Protein AF-A0A1E5VLJ5-F1 (afdb_monomer)

Nearest PDB structures (foldseek):
  1rpk-assembly1_A  TM=9.990E-01  e=6.126E-70  Hordeum vulgare
  1rp9-assembly1_A  TM=9.988E-01  e=8.091E-70  Hordeum vulgare
  2qpu-assembly3_C  TM=9.972E-01  e=5.365E-69  Hordeum vulgare
  3wn6-assembly2_B  TM=9.988E-01  e=1.159E-65  Oryza sativa Japonica Group
  1bg9-assembly1_A  TM=9.929E-01  e=9.938E-64  Hordeum vulgare

pLDDT: mean 89.57, std 17.45, range [27.5, 98.94]

Radius of gyration: 31.31 Å; Cα contacts (8 Å, |Δi|>4): 970; chains: 1; bounding box: 65×100×93 Å

Organism: NCBI:txid888268

Solvent-accessible surface area (backbone atoms only — not comparable to full-atom values): 29445 Å² total; per-residue (Å²): 137,89,88,82,86,94,84,87,78,72,68,72,64,57,62,66,65,70,66,81,79,65,48,58,28,36,29,36,70,52,49,59,63,39,43,72,38,83,86,22,31,39,63,55,48,56,78,40,43,66,60,48,41,72,37,61,40,39,33,36,35,40,67,37,58,22,18,35,82,40,69,70,19,86,33,28,37,24,63,66,26,22,63,66,20,49,38,36,37,52,69,47,47,33,52,37,44,52,53,31,48,76,63,68,26,43,38,24,40,38,42,71,65,42,40,40,38,35,80,34,60,47,99,85,71,44,58,31,30,32,40,20,57,57,100,59,71,60,62,49,42,48,31,60,47,18,11,28,83,43,93,58,27,76,58,70,24,50,67,67,68,42,49,84,53,89,94,42,42,34,46,18,67,86,38,72,66,50,47,52,48,51,40,53,49,54,43,42,43,31,75,76,48,56,42,42,24,39,32,34,43,60,43,53,28,39,34,40,62,54,52,24,53,50,46,68,70,53,64,43,79,35,30,36,29,39,55,85,71,84,74,62,52,49,100,85,66,49,67,42,83,77,40,61,74,57,30,46,58,55,51,53,39,38,49,59,38,43,33,91,84,32,57,54,29,31,45,22,54,46,38,36,53,52,50,48,53,15,78,72,54,35,23,40,52,63,42,40,100,87,64,35,46,52,22,30,51,45,78,44,14,76,38,14,32,30,46,61,47,49,42,53,27,19,65,86,63,46,73,60,50,49,55,79,97,44,48,66,49,45,48,58,47,40,43,58,42,43,16,31,23,36,45,37,39,57,52,40,72,72,67,73,36,42,65,61,54,29,50,41,38,47,54,20,59,78,70,66,49,24,21,76,42,50,79,45,72,77,43,53,39,41,40,33,30,30,35,34,30,71,89,78,44,78,47,75,41,66,76,59,83,85,58,55,92,81,42,62,64,70,50,30,22,22,56,63,64,78,40,73,50,62,62,52,55,52,43,52,54,37,49,52,54,29,52,54,43,45,52,52,37,51,52,45,50,50,51,48,54,53,48,51,53,50,35,54,52,28,55,75,68,69,38,58,67,67,26,52,55,51,53,56,51,46,53,58,48,51,52,52,41,54,51,40,52,49,52,36,50,51,39,45,52,56,33,54,57,51,55,72,71,55,64,73,68,73,60,94,86,58,73,76,64,95,50,78,88,64,57,65,80,79,63,81,77,78,82,83,74,88,80,92,73,86,89,78,88,71,83,59,53,73,87,81,114

Secondary structure (DSSP, 8-state):
--------SSSHHHHHTTSTTSPP-EEE---TTGGG-TT-HHHHHHTTHHHHHHTT--EEEEPP-S-BSSTTS-SB--TT--TT-SS--HHHHHHHHHHHHTTT-EEEEEE--SB---SEE-TTS-EEE---SSSS-TT---GGGB-TTSTTS-S-SPPPSS---TTSPBB-TT-HHHHHHHHHHHHHIIIII---EEEETTTTSS-HHHHHHHHHHH--S-EEE---PPPPB-TTSPBPS--HHHHHHHHHHHHHHTGGGS-EEEE-HHHHHHHHHHTTT-GGGGS-TTSS-SSGGGT-GGGEE-BS--TTTSTTT-SSPPPGGGHHHHHHHHHHSSS--EEEHHHHHTSS-HHHHHHHHHHHHHTT--TT--EEEEEE-SS-EEEEETTTEEEEESS----GGGS-HHHHHHHTTT--THHHHHHHHHHHHHHHHHHHHHHHHHHHHHHHHHHHHHHHTT-HHHHHHHHHHHHHHHHHHHHHHHHHHHHHHHHHHHHTTSPPPPPTTS---SSGGGPPP--------SS----------GGG-

Structure (mmCIF, N/CA/C/O backbone):
data_AF-A0A1E5VLJ5-F1
#
_entry.id   AF-A0A1E5VLJ5-F1
#
loop_
_atom_site.group_PDB
_atom_site.id
_atom_site.type_symbol
_atom_site.label_atom_id
_atom_site.label_alt_id
_atom_site.label_comp_id
_atom_site.label_asym_id
_atom_site.label_entity_id
_atom_site.label_seq_id
_atom_site.pdbx_PDB_ins_code
_atom_site.Cartn_x
_atom_site.Cartn_y
_atom_site.Cartn_z
_atom_site.occupancy
_atom_site.B_iso_or_equiv
_atom_site.auth_seq_id
_atom_site.auth_comp_id
_atom_site.auth_asym_id
_atom_site.auth_atom_id
_atom_site.pdbx_PDB_model_num
ATOM 1 N N . MET A 1 1 ? 18.057 -45.179 37.951 1.00 34.75 1 MET A N 1
ATOM 2 C CA . MET A 1 1 ? 18.760 -44.371 36.933 1.00 34.75 1 MET A CA 1
ATOM 3 C C . MET A 1 1 ? 17.919 -44.371 35.665 1.00 34.75 1 MET A C 1
ATOM 5 O O . MET A 1 1 ? 17.595 -45.450 35.198 1.00 34.75 1 MET A O 1
ATOM 9 N N . GLY A 1 2 ? 17.564 -43.187 35.155 1.00 34.03 2 GLY A N 1
ATOM 10 C CA . GLY A 1 2 ? 17.186 -42.973 33.751 1.00 34.03 2 GLY A CA 1
ATOM 11 C C . GLY A 1 2 ? 15.712 -43.124 33.350 1.00 34.03 2 GLY A C 1
ATOM 12 O O . GLY A 1 2 ? 15.373 -44.073 32.659 1.00 34.03 2 GLY A O 1
ATOM 13 N N . MET A 1 3 ? 14.867 -42.134 33.653 1.00 29.81 3 MET A N 1
ATOM 14 C CA . MET A 1 3 ? 13.702 -41.798 32.815 1.00 29.81 3 MET A CA 1
ATOM 15 C C . MET A 1 3 ? 13.763 -40.296 32.536 1.00 29.81 3 MET A C 1
ATOM 17 O O . MET A 1 3 ? 13.511 -39.483 33.421 1.00 29.81 3 MET A O 1
ATOM 21 N N . GLY A 1 4 ? 14.200 -39.938 31.328 1.00 28.20 4 GLY A N 1
ATOM 22 C CA . GLY A 1 4 ? 14.411 -38.562 30.892 1.00 28.20 4 GLY A CA 1
ATOM 23 C C . GLY A 1 4 ? 13.447 -38.164 29.777 1.00 28.20 4 GLY A C 1
ATOM 24 O O . GLY A 1 4 ? 13.487 -38.730 28.693 1.00 28.20 4 GLY A O 1
ATOM 25 N N . SER A 1 5 ? 12.630 -37.159 30.091 1.00 28.19 5 SER A N 1
ATOM 26 C CA . SER A 1 5 ? 12.166 -36.059 29.237 1.00 28.19 5 SER A CA 1
ATOM 27 C C . SER A 1 5 ? 11.431 -36.367 27.918 1.00 28.19 5 SER A C 1
ATOM 29 O O . SER A 1 5 ? 12.027 -36.539 26.859 1.00 28.19 5 SER A O 1
ATOM 31 N N . ARG A 1 6 ? 10.093 -36.283 27.966 1.00 30.52 6 ARG A N 1
ATOM 32 C CA . ARG A 1 6 ? 9.205 -36.050 26.811 1.00 30.52 6 ARG A CA 1
ATOM 33 C C . ARG A 1 6 ? 8.292 -34.844 27.067 1.00 30.52 6 ARG A C 1
ATOM 35 O O . ARG A 1 6 ? 7.083 -34.993 27.081 1.00 30.52 6 ARG A O 1
ATOM 42 N N . HIS A 1 7 ? 8.844 -33.652 27.282 1.00 34.16 7 HIS A N 1
ATOM 43 C CA . HIS A 1 7 ? 8.050 -32.415 27.328 1.00 34.16 7 HIS A CA 1
ATOM 44 C C . HIS A 1 7 ? 8.886 -31.230 26.841 1.00 34.16 7 HIS A C 1
ATOM 46 O O . HIS A 1 7 ? 9.365 -30.458 27.658 1.00 34.16 7 HIS A O 1
ATOM 52 N N . LEU A 1 8 ? 9.105 -31.089 25.527 1.00 32.19 8 LEU A N 1
ATOM 53 C CA . LEU A 1 8 ? 9.685 -29.848 24.981 1.00 32.19 8 LEU A CA 1
ATOM 54 C C . LEU A 1 8 ? 9.382 -29.596 23.488 1.00 32.19 8 LEU A C 1
ATOM 56 O O . LEU A 1 8 ? 10.201 -29.018 22.787 1.00 32.19 8 LEU A O 1
ATOM 60 N N . CYS A 1 9 ? 8.224 -30.030 22.974 1.00 28.36 9 CYS A N 1
ATOM 61 C CA . CYS A 1 9 ? 7.889 -29.862 21.545 1.00 28.36 9 CYS A CA 1
ATOM 62 C C . CYS A 1 9 ? 6.527 -29.187 21.277 1.00 28.36 9 CYS A C 1
ATOM 64 O O . CYS A 1 9 ? 6.095 -29.109 20.136 1.00 28.36 9 CYS A O 1
ATOM 66 N N . CYS A 1 10 ? 5.839 -28.679 22.309 1.00 30.88 10 CYS A N 1
ATOM 67 C CA . CYS A 1 10 ? 4.526 -28.028 22.149 1.00 30.88 10 CYS A CA 1
ATOM 68 C C . CYS A 1 10 ? 4.518 -26.518 22.429 1.00 30.88 10 CYS A C 1
ATOM 70 O O . CYS A 1 10 ? 3.484 -25.888 22.246 1.00 30.88 10 CYS A O 1
ATOM 72 N N . LEU A 1 11 ? 5.640 -25.925 22.861 1.00 31.30 11 LEU A N 1
ATOM 73 C CA . LEU A 1 11 ? 5.715 -24.476 23.102 1.00 31.30 11 LEU A CA 1
ATOM 74 C C . LEU A 1 11 ? 6.154 -23.678 21.862 1.00 31.30 11 LEU A C 1
ATOM 76 O O . LEU A 1 11 ? 5.733 -22.539 21.702 1.00 31.30 11 LEU A O 1
ATOM 80 N N . SER A 1 12 ? 6.955 -24.263 20.966 1.00 31.45 12 SER A N 1
ATOM 81 C CA . SER A 1 12 ? 7.464 -23.583 19.764 1.00 31.45 12 SER A CA 1
ATOM 82 C C . SER A 1 12 ? 6.422 -23.459 18.647 1.00 31.45 12 SER A C 1
ATOM 84 O O . SER A 1 12 ? 6.424 -22.478 17.913 1.00 31.45 12 SER A O 1
ATOM 86 N N . THR A 1 13 ? 5.482 -24.400 18.549 1.00 28.77 13 THR A N 1
ATOM 87 C CA . THR A 1 13 ? 4.367 -24.355 17.587 1.00 28.77 13 THR A CA 1
ATOM 88 C C . THR A 1 13 ? 3.234 -23.420 18.011 1.00 28.77 13 THR A C 1
ATOM 90 O O . THR A 1 13 ? 2.491 -22.952 17.155 1.00 28.77 13 THR A O 1
ATOM 93 N N . LEU A 1 14 ? 3.119 -23.088 19.303 1.00 27.52 14 LEU A N 1
ATOM 94 C CA . LEU A 1 14 ? 2.098 -22.156 19.797 1.00 27.52 14 LEU A CA 1
ATOM 95 C C . LEU A 1 14 ? 2.477 -20.680 19.564 1.00 27.52 14 LEU A C 1
ATOM 97 O O . LEU A 1 14 ? 1.594 -19.836 19.452 1.00 27.52 14 LEU A O 1
ATOM 101 N N . LEU A 1 15 ? 3.774 -20.371 19.435 1.00 28.41 15 LEU A N 1
ATOM 102 C CA . LEU A 1 15 ? 4.263 -19.022 19.115 1.00 28.41 15 LEU A CA 1
ATOM 103 C C . LEU A 1 15 ? 4.116 -18.657 17.627 1.00 28.41 15 LEU A C 1
ATOM 105 O O . LEU A 1 15 ? 3.952 -17.480 17.325 1.00 28.41 15 LEU A O 1
ATOM 109 N N . LEU A 1 16 ? 4.088 -19.632 16.708 1.00 28.77 16 LEU A N 1
ATOM 110 C CA . LEU A 1 16 ? 3.861 -19.360 15.278 1.00 28.77 16 LEU A CA 1
ATOM 111 C C . LEU A 1 16 ? 2.387 -19.087 14.922 1.00 28.77 16 LEU A C 1
ATOM 113 O O . LEU A 1 16 ? 2.112 -18.477 13.895 1.00 28.77 16 LEU A O 1
ATOM 117 N N . LEU A 1 17 ? 1.435 -19.506 15.761 1.00 27.50 17 LEU A N 1
ATOM 118 C CA . LEU A 1 17 ? -0.003 -19.314 15.515 1.00 27.50 17 LEU A CA 1
ATOM 119 C C . LEU A 1 17 ? -0.549 -17.976 16.041 1.00 27.50 17 LEU A C 1
ATOM 121 O O . LEU A 1 17 ? -1.677 -17.616 15.723 1.00 27.50 17 LEU A O 1
ATOM 125 N N . LEU A 1 18 ? 0.242 -17.217 16.807 1.00 30.08 18 LEU A N 1
ATOM 126 C CA . LEU A 1 18 ? -0.143 -15.892 17.317 1.00 30.08 18 LEU A CA 1
ATOM 127 C C . LEU A 1 18 ? 0.144 -14.744 16.329 1.00 30.08 18 LEU A C 1
ATOM 129 O O . LEU A 1 18 ? -0.268 -13.617 16.584 1.00 30.08 18 LEU A O 1
ATOM 133 N N . GLY A 1 19 ? 0.809 -15.017 15.200 1.00 31.58 19 GLY A N 1
ATOM 134 C CA . GLY A 1 19 ? 1.126 -14.014 14.174 1.00 31.58 19 GLY A CA 1
ATOM 135 C C . GLY A 1 19 ? 0.061 -13.824 13.085 1.00 31.58 19 GLY A C 1
ATOM 136 O O . GLY A 1 19 ? 0.162 -12.888 12.303 1.00 31.58 19 GLY A O 1
ATOM 137 N N . LEU A 1 20 ? -0.966 -14.679 13.021 1.00 37.00 20 LEU A N 1
ATOM 138 C CA . LEU A 1 20 ? -1.897 -14.753 11.881 1.00 37.00 20 LEU A CA 1
ATOM 139 C C . LEU A 1 20 ? -3.152 -13.864 12.002 1.00 37.00 20 LEU A C 1
ATOM 141 O O . LEU A 1 20 ? -4.039 -13.952 11.160 1.00 37.00 20 LEU A O 1
ATOM 145 N N . ALA A 1 21 ? -3.244 -13.013 13.028 1.00 41.16 21 ALA A N 1
ATOM 146 C CA . ALA A 1 21 ? -4.411 -12.147 13.246 1.00 41.16 21 ALA A CA 1
ATOM 147 C C . ALA A 1 21 ? -4.063 -10.741 13.774 1.00 41.16 21 ALA A C 1
ATOM 149 O O . ALA A 1 21 ? -4.910 -10.080 14.370 1.00 41.16 21 ALA A O 1
ATOM 150 N N . SER A 1 22 ? -2.823 -10.271 13.592 1.00 54.16 22 SER A N 1
ATOM 151 C CA . SER A 1 22 ? -2.486 -8.868 13.868 1.00 54.16 22 SER A CA 1
ATOM 152 C C . SER A 1 22 ? -2.680 -8.059 12.591 1.00 54.16 22 SER A C 1
ATOM 154 O O . SER A 1 22 ? -2.069 -8.373 11.573 1.00 54.16 22 SER A O 1
ATOM 156 N N . GLY A 1 23 ? -3.532 -7.033 12.625 1.00 63.69 23 GLY A N 1
ATOM 157 C CA . GLY A 1 23 ? -3.772 -6.189 11.455 1.00 63.69 23 GLY A CA 1
ATOM 158 C C . GLY A 1 23 ? -2.502 -5.478 10.984 1.00 63.69 23 GLY A C 1
ATOM 159 O O . GLY A 1 23 ? -1.732 -4.979 11.805 1.00 63.69 23 GLY A O 1
ATOM 160 N N . GLN A 1 24 ? -2.283 -5.450 9.668 1.00 85.19 24 GLN A N 1
ATOM 161 C CA . GLN A 1 24 ? -1.125 -4.798 9.061 1.00 85.19 24 GLN A CA 1
ATOM 162 C C . GLN A 1 24 ? -1.344 -3.283 8.989 1.00 85.19 24 GLN A C 1
ATOM 164 O O . GLN A 1 24 ? -2.421 -2.811 8.626 1.00 85.19 24 GLN A O 1
ATOM 169 N N . VAL A 1 25 ? -0.301 -2.532 9.332 1.00 98.06 25 VAL A N 1
ATOM 170 C CA . VAL A 1 25 ? -0.158 -1.099 9.047 1.00 98.06 25 VAL A CA 1
ATOM 171 C C . VAL A 1 25 ? 1.133 -0.937 8.258 1.00 98.06 25 VAL A C 1
ATOM 173 O O . VAL A 1 25 ? 2.212 -1.280 8.759 1.00 98.06 25 VAL A O 1
ATOM 176 N N . LEU A 1 26 ? 1.002 -0.495 7.012 1.00 98.81 26 LEU A N 1
ATOM 177 C CA . LEU A 1 26 ? 2.100 -0.243 6.092 1.00 98.81 26 LEU A CA 1
ATOM 178 C C . LEU A 1 26 ? 2.564 1.211 6.220 1.00 98.81 26 LEU A C 1
ATOM 180 O O . LEU A 1 26 ? 1.801 2.099 6.601 1.00 98.81 26 LEU A O 1
ATOM 184 N N . PHE A 1 27 ? 3.810 1.455 5.841 1.00 98.94 27 PHE A N 1
ATOM 185 C CA . PHE A 1 27 ? 4.398 2.781 5.737 1.00 98.94 27 PHE A CA 1
ATOM 186 C C . PHE A 1 27 ? 5.223 2.859 4.455 1.00 98.94 27 PHE A C 1
ATOM 188 O O . PHE A 1 27 ? 6.174 2.098 4.296 1.00 98.94 27 PHE A O 1
ATOM 195 N N . GLN A 1 28 ? 4.889 3.759 3.537 1.00 98.94 28 GLN A N 1
ATOM 196 C CA . GLN A 1 28 ? 5.754 4.064 2.404 1.00 98.94 28 GLN A CA 1
ATOM 197 C C . GLN A 1 28 ? 6.922 4.919 2.908 1.00 98.94 28 GLN A C 1
ATOM 199 O O . GLN A 1 28 ? 6.747 6.081 3.257 1.00 98.94 28 GLN A O 1
ATOM 204 N N . GLY A 1 29 ? 8.115 4.327 2.972 1.00 98.81 29 GLY A N 1
ATOM 205 C CA . GLY A 1 29 ? 9.326 4.887 3.576 1.00 98.81 29 GLY A CA 1
ATOM 206 C C . GLY A 1 29 ? 10.112 5.849 2.689 1.00 98.81 29 GLY A C 1
ATOM 207 O O . GLY A 1 29 ? 11.316 5.991 2.892 1.00 98.81 29 GLY A O 1
ATOM 208 N N . PHE A 1 30 ? 9.476 6.445 1.683 1.00 98.94 30 PHE A N 1
ATOM 209 C CA . PHE A 1 30 ? 10.094 7.349 0.714 1.00 98.94 30 PHE A CA 1
ATOM 210 C C . PHE A 1 30 ? 9.044 8.203 -0.001 1.00 98.94 30 PHE A C 1
ATOM 212 O O . PHE A 1 30 ? 7.853 7.886 0.001 1.00 98.94 30 PHE A O 1
ATOM 219 N N . ASN A 1 31 ? 9.520 9.248 -0.664 1.00 98.81 31 ASN A N 1
ATOM 220 C CA . ASN A 1 31 ? 8.777 10.101 -1.578 1.00 98.81 31 ASN A CA 1
ATOM 221 C C . ASN A 1 31 ? 9.564 10.271 -2.891 1.00 98.81 31 ASN A C 1
ATOM 223 O O . ASN A 1 31 ? 10.625 9.664 -3.070 1.00 98.81 31 ASN A O 1
ATOM 227 N N . TRP A 1 32 ? 9.057 11.079 -3.821 1.00 98.75 32 TRP A N 1
ATOM 228 C CA . TRP A 1 32 ? 9.684 11.235 -5.137 1.00 98.75 32 TRP A CA 1
ATOM 229 C C . TRP A 1 32 ? 11.067 11.906 -5.083 1.00 98.75 32 TRP A C 1
ATOM 231 O O . TRP A 1 32 ? 11.934 11.638 -5.912 1.00 98.75 32 TRP A O 1
ATOM 241 N N . ASP A 1 33 ? 11.318 12.735 -4.068 1.00 98.69 33 ASP A N 1
ATOM 242 C CA . ASP A 1 33 ? 12.567 13.478 -3.888 1.00 98.69 33 ASP A CA 1
ATOM 243 C C . ASP A 1 33 ? 13.584 12.778 -2.979 1.00 98.69 33 ASP A C 1
ATOM 245 O O . ASP A 1 33 ? 14.712 13.255 -2.838 1.00 98.69 33 ASP A O 1
ATOM 249 N N . SER A 1 34 ? 13.236 11.630 -2.395 1.00 98.81 34 SER A N 1
ATOM 250 C CA . SER A 1 34 ? 14.085 10.882 -1.463 1.00 98.81 34 SER A CA 1
ATOM 251 C C . SER A 1 34 ? 15.489 10.591 -2.006 1.00 98.81 34 SER A C 1
ATOM 253 O O . SER A 1 34 ? 16.463 10.629 -1.254 1.00 98.81 34 SER A O 1
ATOM 255 N N . TRP A 1 35 ? 15.632 10.369 -3.317 1.00 98.69 35 TRP A N 1
ATOM 256 C CA . TRP A 1 35 ? 16.926 10.119 -3.964 1.00 98.69 35 TRP A CA 1
ATOM 257 C C . TRP A 1 35 ? 17.895 11.312 -3.889 1.00 98.69 35 TRP A C 1
ATOM 259 O O . TRP A 1 35 ? 19.105 11.146 -4.036 1.00 98.69 35 TRP A O 1
ATOM 269 N 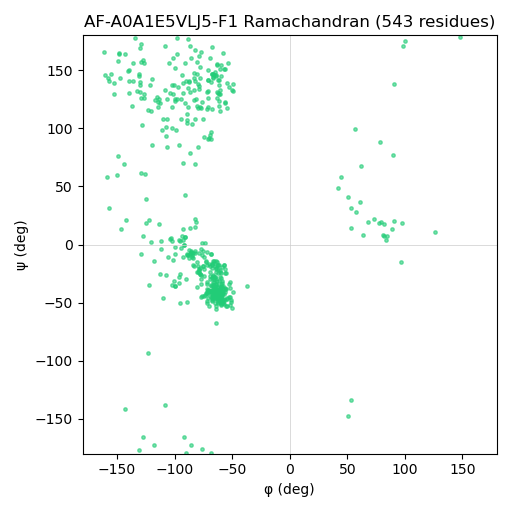N . LYS A 1 36 ? 17.379 12.525 -3.659 1.00 98.69 36 LYS A N 1
ATOM 270 C CA . LYS A 1 36 ? 18.161 13.769 -3.563 1.00 98.69 36 LYS A CA 1
ATOM 271 C C . LYS A 1 36 ? 18.774 13.971 -2.178 1.00 98.69 36 LYS A C 1
ATOM 273 O O . LYS A 1 36 ? 19.518 14.932 -1.975 1.00 98.69 36 LYS A O 1
ATOM 278 N N . GLN A 1 37 ? 18.455 13.107 -1.215 1.00 98.50 37 GLN A N 1
ATOM 279 C CA . GLN A 1 37 ? 18.865 13.274 0.170 1.00 98.50 37 GLN A CA 1
ATOM 280 C C . GLN A 1 37 ? 20.389 13.276 0.320 1.00 98.50 37 GLN A C 1
ATOM 282 O O . GLN A 1 37 ? 21.080 12.289 0.058 1.00 98.50 37 GLN A O 1
ATOM 287 N N . SER A 1 38 ? 20.916 14.390 0.827 1.00 97.56 38 SER A N 1
ATOM 288 C CA . SER A 1 38 ? 22.335 14.504 1.154 1.00 97.56 38 SER A CA 1
ATOM 289 C C . SER A 1 38 ? 22.724 13.462 2.205 1.00 97.56 38 SER A C 1
ATOM 291 O O . SER A 1 38 ? 22.090 13.365 3.257 1.00 97.56 38 SER A O 1
ATOM 293 N N . GLY A 1 39 ? 23.793 12.713 1.930 1.00 96.19 39 GLY A N 1
ATOM 294 C CA . GLY A 1 39 ? 24.260 11.620 2.786 1.00 96.19 39 GLY A CA 1
ATOM 295 C C . GLY A 1 39 ? 23.542 10.282 2.570 1.00 96.19 39 GLY A C 1
ATOM 296 O O . GLY A 1 39 ? 23.863 9.337 3.282 1.00 96.19 39 GLY A O 1
ATOM 297 N N . GLY A 1 40 ? 22.628 10.185 1.597 1.00 98.19 40 GLY A N 1
ATOM 298 C CA . GLY A 1 40 ? 21.904 8.957 1.258 1.00 98.19 40 GLY A CA 1
ATOM 299 C C . GLY A 1 40 ? 20.586 8.810 2.020 1.00 98.19 40 GLY A C 1
ATOM 300 O O . GLY A 1 40 ? 20.501 9.076 3.222 1.00 98.19 40 GLY A O 1
ATOM 301 N N . TRP A 1 41 ? 19.544 8.364 1.317 1.00 98.88 41 TRP A N 1
ATOM 302 C CA . TRP A 1 41 ? 18.210 8.162 1.882 1.00 98.88 41 TRP A CA 1
ATOM 303 C C . TRP A 1 41 ? 18.194 7.080 2.959 1.00 98.88 41 TRP A C 1
ATOM 305 O O . TRP A 1 41 ? 17.615 7.290 4.023 1.00 98.88 41 TRP A O 1
ATOM 315 N N . TYR A 1 42 ? 18.875 5.950 2.736 1.00 98.88 42 TYR A N 1
ATOM 316 C CA . TYR A 1 42 ? 18.898 4.858 3.716 1.00 98.88 42 TYR A CA 1
ATOM 317 C C . TYR A 1 42 ? 19.504 5.299 5.056 1.00 98.88 42 TYR A C 1
ATOM 319 O O . TYR A 1 42 ? 18.984 4.961 6.121 1.00 98.88 42 TYR A O 1
ATOM 327 N N . ASN A 1 43 ? 20.543 6.136 5.012 1.00 98.69 43 ASN A N 1
ATOM 328 C CA . ASN A 1 43 ? 21.161 6.715 6.204 1.00 98.69 43 ASN A CA 1
ATOM 329 C C . ASN A 1 43 ? 20.245 7.713 6.918 1.00 98.69 43 ASN A C 1
ATOM 331 O O . ASN A 1 43 ? 20.265 7.784 8.146 1.00 98.69 43 ASN A O 1
ATOM 335 N N . LEU A 1 44 ? 19.432 8.481 6.185 1.00 98.62 44 LEU A N 1
ATOM 336 C CA . LEU A 1 44 ? 18.412 9.328 6.803 1.00 98.62 44 LEU A CA 1
ATOM 337 C C . LEU A 1 44 ? 17.328 8.475 7.472 1.00 98.62 44 LEU A C 1
ATOM 339 O O . LEU A 1 44 ? 16.981 8.727 8.628 1.00 98.62 44 LEU A O 1
ATOM 343 N N . LEU A 1 45 ? 16.823 7.452 6.778 1.00 98.56 45 LEU A N 1
ATOM 344 C CA . LEU A 1 45 ? 15.733 6.620 7.281 1.00 98.56 45 LEU A CA 1
ATOM 345 C C . LEU A 1 45 ? 16.148 5.797 8.509 1.00 98.56 45 LEU A C 1
ATOM 347 O O . LEU A 1 45 ? 15.311 5.544 9.373 1.00 98.56 45 LEU A O 1
ATOM 351 N N . MET A 1 46 ? 17.441 5.487 8.666 1.00 98.69 46 MET A N 1
ATOM 352 C CA . MET A 1 46 ? 17.985 4.902 9.898 1.00 98.69 46 MET A CA 1
ATOM 353 C C . MET A 1 46 ? 17.618 5.697 11.159 1.00 98.69 46 MET A C 1
ATOM 355 O O . MET A 1 46 ? 17.311 5.100 12.189 1.00 98.69 46 MET A O 1
ATOM 359 N N . TRP A 1 47 ? 17.577 7.031 11.087 1.00 98.12 47 TRP A N 1
ATOM 360 C CA . TRP A 1 47 ? 17.186 7.888 12.217 1.00 98.12 47 TRP A CA 1
ATOM 361 C C . TRP A 1 47 ? 15.677 7.913 12.480 1.00 98.12 47 TRP A C 1
ATOM 363 O O . TRP A 1 47 ? 15.239 8.467 13.485 1.00 98.12 47 TRP A O 1
ATOM 373 N N . LYS A 1 48 ? 14.876 7.340 11.578 1.00 98.62 48 LYS A N 1
ATOM 374 C CA . LYS A 1 48 ? 13.410 7.319 11.634 1.00 98.62 48 LYS A CA 1
ATOM 375 C C . LYS A 1 48 ? 12.846 5.952 12.022 1.00 98.62 48 LYS A C 1
ATOM 377 O O . LYS A 1 48 ? 11.662 5.868 12.335 1.00 98.62 48 LYS A O 1
ATOM 382 N N . VAL A 1 49 ? 13.673 4.901 12.047 1.00 98.81 49 VAL A N 1
ATOM 383 C CA . VAL A 1 49 ? 13.270 3.521 12.383 1.00 98.81 49 VAL A CA 1
ATOM 384 C C . VAL A 1 49 ? 12.491 3.453 13.699 1.00 98.81 49 VAL A C 1
ATOM 386 O O . VAL A 1 49 ? 11.425 2.842 13.752 1.00 98.81 49 VAL A O 1
ATOM 389 N N . ASP A 1 50 ? 12.999 4.107 14.748 1.00 98.50 50 ASP A N 1
ATOM 390 C CA . ASP A 1 50 ? 12.376 4.090 16.075 1.00 98.50 50 ASP A CA 1
ATOM 391 C C . ASP A 1 50 ? 10.995 4.748 16.072 1.00 98.50 50 ASP A C 1
ATOM 393 O O . ASP A 1 50 ? 10.059 4.200 16.650 1.00 98.50 50 ASP A O 1
ATOM 397 N N . ASP A 1 51 ? 10.855 5.879 15.379 1.00 98.44 51 ASP A N 1
ATOM 398 C CA . ASP A 1 51 ? 9.590 6.601 15.253 1.00 98.44 51 ASP A CA 1
ATOM 399 C C . ASP A 1 51 ? 8.547 5.790 14.476 1.00 98.44 51 ASP A C 1
ATOM 401 O O . ASP A 1 51 ? 7.404 5.672 14.914 1.00 98.44 51 ASP A O 1
ATOM 405 N N . ILE A 1 52 ? 8.951 5.193 13.349 1.00 98.69 52 ILE A N 1
ATOM 406 C CA . ILE A 1 52 ? 8.084 4.354 12.509 1.00 98.69 52 ILE A CA 1
ATOM 407 C C . ILE A 1 52 ? 7.579 3.151 13.317 1.00 98.69 52 ILE A C 1
ATOM 409 O O . ILE A 1 52 ? 6.378 2.882 13.363 1.00 98.69 52 ILE A O 1
ATOM 413 N N . ALA A 1 53 ? 8.480 2.446 14.007 1.00 98.25 53 ALA A N 1
ATOM 414 C CA . ALA A 1 53 ? 8.112 1.290 14.816 1.00 98.25 53 ALA A CA 1
ATOM 415 C C . ALA A 1 53 ? 7.229 1.672 16.017 1.00 98.25 53 ALA A C 1
ATOM 417 O O . ALA A 1 53 ? 6.239 0.993 16.301 1.00 98.25 53 ALA A O 1
ATOM 418 N N . ALA A 1 54 ? 7.554 2.768 16.713 1.00 96.50 54 ALA A N 1
ATOM 419 C CA . ALA A 1 54 ? 6.779 3.255 17.854 1.00 96.50 54 ALA A CA 1
ATOM 420 C C . ALA A 1 54 ? 5.353 3.667 17.459 1.00 96.50 54 ALA A C 1
ATOM 422 O O . ALA A 1 54 ? 4.427 3.469 18.246 1.00 96.50 54 ALA A O 1
ATOM 423 N N . ALA A 1 55 ? 5.162 4.148 16.226 1.00 96.69 55 ALA A N 1
ATOM 424 C CA . ALA A 1 55 ? 3.847 4.464 15.680 1.00 96.69 55 ALA A CA 1
ATOM 425 C C . ALA A 1 55 ? 2.962 3.230 15.438 1.00 96.69 55 ALA A C 1
ATOM 427 O O . ALA A 1 55 ? 1.780 3.375 15.148 1.00 96.69 55 ALA A O 1
ATOM 428 N N . GLY A 1 56 ? 3.497 2.011 15.577 1.00 96.75 56 GLY A N 1
ATOM 429 C CA . GLY A 1 56 ? 2.754 0.765 15.387 1.00 96.75 56 GLY A CA 1
ATOM 430 C C . GLY A 1 56 ? 2.758 0.242 13.951 1.00 96.75 56 GLY A C 1
ATOM 431 O O . GLY A 1 56 ? 1.979 -0.662 13.645 1.00 96.75 56 GLY A O 1
ATOM 432 N N . VAL A 1 57 ? 3.633 0.775 13.093 1.00 98.50 57 VAL A N 1
ATOM 433 C CA . VAL A 1 57 ? 3.873 0.253 11.743 1.00 98.50 57 VAL A CA 1
ATOM 434 C C . VAL A 1 57 ? 4.406 -1.176 11.822 1.00 98.50 57 VAL A C 1
ATOM 436 O O . VAL A 1 57 ? 5.206 -1.521 12.688 1.00 98.50 57 VAL A O 1
ATOM 439 N N . THR A 1 58 ? 3.951 -2.010 10.892 1.00 98.56 58 THR A N 1
ATOM 440 C CA . THR A 1 58 ? 4.332 -3.429 10.790 1.00 98.56 58 THR A CA 1
ATOM 441 C C . THR A 1 58 ? 5.160 -3.729 9.547 1.00 98.56 58 THR A C 1
ATOM 443 O O . THR A 1 58 ? 5.919 -4.692 9.549 1.00 98.56 58 THR A O 1
ATOM 446 N N . HIS A 1 59 ? 5.009 -2.919 8.497 1.00 98.81 59 HIS A N 1
ATOM 447 C CA . HIS A 1 59 ? 5.659 -3.099 7.205 1.00 98.81 59 HIS A CA 1
ATOM 448 C C . HIS A 1 59 ? 6.120 -1.739 6.681 1.00 98.81 59 HIS A C 1
ATOM 450 O O . HIS A 1 59 ? 5.319 -0.806 6.637 1.00 98.81 59 HIS A O 1
ATOM 456 N N . VAL A 1 60 ? 7.373 -1.626 6.252 1.00 98.94 60 VAL A N 1
ATOM 457 C CA . VAL A 1 60 ? 7.894 -0.427 5.587 1.00 98.94 60 VAL A CA 1
ATOM 458 C C . VAL A 1 60 ? 8.249 -0.746 4.141 1.00 98.94 60 VAL A C 1
ATOM 460 O O . VAL A 1 60 ? 9.029 -1.653 3.872 1.00 98.94 60 VAL A O 1
ATOM 463 N N . TRP A 1 61 ? 7.654 -0.015 3.206 1.00 98.94 61 TRP A N 1
ATOM 464 C CA . TRP A 1 61 ? 7.939 -0.105 1.779 1.00 98.94 61 TRP A CA 1
ATOM 465 C C . TRP A 1 61 ? 9.082 0.836 1.416 1.00 98.94 61 TRP A C 1
ATOM 467 O O . TRP A 1 61 ? 8.986 2.046 1.617 1.00 98.94 61 TRP A O 1
ATOM 477 N N . LEU A 1 62 ? 10.179 0.256 0.930 1.00 98.94 62 LEU A N 1
ATOM 478 C CA . LEU A 1 62 ? 11.371 0.962 0.466 1.00 98.94 62 LEU A CA 1
ATOM 479 C C . LEU A 1 62 ? 11.375 1.070 -1.066 1.00 98.94 62 LEU A C 1
ATOM 481 O O . LEU A 1 62 ? 10.821 0.186 -1.720 1.00 98.94 62 LEU A O 1
ATOM 485 N N . PRO A 1 63 ? 12.007 2.115 -1.631 1.00 98.94 63 PRO A N 1
ATOM 486 C CA . PRO A 1 63 ? 12.024 2.342 -3.076 1.00 98.94 63 PRO A CA 1
ATOM 487 C C . PRO A 1 63 ? 12.835 1.266 -3.825 1.00 98.94 63 PRO A C 1
ATOM 489 O O . PRO A 1 63 ? 13.551 0.487 -3.180 1.00 98.94 63 PRO A O 1
ATOM 492 N N . PRO A 1 64 ? 12.777 1.225 -5.173 1.00 98.94 64 PRO A N 1
ATOM 493 C CA . PRO A 1 64 ? 13.526 0.248 -5.961 1.00 98.94 64 PRO A CA 1
ATOM 494 C C . PRO A 1 64 ? 15.038 0.313 -5.654 1.00 98.94 64 PRO A C 1
ATOM 496 O O . PRO A 1 64 ? 15.656 1.376 -5.790 1.00 98.94 64 PRO A O 1
ATOM 499 N N . PRO A 1 65 ? 15.670 -0.797 -5.221 1.00 98.81 65 PRO A N 1
ATOM 500 C CA . PRO A 1 65 ? 17.013 -0.742 -4.642 1.00 98.81 65 PRO A CA 1
ATOM 501 C C . PRO A 1 65 ? 18.143 -0.837 -5.675 1.00 98.81 65 PRO A C 1
ATOM 503 O O . PRO A 1 65 ? 19.300 -0.637 -5.318 1.00 98.81 65 PRO A O 1
ATOM 506 N N . SER A 1 66 ? 17.839 -1.187 -6.924 1.00 98.94 66 SER A N 1
ATOM 507 C CA . SER A 1 66 ? 18.834 -1.501 -7.954 1.00 98.94 66 SER A CA 1
ATOM 508 C C . SER A 1 66 ? 19.330 -0.269 -8.714 1.00 98.94 66 SER A C 1
ATOM 510 O O . SER A 1 66 ? 18.762 0.821 -8.634 1.00 98.94 66 SER A O 1
ATOM 512 N N . HIS A 1 67 ? 20.373 -0.462 -9.524 1.00 98.88 67 HIS A N 1
ATOM 513 C CA . HIS A 1 67 ? 20.723 0.453 -10.603 1.00 98.88 67 HIS A CA 1
ATOM 514 C C . HIS A 1 67 ? 19.504 0.772 -11.475 1.00 98.88 67 HIS A C 1
ATOM 516 O O . HIS A 1 67 ? 18.836 -0.132 -11.987 1.00 98.88 67 HIS A O 1
ATOM 522 N N . SER A 1 68 ? 19.320 2.059 -11.753 1.00 98.88 68 SER A N 1
ATOM 523 C CA . SER A 1 68 ? 18.283 2.576 -12.636 1.00 98.88 68 SER A CA 1
ATOM 524 C C . SER A 1 68 ? 18.814 3.727 -13.487 1.00 98.88 68 SER A C 1
ATOM 526 O O . SER A 1 68 ? 19.701 4.473 -13.065 1.00 98.88 68 SER A O 1
ATOM 528 N N . VAL A 1 69 ? 18.264 3.866 -14.695 1.00 98.69 69 VAL A N 1
ATOM 529 C CA . VAL A 1 69 ? 18.517 5.011 -15.582 1.00 98.69 69 VAL A CA 1
ATOM 530 C C . VAL A 1 69 ? 17.885 6.285 -15.013 1.00 98.69 69 VAL A C 1
ATOM 532 O O . VAL A 1 69 ? 18.500 7.351 -15.068 1.00 98.69 69 VAL A O 1
ATOM 535 N N . SER A 1 70 ? 16.681 6.181 -14.443 1.00 98.19 70 SER A N 1
ATOM 536 C CA . SER A 1 70 ? 16.041 7.251 -13.672 1.00 98.19 70 SER A CA 1
ATOM 537 C C . SER A 1 70 ? 16.550 7.242 -12.232 1.00 98.19 70 SER A C 1
ATOM 539 O O . SER A 1 70 ? 16.872 6.186 -11.681 1.00 98.19 70 SER A O 1
ATOM 541 N N . ASN A 1 71 ? 16.628 8.415 -11.603 1.00 98.75 71 ASN A N 1
ATOM 542 C CA . ASN A 1 71 ? 17.198 8.530 -10.259 1.00 98.75 71 ASN A CA 1
ATOM 543 C C . ASN A 1 71 ? 16.304 7.886 -9.189 1.00 98.75 71 ASN A C 1
ATOM 545 O O . ASN A 1 71 ? 16.802 7.441 -8.160 1.00 98.75 71 ASN A O 1
ATOM 549 N N . GLU A 1 72 ? 15.004 7.836 -9.458 1.00 98.69 72 GLU A N 1
ATOM 550 C CA . GLU A 1 72 ? 13.940 7.340 -8.592 1.00 98.69 72 GLU A CA 1
ATOM 551 C C . GLU A 1 72 ? 13.847 5.803 -8.571 1.00 98.69 72 GLU A C 1
ATOM 553 O O . GLU A 1 72 ? 13.095 5.238 -7.789 1.00 98.69 72 GLU A O 1
ATOM 558 N N . GLY A 1 73 ? 14.606 5.102 -9.420 1.00 98.75 73 GLY A N 1
ATOM 559 C CA . GLY A 1 73 ? 14.674 3.635 -9.413 1.00 98.75 73 GLY A CA 1
ATOM 560 C C . GLY A 1 73 ? 13.757 2.919 -10.414 1.00 98.75 73 GLY A C 1
ATOM 561 O O . GLY A 1 73 ? 13.995 1.752 -10.714 1.00 98.75 73 GLY A O 1
ATOM 562 N N . TYR A 1 74 ? 12.765 3.611 -10.984 1.00 98.81 74 TYR A N 1
ATOM 563 C CA . TYR A 1 74 ? 11.729 3.031 -11.860 1.00 98.81 74 TYR A CA 1
ATOM 564 C C . TYR A 1 74 ? 12.132 2.842 -13.332 1.00 98.81 74 TYR A C 1
ATOM 566 O O . TYR A 1 74 ? 11.285 2.661 -14.192 1.00 98.81 74 TYR A O 1
ATOM 574 N N . MET A 1 75 ? 13.421 2.904 -13.669 1.00 98.81 75 MET A N 1
ATOM 575 C CA . MET A 1 75 ? 13.933 2.488 -14.981 1.00 98.81 75 MET A CA 1
ATOM 576 C C . MET A 1 75 ? 15.112 1.526 -14.781 1.00 98.81 75 MET A C 1
ATOM 578 O O . MET A 1 75 ? 16.252 1.847 -15.150 1.00 98.81 75 MET A O 1
ATOM 582 N N . PRO A 1 76 ? 14.875 0.367 -14.139 1.00 98.88 76 PRO A N 1
ATOM 583 C CA . PRO A 1 76 ? 15.938 -0.496 -13.650 1.00 98.88 76 PRO A CA 1
ATOM 584 C C . PRO A 1 76 ? 16.740 -1.114 -14.799 1.00 98.88 76 PRO A C 1
ATOM 586 O O . PRO A 1 76 ? 16.197 -1.423 -15.856 1.00 98.88 76 PRO A O 1
ATOM 589 N N . GLY A 1 77 ? 18.039 -1.327 -14.583 1.00 98.81 77 GLY A N 1
ATOM 590 C CA . GLY A 1 77 ? 18.921 -2.033 -15.523 1.00 98.81 77 GLY A CA 1
ATOM 591 C C . GLY A 1 77 ? 19.585 -3.234 -14.860 1.00 98.81 77 GLY A C 1
ATOM 592 O O . GLY A 1 77 ? 19.015 -4.323 -14.790 1.00 98.81 77 GLY A O 1
ATOM 593 N N . ARG A 1 78 ? 20.791 -3.037 -14.328 1.00 98.88 78 ARG A N 1
ATOM 594 C CA . ARG A 1 78 ? 21.544 -4.039 -13.563 1.00 98.88 78 ARG A CA 1
ATOM 595 C C . ARG A 1 78 ? 20.887 -4.347 -12.213 1.00 98.88 78 ARG A C 1
ATOM 597 O O . ARG A 1 78 ? 21.166 -3.692 -11.213 1.00 98.88 78 ARG A O 1
ATOM 604 N N . LEU A 1 79 ? 20.001 -5.344 -12.176 1.00 98.94 79 LEU A N 1
ATOM 605 C CA . LEU A 1 79 ? 19.173 -5.630 -10.997 1.00 98.94 79 LEU A CA 1
ATOM 606 C C . LEU A 1 79 ? 19.980 -6.051 -9.756 1.00 98.94 79 LEU A C 1
ATOM 608 O O . LEU A 1 79 ? 19.554 -5.765 -8.636 1.00 98.94 79 LEU A O 1
ATOM 612 N N . TYR A 1 80 ? 21.143 -6.690 -9.924 1.00 98.88 80 TYR A N 1
ATOM 613 C CA . TYR A 1 80 ? 22.031 -7.049 -8.808 1.00 98.88 80 TYR A CA 1
ATOM 614 C C . TYR A 1 80 ? 22.966 -5.906 -8.368 1.00 98.88 80 TYR A C 1
ATOM 616 O O . TYR A 1 80 ? 23.590 -6.006 -7.312 1.00 98.88 80 TYR A O 1
ATOM 624 N N . ASP A 1 81 ? 23.068 -4.820 -9.140 1.00 98.81 81 ASP A N 1
ATOM 625 C CA . ASP A 1 81 ? 23.947 -3.682 -8.844 1.00 98.81 81 ASP A CA 1
ATOM 626 C C . ASP A 1 81 ? 23.241 -2.671 -7.930 1.00 98.81 81 ASP A C 1
ATOM 628 O O . ASP A 1 81 ? 22.708 -1.656 -8.380 1.00 98.81 81 ASP A O 1
ATOM 632 N N . LEU A 1 82 ? 23.191 -2.978 -6.632 1.00 98.69 82 LEU A N 1
ATOM 633 C CA . LEU A 1 82 ? 22.536 -2.123 -5.633 1.00 98.69 82 LEU A CA 1
ATOM 634 C C . LEU A 1 82 ? 23.401 -0.923 -5.219 1.00 98.69 82 LEU A C 1
ATOM 636 O O . LEU A 1 82 ? 22.874 0.099 -4.791 1.00 98.69 82 LEU A O 1
ATOM 640 N N . ASP A 1 83 ? 24.725 -1.017 -5.368 1.00 98.69 83 ASP A N 1
ATOM 641 C CA . ASP A 1 83 ? 25.649 0.066 -5.003 1.00 98.69 83 ASP A CA 1
ATOM 642 C C . ASP A 1 83 ? 25.548 1.274 -5.948 1.00 98.69 83 ASP A C 1
ATOM 644 O O . ASP A 1 83 ? 25.985 2.374 -5.606 1.00 98.69 83 ASP A O 1
ATOM 648 N N . ALA A 1 84 ? 24.941 1.093 -7.123 1.00 98.62 84 ALA A N 1
ATOM 649 C CA . ALA A 1 84 ? 24.650 2.167 -8.065 1.00 98.62 84 ALA A CA 1
ATOM 650 C C . ALA A 1 84 ? 23.364 2.956 -7.749 1.00 98.62 84 ALA A C 1
ATOM 652 O O . ALA A 1 84 ? 23.092 3.959 -8.419 1.00 98.62 84 ALA A O 1
ATOM 653 N N . SER A 1 85 ? 22.562 2.526 -6.769 1.00 98.69 85 SER A N 1
ATOM 654 C CA . SER A 1 85 ? 21.321 3.209 -6.397 1.00 98.69 85 SER A CA 1
ATOM 655 C C . SER A 1 85 ? 21.573 4.618 -5.857 1.00 98.69 85 SER A C 1
ATOM 657 O O . SER A 1 85 ? 22.553 4.885 -5.161 1.00 98.69 85 SER A O 1
ATOM 659 N N . LYS A 1 86 ? 20.652 5.548 -6.139 1.00 98.62 86 LYS A N 1
ATOM 660 C CA . LYS A 1 86 ? 20.703 6.913 -5.590 1.00 98.62 86 LYS A CA 1
ATOM 661 C C . LYS A 1 86 ? 20.294 6.988 -4.122 1.00 98.62 86 LYS A C 1
ATOM 663 O O . LYS A 1 86 ? 20.632 7.958 -3.449 1.00 98.62 86 LYS A O 1
ATOM 668 N N . TYR A 1 87 ? 19.598 5.975 -3.616 1.00 98.81 87 TYR A N 1
ATOM 669 C CA . TYR A 1 87 ? 19.135 5.941 -2.231 1.00 98.81 87 TYR A CA 1
ATOM 670 C C . TYR A 1 87 ? 20.245 5.570 -1.236 1.00 98.81 87 TYR A C 1
ATOM 672 O O . TYR A 1 87 ? 20.182 5.977 -0.074 1.00 98.81 87 TYR A O 1
ATOM 680 N N . GLY A 1 88 ? 21.268 4.844 -1.691 1.00 98.62 88 GLY A N 1
ATOM 681 C CA . GLY A 1 88 ? 22.413 4.406 -0.898 1.00 98.62 88 GLY A CA 1
ATOM 682 C C . GLY A 1 88 ? 22.952 3.055 -1.371 1.00 98.62 88 GLY A C 1
ATOM 683 O O . GLY A 1 88 ? 22.415 2.439 -2.286 1.00 98.62 88 GLY A O 1
ATOM 684 N N . THR A 1 89 ? 24.019 2.599 -0.728 1.00 98.75 89 THR A N 1
ATOM 685 C CA . THR A 1 89 ? 24.733 1.351 -1.038 1.00 98.75 89 THR A CA 1
ATOM 686 C C . THR A 1 89 ? 24.010 0.105 -0.520 1.00 98.75 89 THR A C 1
ATOM 688 O O . THR A 1 89 ? 23.157 0.176 0.372 1.00 98.75 89 THR A O 1
ATOM 691 N N . ALA A 1 90 ? 24.422 -1.074 -0.996 1.00 98.69 90 ALA A N 1
ATOM 692 C CA . ALA A 1 90 ? 23.924 -2.357 -0.503 1.00 98.69 90 ALA A CA 1
ATOM 693 C C . ALA A 1 90 ? 24.158 -2.531 1.009 1.00 98.69 90 ALA A C 1
ATOM 695 O O . ALA A 1 90 ? 23.310 -3.071 1.719 1.00 98.69 90 ALA A O 1
ATOM 696 N N . ALA A 1 91 ? 25.302 -2.067 1.523 1.00 98.81 91 ALA A N 1
ATOM 697 C CA . ALA A 1 91 ? 25.640 -2.170 2.943 1.00 98.81 91 ALA A CA 1
ATOM 698 C C . ALA A 1 91 ? 24.740 -1.287 3.826 1.00 98.81 91 ALA A C 1
ATOM 700 O O . ALA A 1 91 ? 24.313 -1.712 4.905 1.00 98.81 91 ALA A O 1
ATOM 701 N N . GLU A 1 92 ? 24.424 -0.076 3.363 1.00 98.88 92 GLU A N 1
ATOM 702 C CA . GLU A 1 92 ? 23.497 0.836 4.042 1.00 98.88 92 GLU A CA 1
ATOM 703 C C . GLU A 1 92 ? 22.074 0.270 4.032 1.00 98.88 92 GLU A C 1
ATOM 705 O O . GLU A 1 92 ? 21.422 0.243 5.077 1.00 98.88 92 GLU A O 1
ATOM 710 N N . LEU A 1 93 ? 21.628 -0.282 2.898 1.00 98.94 93 LEU A N 1
ATOM 711 C CA . LEU A 1 93 ? 20.330 -0.947 2.789 1.00 98.94 93 LEU A CA 1
ATOM 712 C C . LEU A 1 93 ? 20.214 -2.152 3.737 1.00 98.94 93 LEU A C 1
ATOM 714 O O . LEU A 1 93 ? 19.241 -2.246 4.482 1.00 98.94 93 LEU A O 1
ATOM 718 N N . LYS A 1 94 ? 21.221 -3.039 3.786 1.00 98.88 94 LYS A N 1
ATOM 719 C CA . LYS A 1 94 ? 21.250 -4.170 4.738 1.00 98.88 94 LYS A CA 1
ATOM 720 C C . LYS A 1 94 ? 21.179 -3.699 6.190 1.00 98.88 94 LYS A C 1
ATOM 722 O O . LYS A 1 94 ? 20.486 -4.304 7.005 1.00 98.88 94 LYS A O 1
ATOM 727 N N . SER A 1 95 ? 21.883 -2.615 6.515 1.00 98.88 95 SER A N 1
ATOM 728 C CA . SER A 1 95 ? 21.876 -2.039 7.864 1.00 98.88 95 SER A CA 1
ATOM 729 C C . SER A 1 95 ? 20.493 -1.499 8.237 1.00 98.88 95 SER A C 1
ATOM 731 O O . SER A 1 95 ? 20.014 -1.753 9.342 1.00 98.88 95 SER A O 1
ATOM 733 N N . LEU A 1 96 ? 19.830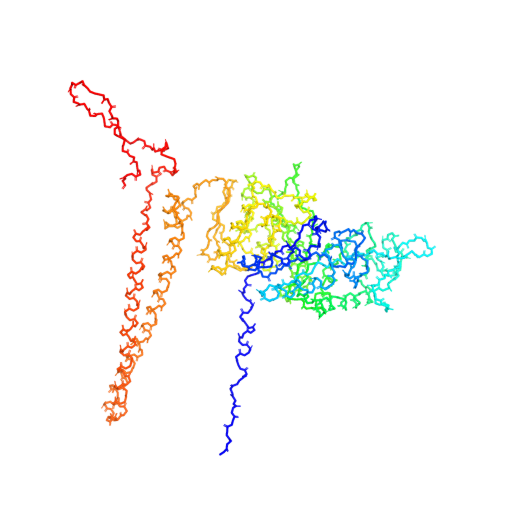 -0.820 7.298 1.00 98.94 96 LEU A N 1
ATOM 734 C CA . LEU A 1 96 ? 18.469 -0.316 7.457 1.00 98.94 96 LEU A CA 1
ATOM 735 C C . LEU A 1 96 ? 17.446 -1.442 7.637 1.00 98.94 96 LEU A C 1
ATOM 737 O O . LEU A 1 96 ? 16.638 -1.389 8.565 1.00 98.94 96 LEU A O 1
ATOM 741 N N . ILE A 1 97 ? 17.511 -2.482 6.802 1.00 98.94 97 ILE A N 1
ATOM 742 C CA . ILE A 1 97 ? 16.637 -3.657 6.914 1.00 98.94 97 ILE A CA 1
ATOM 743 C C . ILE A 1 97 ? 16.805 -4.314 8.287 1.00 98.94 97 ILE A C 1
ATOM 745 O O . ILE A 1 97 ? 15.825 -4.515 9.006 1.00 98.94 97 ILE A O 1
ATOM 749 N N . ALA A 1 98 ? 18.050 -4.557 8.705 1.00 98.88 98 ALA A N 1
ATOM 750 C CA . ALA A 1 98 ? 18.338 -5.132 10.014 1.00 98.88 98 ALA A CA 1
ATOM 751 C C . ALA A 1 98 ? 17.815 -4.257 11.170 1.00 98.88 98 ALA A C 1
ATOM 753 O O . ALA A 1 98 ? 17.341 -4.780 12.180 1.00 98.88 98 ALA A O 1
ATOM 754 N N . ALA A 1 99 ? 17.869 -2.929 11.042 1.00 98.88 99 ALA A N 1
ATOM 755 C CA . ALA A 1 99 ? 17.339 -2.016 12.049 1.00 98.88 99 ALA A CA 1
ATOM 756 C C . ALA A 1 99 ? 15.811 -2.111 12.182 1.00 98.88 99 ALA A C 1
ATOM 758 O O . ALA A 1 99 ? 15.309 -2.169 13.307 1.00 98.88 99 ALA A O 1
ATOM 759 N N . PHE A 1 100 ? 15.077 -2.197 11.068 1.00 98.88 100 PHE A N 1
ATOM 760 C CA . PHE A 1 100 ? 13.631 -2.435 11.090 1.00 98.88 100 PHE A CA 1
ATOM 761 C C . PHE A 1 100 ? 13.281 -3.803 11.684 1.00 98.88 100 PHE A C 1
ATOM 763 O O . PHE A 1 100 ? 12.432 -3.888 12.577 1.00 98.88 100 PHE A O 1
ATOM 770 N N . HIS A 1 101 ? 14.000 -4.860 11.295 1.00 98.88 101 HIS A N 1
ATOM 771 C CA . HIS A 1 101 ? 13.823 -6.200 11.864 1.00 98.88 101 HIS A CA 1
ATOM 772 C C . HIS A 1 101 ? 14.057 -6.234 13.376 1.00 98.88 101 HIS A C 1
ATOM 774 O O . HIS A 1 101 ? 13.280 -6.854 14.102 1.00 98.88 101 HIS A O 1
ATOM 780 N N . ASN A 1 102 ? 15.057 -5.505 13.883 1.00 98.69 102 ASN A N 1
ATOM 781 C CA . ASN A 1 102 ? 15.315 -5.374 15.324 1.00 98.69 102 ASN A CA 1
ATOM 782 C C . ASN A 1 102 ? 14.157 -4.713 16.094 1.00 98.69 102 ASN A C 1
ATOM 784 O O . ASN A 1 102 ? 14.084 -4.832 17.319 1.00 98.69 102 ASN A O 1
ATOM 788 N N . LYS A 1 103 ? 13.250 -4.025 15.394 1.00 98.31 103 LYS A N 1
ATOM 789 C CA . LYS A 1 103 ? 12.018 -3.444 15.943 1.00 98.31 103 LYS A CA 1
ATOM 790 C C . LYS A 1 103 ? 10.759 -4.240 15.586 1.00 98.31 103 LYS A C 1
ATOM 792 O O . LYS A 1 103 ? 9.663 -3.822 15.947 1.00 98.31 103 LYS A O 1
ATOM 797 N N . GLY A 1 104 ? 10.904 -5.391 14.926 1.00 97.69 104 GLY A N 1
ATOM 798 C CA . GLY A 1 104 ? 9.788 -6.235 14.497 1.00 97.69 104 GLY A CA 1
ATOM 799 C C . GLY A 1 104 ? 8.995 -5.669 13.315 1.00 97.69 104 GLY A C 1
ATOM 800 O O . GLY A 1 104 ? 7.838 -6.043 13.143 1.00 97.69 104 GLY A O 1
ATOM 801 N N . VAL A 1 105 ? 9.592 -4.770 12.527 1.00 98.69 105 VAL A N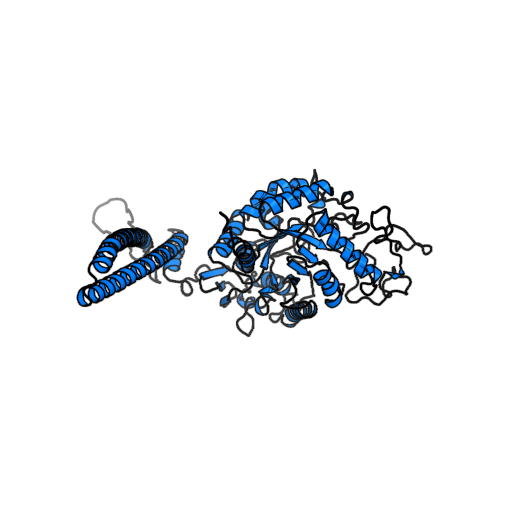 1
ATOM 802 C CA . VAL A 1 105 ? 8.994 -4.200 11.311 1.00 98.69 105 VAL A CA 1
ATOM 803 C C . VAL A 1 105 ? 9.538 -4.956 10.101 1.00 98.69 105 VAL A C 1
ATOM 805 O O . VAL A 1 105 ? 10.752 -5.048 9.933 1.00 98.69 105 VAL A O 1
ATOM 808 N N . GLN A 1 106 ? 8.652 -5.501 9.268 1.00 98.81 106 GLN A N 1
ATOM 809 C CA . GLN A 1 106 ? 9.021 -6.159 8.012 1.00 98.81 106 GLN A CA 1
ATOM 810 C C . GLN A 1 106 ? 9.332 -5.128 6.924 1.00 98.81 106 GLN A C 1
ATOM 812 O O . GLN A 1 106 ? 8.783 -4.025 6.930 1.00 98.81 106 GLN A O 1
ATOM 817 N N . VAL A 1 107 ? 10.177 -5.488 5.963 1.00 98.88 107 VAL A N 1
ATOM 818 C CA . VAL A 1 107 ? 10.586 -4.597 4.875 1.00 98.88 107 VAL A CA 1
ATOM 819 C C . VAL A 1 107 ? 10.059 -5.105 3.537 1.00 98.88 107 VAL A C 1
ATOM 821 O O . VAL A 1 107 ? 10.302 -6.245 3.137 1.00 98.88 107 VAL A O 1
ATOM 824 N N . VAL A 1 108 ? 9.334 -4.232 2.842 1.00 98.94 108 VAL A N 1
ATOM 825 C CA . VAL A 1 108 ? 8.738 -4.468 1.528 1.00 98.94 108 VAL A CA 1
ATOM 826 C C . VAL A 1 108 ? 9.641 -3.832 0.467 1.00 98.94 108 VAL A C 1
ATOM 828 O O . VAL A 1 108 ? 9.919 -2.634 0.542 1.00 98.94 108 VAL A O 1
ATOM 831 N N . ALA A 1 109 ? 10.106 -4.616 -0.506 1.00 98.94 109 ALA A N 1
ATOM 832 C CA . ALA A 1 109 ? 10.871 -4.096 -1.641 1.00 98.94 109 ALA A CA 1
ATOM 833 C C . ALA A 1 109 ? 9.932 -3.667 -2.768 1.00 98.94 109 ALA A C 1
ATOM 835 O O . ALA A 1 109 ? 8.977 -4.386 -3.071 1.00 98.94 109 ALA A O 1
ATOM 836 N N . ASP A 1 110 ? 10.233 -2.547 -3.414 1.00 98.94 110 ASP A N 1
ATOM 837 C CA . ASP A 1 110 ? 9.602 -2.175 -4.677 1.00 98.94 110 ASP A CA 1
ATOM 838 C C . ASP A 1 110 ? 10.197 -2.975 -5.843 1.00 98.94 110 ASP A C 1
ATOM 840 O O . ASP A 1 110 ? 11.402 -2.915 -6.108 1.00 98.94 110 ASP A O 1
ATOM 844 N N . ILE A 1 111 ? 9.362 -3.771 -6.504 1.00 98.94 111 ILE A N 1
ATOM 845 C CA . ILE A 1 111 ? 9.740 -4.718 -7.548 1.00 98.94 111 ILE A CA 1
ATOM 846 C C . ILE A 1 111 ? 9.271 -4.182 -8.898 1.00 98.94 111 ILE A C 1
ATOM 848 O O . ILE A 1 111 ? 8.108 -4.334 -9.271 1.00 98.94 111 ILE A O 1
ATOM 852 N N . VAL A 1 112 ? 10.219 -3.611 -9.642 1.00 98.94 112 VAL A N 1
ATOM 853 C CA . VAL A 1 112 ? 10.029 -3.084 -10.999 1.00 98.94 112 VAL A CA 1
ATOM 854 C C . VAL A 1 112 ? 10.526 -4.116 -12.005 1.00 98.94 112 VAL A C 1
ATOM 856 O O . VAL A 1 112 ? 11.730 -4.261 -12.218 1.00 98.94 112 VAL A O 1
ATOM 859 N N . ILE A 1 113 ? 9.597 -4.895 -12.564 1.00 98.88 113 ILE A N 1
ATOM 860 C CA . ILE A 1 113 ? 9.923 -6.006 -13.476 1.00 98.88 113 ILE A CA 1
ATOM 861 C C . ILE A 1 113 ? 9.146 -6.001 -14.789 1.00 98.88 113 ILE A C 1
ATOM 863 O O . ILE A 1 113 ? 9.515 -6.782 -15.658 1.00 98.88 113 ILE A O 1
ATOM 867 N N . ASN A 1 114 ? 8.142 -5.128 -14.949 1.00 98.88 114 ASN A N 1
ATOM 868 C CA . ASN A 1 114 ? 7.410 -4.987 -16.210 1.00 98.88 114 ASN A CA 1
ATOM 869 C C . ASN A 1 114 ? 8.354 -4.693 -17.376 1.00 98.88 114 ASN A C 1
ATOM 871 O O . ASN A 1 114 ? 8.357 -5.352 -18.408 1.00 98.88 114 ASN A O 1
ATOM 875 N N . HIS A 1 115 ? 9.167 -3.665 -17.172 1.00 98.88 115 HIS A N 1
ATOM 876 C CA . HIS A 1 115 ? 10.088 -3.131 -18.148 1.00 98.88 115 HIS A CA 1
ATOM 877 C C . HIS A 1 115 ? 11.483 -3.046 -17.537 1.00 98.88 115 HIS A C 1
ATOM 879 O O . HIS A 1 115 ? 11.661 -3.014 -16.315 1.00 98.88 115 HIS A O 1
ATOM 885 N N . ARG A 1 116 ? 12.505 -2.999 -18.391 1.00 98.88 116 ARG A N 1
ATOM 886 C CA . ARG A 1 116 ? 13.901 -2.927 -17.957 1.00 98.88 116 ARG A CA 1
ATOM 887 C C . ARG A 1 116 ? 14.754 -2.227 -19.005 1.00 98.88 116 ARG A C 1
ATOM 889 O O . ARG A 1 116 ? 14.621 -2.465 -20.197 1.00 98.88 116 ARG A O 1
ATOM 896 N N . CYS A 1 117 ? 15.675 -1.377 -18.572 1.00 98.88 117 CYS A N 1
ATOM 897 C CA . CYS A 1 117 ? 16.633 -0.717 -19.449 1.00 98.88 117 CYS A CA 1
ATOM 898 C C . CYS A 1 117 ? 17.838 -1.620 -19.730 1.00 98.88 117 CYS A C 1
ATOM 900 O O . CYS A 1 117 ? 18.438 -2.189 -18.818 1.00 98.88 117 CYS A O 1
ATOM 902 N N . ALA A 1 118 ? 18.219 -1.721 -21.000 1.00 98.75 118 ALA A N 1
ATOM 903 C CA . ALA A 1 118 ? 19.399 -2.460 -21.424 1.00 98.75 118 ALA A CA 1
ATOM 904 C C . ALA A 1 118 ? 20.666 -1.585 -21.389 1.00 98.75 118 ALA A C 1
ATOM 906 O O . ALA A 1 118 ? 20.645 -0.426 -21.802 1.00 98.75 118 ALA A O 1
ATOM 907 N N . ASP A 1 119 ? 21.791 -2.158 -20.960 1.00 98.56 119 ASP A N 1
ATOM 908 C CA . ASP A 1 119 ? 23.074 -1.454 -20.823 1.00 98.56 119 ASP A CA 1
ATOM 909 C C . ASP A 1 119 ? 23.796 -1.239 -22.163 1.00 98.56 119 ASP A C 1
ATOM 911 O O . ASP A 1 119 ? 24.617 -0.326 -22.299 1.00 98.56 119 ASP A O 1
ATOM 915 N N . LYS A 1 120 ? 23.538 -2.096 -23.158 1.00 98.62 120 LYS A N 1
ATOM 916 C CA . LYS A 1 120 ? 24.297 -2.135 -24.414 1.00 98.62 120 LYS A CA 1
ATOM 917 C C . LYS A 1 120 ? 23.363 -2.143 -25.625 1.00 98.62 120 LYS A C 1
ATOM 919 O O . LYS A 1 120 ? 22.275 -2.722 -25.604 1.00 98.62 120 LYS A O 1
ATOM 924 N N . MET A 1 121 ? 23.826 -1.506 -26.700 1.00 98.62 121 MET A N 1
ATOM 925 C CA . MET A 1 121 ? 23.171 -1.568 -28.004 1.00 98.62 121 MET A CA 1
ATOM 926 C C . MET A 1 121 ? 23.534 -2.856 -28.745 1.00 98.62 121 MET A C 1
ATOM 928 O O . MET A 1 121 ? 24.671 -3.326 -28.657 1.00 98.62 121 MET A O 1
ATOM 932 N N . ASP A 1 122 ? 22.600 -3.385 -29.529 1.00 98.38 122 ASP A N 1
ATOM 933 C CA . ASP A 1 122 ? 22.897 -4.406 -30.530 1.00 98.38 122 ASP A CA 1
ATOM 934 C C . ASP A 1 122 ? 23.363 -3.796 -31.871 1.00 98.38 122 ASP A C 1
ATOM 936 O O . ASP A 1 122 ? 23.572 -2.588 -32.013 1.00 98.38 122 ASP A O 1
ATOM 940 N N . SER A 1 123 ? 23.513 -4.640 -32.896 1.00 98.06 123 SER A N 1
ATOM 941 C CA . SER A 1 123 ? 23.933 -4.209 -34.240 1.00 98.06 123 SER A CA 1
ATOM 942 C C . SER A 1 123 ? 22.955 -3.268 -34.963 1.00 98.06 123 SER A C 1
ATOM 944 O O . SER A 1 123 ? 23.344 -2.648 -35.952 1.00 98.06 123 SER A O 1
ATOM 946 N N . ARG A 1 124 ? 21.708 -3.137 -34.486 1.00 98.06 124 ARG A N 1
ATOM 947 C CA . ARG A 1 124 ? 20.699 -2.206 -35.015 1.00 98.06 124 ARG A CA 1
ATOM 948 C C . ARG A 1 124 ? 20.839 -0.805 -34.407 1.00 98.06 124 ARG A C 1
ATOM 950 O O . ARG A 1 124 ? 20.179 0.117 -34.873 1.00 98.06 124 ARG A O 1
ATOM 957 N N . GLY A 1 125 ? 21.682 -0.638 -33.383 1.00 98.12 125 GLY A N 1
ATOM 958 C CA . GLY A 1 125 ? 21.777 0.597 -32.599 1.00 98.12 125 GLY A CA 1
ATOM 959 C C . GLY A 1 125 ? 20.662 0.736 -31.558 1.00 98.12 125 GLY A C 1
ATOM 960 O O . GLY A 1 125 ? 20.383 1.844 -31.106 1.00 98.12 125 GLY A O 1
ATOM 961 N N . VAL A 1 126 ? 20.010 -0.373 -31.192 1.00 98.50 126 VAL A N 1
ATOM 962 C CA . VAL A 1 126 ? 18.917 -0.415 -30.212 1.00 98.50 126 VAL A CA 1
ATOM 963 C C . VAL A 1 126 ? 19.463 -0.927 -28.883 1.00 98.50 126 VAL A C 1
ATOM 965 O O . VAL A 1 126 ? 20.119 -1.967 -28.855 1.00 98.50 126 VAL A O 1
ATOM 968 N N . TYR A 1 127 ? 19.199 -0.220 -27.781 1.00 98.62 127 TYR A N 1
ATOM 969 C CA . TYR A 1 127 ? 19.506 -0.699 -26.428 1.00 98.62 127 TYR A CA 1
ATOM 970 C C . TYR A 1 127 ? 18.591 -1.876 -26.066 1.00 98.62 127 TYR A C 1
ATOM 972 O O . TYR A 1 127 ? 17.474 -1.676 -25.600 1.00 98.62 127 TYR A O 1
ATOM 980 N N . CYS A 1 128 ? 19.068 -3.100 -26.298 1.00 98.62 128 CYS A N 1
ATOM 981 C CA . CYS A 1 128 ? 18.339 -4.346 -26.027 1.00 98.62 128 CYS A CA 1
ATOM 982 C C . CYS A 1 128 ? 19.257 -5.505 -25.588 1.00 98.62 128 CYS A C 1
ATOM 984 O O . CYS A 1 128 ? 18.847 -6.666 -25.608 1.00 98.62 128 CYS A O 1
ATOM 986 N N . ILE A 1 129 ? 20.518 -5.216 -25.244 1.00 98.81 129 ILE A N 1
ATOM 987 C CA . ILE A 1 129 ? 21.437 -6.174 -24.621 1.00 98.81 129 ILE A CA 1
ATOM 988 C C . ILE A 1 129 ? 21.593 -5.781 -23.152 1.00 98.81 129 ILE A C 1
ATOM 990 O O . ILE A 1 129 ? 22.198 -4.756 -22.825 1.00 98.81 129 ILE A O 1
ATOM 994 N N . PHE A 1 130 ? 20.999 -6.589 -22.282 1.00 98.94 130 PHE A N 1
ATOM 995 C CA . PHE A 1 130 ? 20.889 -6.340 -20.849 1.00 98.94 130 PHE A CA 1
ATOM 996 C C . PHE A 1 130 ? 22.131 -6.831 -20.105 1.00 98.94 130 PHE A C 1
ATOM 998 O O . PHE A 1 130 ? 22.885 -7.663 -20.607 1.00 98.94 130 PHE A O 1
ATOM 1005 N N . GLU A 1 131 ? 22.323 -6.314 -18.896 1.00 98.81 131 GLU A N 1
ATOM 1006 C CA . GLU A 1 131 ? 23.396 -6.696 -17.981 1.00 98.81 131 GLU A CA 1
ATOM 1007 C C . GLU A 1 131 ? 22.794 -6.933 -16.594 1.00 98.81 131 GLU A C 1
ATOM 1009 O O . GLU A 1 131 ? 22.009 -6.114 -16.111 1.00 98.81 131 GLU A O 1
ATOM 1014 N N . GLY A 1 132 ? 23.124 -8.044 -15.941 1.00 98.69 132 GLY A N 1
ATOM 1015 C CA . GLY A 1 132 ? 22.629 -8.358 -14.599 1.00 98.69 132 GLY A CA 1
ATOM 1016 C C . GLY A 1 132 ? 23.279 -7.552 -13.480 1.00 98.69 132 GLY A C 1
ATOM 1017 O O . GLY A 1 132 ? 22.639 -7.317 -12.453 1.00 98.69 132 GLY A O 1
ATOM 1018 N N . GLY A 1 133 ? 24.519 -7.100 -13.685 1.00 98.44 133 GLY A N 1
ATOM 1019 C CA . GLY A 1 133 ? 25.350 -6.488 -12.643 1.00 98.44 133 GLY A CA 1
ATOM 1020 C C . GLY A 1 133 ? 26.220 -7.498 -11.895 1.00 98.44 133 GLY A C 1
ATOM 1021 O O . GLY A 1 133 ? 26.669 -7.222 -10.785 1.00 98.44 133 GLY A O 1
ATOM 1022 N N . THR A 1 134 ? 26.457 -8.672 -12.483 1.00 98.25 134 THR A N 1
ATOM 1023 C CA . THR A 1 134 ? 27.290 -9.733 -11.906 1.00 98.25 134 THR A CA 1
ATOM 1024 C C . THR A 1 134 ? 28.333 -10.213 -12.914 1.00 98.25 134 THR A C 1
ATOM 1026 O O . THR A 1 134 ? 28.114 -10.078 -14.108 1.00 98.25 134 THR A O 1
ATOM 1029 N N . PRO A 1 135 ? 29.458 -10.818 -12.485 1.00 98.12 135 PRO A N 1
ATOM 1030 C CA . PRO A 1 135 ? 30.455 -11.344 -13.427 1.00 98.12 135 PRO A CA 1
ATOM 1031 C C . PRO A 1 135 ? 29.983 -12.541 -14.274 1.00 98.12 135 PRO A C 1
ATOM 1033 O O . PRO A 1 135 ? 30.665 -12.914 -15.227 1.00 98.12 135 PRO A O 1
ATOM 1036 N N . ASP A 1 136 ? 28.889 -13.196 -13.878 1.00 98.25 136 ASP A N 1
ATOM 1037 C CA . ASP A 1 136 ? 28.250 -14.282 -14.625 1.00 98.25 136 ASP A CA 1
ATOM 1038 C C . ASP A 1 136 ? 27.052 -13.776 -15.448 1.00 98.25 136 ASP A C 1
ATOM 1040 O O . ASP A 1 136 ? 26.703 -12.606 -15.385 1.00 98.25 136 ASP A O 1
ATOM 1044 N N . SER A 1 137 ? 26.419 -14.667 -16.216 1.00 98.38 137 SER A N 1
ATOM 1045 C CA . SER A 1 137 ? 25.406 -14.313 -17.216 1.00 98.38 137 SER A CA 1
ATOM 1046 C C . SER A 1 137 ? 23.970 -14.194 -16.688 1.00 98.38 137 SER A C 1
ATOM 1048 O O . SER A 1 137 ? 23.023 -14.269 -17.483 1.00 98.38 137 SER A O 1
ATOM 1050 N N . ARG A 1 138 ? 23.754 -14.134 -15.370 1.00 98.56 138 ARG A N 1
ATOM 1051 C CA . ARG A 1 138 ? 22.399 -13.967 -14.825 1.00 98.56 138 ARG A CA 1
ATOM 1052 C C . ARG A 1 138 ? 21.835 -12.635 -15.286 1.00 98.56 138 ARG A C 1
ATOM 1054 O O . ARG A 1 138 ? 22.482 -11.610 -15.130 1.00 98.56 138 ARG A O 1
ATOM 1061 N N . LEU A 1 139 ? 20.617 -12.651 -15.824 1.00 98.75 139 LEU A N 1
ATOM 1062 C CA . LEU A 1 139 ? 19.916 -11.467 -16.319 1.00 98.75 139 LEU A CA 1
ATOM 1063 C C . LEU A 1 139 ? 20.586 -10.759 -17.515 1.00 98.75 139 LEU A C 1
ATOM 1065 O O . LEU A 1 139 ? 20.104 -9.701 -17.934 1.00 98.75 139 LEU A O 1
ATOM 1069 N N . ASP A 1 140 ? 21.631 -11.357 -18.097 1.00 98.81 140 ASP A N 1
ATOM 1070 C CA . ASP A 1 140 ? 22.248 -10.936 -19.356 1.00 98.81 140 ASP A CA 1
ATOM 1071 C C . ASP A 1 140 ? 21.403 -11.455 -20.520 1.00 98.81 140 ASP A C 1
ATOM 1073 O O . ASP A 1 140 ? 21.610 -12.549 -21.075 1.00 98.81 140 ASP A O 1
ATOM 1077 N N . TRP A 1 141 ? 20.368 -10.684 -20.828 1.00 98.81 141 TRP A N 1
ATOM 1078 C CA . TRP A 1 141 ? 19.396 -10.984 -21.866 1.00 98.81 141 TRP A CA 1
ATOM 1079 C C . TRP A 1 141 ? 19.707 -10.259 -23.174 1.00 98.81 141 TRP A C 1
ATOM 1081 O O . TRP A 1 141 ? 20.472 -9.295 -23.225 1.00 98.81 141 TRP A O 1
ATOM 1091 N N . GLY A 1 142 ? 19.078 -10.737 -24.242 1.00 98.69 142 GLY A N 1
ATOM 1092 C CA . GLY A 1 142 ? 19.029 -10.063 -25.535 1.00 98.69 142 GLY A CA 1
ATOM 1093 C C . GLY A 1 142 ? 17.587 -9.716 -25.919 1.00 98.69 142 GLY A C 1
ATOM 1094 O O . GLY A 1 142 ? 16.669 -9.952 -25.131 1.00 98.69 142 GLY A O 1
ATOM 1095 N N . PRO A 1 143 ? 17.364 -9.233 -27.152 1.00 98.62 143 PRO A N 1
ATOM 1096 C CA . PRO A 1 143 ? 16.048 -8.781 -27.604 1.00 98.62 143 PRO A CA 1
ATOM 1097 C C . PRO A 1 143 ? 14.969 -9.876 -27.653 1.00 98.62 143 PRO A C 1
ATOM 1099 O O . PRO A 1 143 ? 13.791 -9.550 -27.623 1.00 98.62 143 PRO A O 1
ATOM 1102 N N . HIS A 1 144 ? 15.347 -11.159 -27.645 1.00 98.75 144 HIS A N 1
ATOM 1103 C CA . HIS A 1 144 ? 14.405 -12.280 -27.536 1.00 98.75 144 HIS A CA 1
ATOM 1104 C C . HIS A 1 144 ? 13.609 -12.300 -26.213 1.00 98.75 144 HIS A C 1
ATOM 1106 O O . HIS A 1 144 ? 12.556 -12.924 -26.139 1.00 98.75 144 HIS A O 1
ATOM 1112 N N . MET A 1 145 ? 14.106 -11.638 -25.162 1.00 98.81 145 MET A N 1
ATOM 1113 C CA . MET A 1 145 ? 13.411 -11.504 -23.874 1.00 98.81 145 MET A CA 1
ATOM 1114 C C . MET A 1 145 ? 12.527 -10.250 -23.802 1.00 98.81 145 MET A C 1
ATOM 1116 O O . MET A 1 145 ? 12.004 -9.950 -22.734 1.00 98.81 145 MET A O 1
ATOM 1120 N N . ILE A 1 146 ? 12.381 -9.511 -24.904 1.00 98.88 146 ILE A N 1
ATOM 1121 C CA . ILE A 1 146 ? 11.510 -8.336 -25.011 1.00 98.88 146 ILE A CA 1
ATOM 1122 C C . ILE A 1 146 ? 10.216 -8.756 -25.714 1.00 98.88 146 ILE A C 1
ATOM 1124 O O . ILE A 1 146 ? 10.271 -9.470 -26.726 1.00 98.88 146 ILE A O 1
ATOM 1128 N N . CYS A 1 147 ? 9.071 -8.284 -25.220 1.00 98.81 147 CYS A N 1
ATOM 1129 C CA . CYS A 1 147 ? 7.759 -8.503 -25.828 1.00 98.81 147 CYS A CA 1
ATOM 1130 C C . CYS A 1 147 ? 7.787 -8.179 -27.334 1.00 98.81 147 CYS A C 1
ATOM 1132 O O . CYS A 1 147 ? 8.293 -7.140 -27.747 1.00 98.81 147 CYS A O 1
ATOM 1134 N N . ARG A 1 148 ? 7.265 -9.054 -28.203 1.00 98.38 148 ARG A N 1
ATOM 1135 C CA . ARG A 1 148 ? 7.441 -8.907 -29.669 1.00 98.38 148 ARG A CA 1
ATOM 1136 C C . ARG A 1 148 ? 6.806 -7.659 -30.271 1.00 98.38 148 ARG A C 1
ATOM 1138 O O . ARG A 1 148 ? 7.187 -7.263 -31.370 1.00 98.38 148 ARG A O 1
ATOM 1145 N N . ASP A 1 149 ? 5.801 -7.122 -29.589 1.00 95.38 149 ASP A N 1
ATOM 1146 C CA . ASP A 1 149 ? 5.029 -5.965 -30.034 1.00 95.38 149 ASP A CA 1
ATOM 1147 C C . ASP A 1 149 ? 5.691 -4.637 -29.594 1.00 95.38 149 ASP A C 1
ATOM 1149 O O . ASP A 1 149 ? 5.264 -3.564 -30.019 1.00 95.38 149 ASP A O 1
ATOM 1153 N N . ASP A 1 150 ? 6.781 -4.713 -28.820 1.00 98.00 150 ASP A N 1
ATOM 1154 C CA . ASP A 1 150 ? 7.597 -3.582 -28.380 1.00 98.00 150 ASP A CA 1
ATOM 1155 C C . ASP A 1 150 ? 8.614 -3.156 -29.466 1.00 98.00 150 ASP A C 1
ATOM 1157 O O . ASP A 1 150 ? 9.279 -3.971 -30.116 1.00 98.00 150 ASP A O 1
ATOM 1161 N N . ARG A 1 151 ? 8.806 -1.839 -29.620 1.00 96.12 151 ARG A N 1
ATOM 1162 C CA . ARG A 1 151 ? 9.799 -1.208 -30.507 1.00 96.12 151 ARG A CA 1
ATOM 1163 C C . ARG A 1 151 ? 11.258 -1.628 -30.269 1.00 96.12 151 ARG A C 1
ATOM 1165 O O . ARG A 1 151 ? 12.073 -1.472 -31.180 1.00 96.12 151 ARG A O 1
ATOM 1172 N N . TYR A 1 152 ? 11.617 -2.087 -29.071 1.00 98.00 152 TYR A N 1
ATOM 1173 C CA . TYR A 1 152 ? 12.971 -2.529 -28.723 1.00 98.00 152 TYR A CA 1
ATOM 1174 C C . TYR A 1 152 ? 13.241 -3.989 -29.134 1.00 98.00 152 TYR A C 1
ATOM 1176 O O . TYR A 1 152 ? 14.403 -4.408 -29.249 1.00 98.00 152 TYR A O 1
ATOM 1184 N N . SER A 1 153 ? 12.181 -4.756 -29.396 1.00 97.62 153 SER A N 1
ATOM 1185 C CA . SER A 1 153 ? 12.233 -6.187 -29.693 1.00 97.62 153 SER A CA 1
ATOM 1186 C C . SER A 1 153 ? 12.868 -6.502 -31.048 1.00 97.62 153 SER A C 1
ATOM 1188 O O . SER A 1 153 ? 12.962 -5.658 -31.941 1.00 97.62 153 SER A O 1
ATOM 1190 N N . ASP A 1 154 ? 13.317 -7.744 -31.222 1.00 98.19 154 ASP A N 1
ATOM 1191 C CA . ASP A 1 154 ? 13.655 -8.332 -32.525 1.00 98.19 154 ASP A CA 1
ATOM 1192 C C . ASP A 1 154 ? 12.471 -9.087 -33.165 1.00 98.19 154 ASP A C 1
ATOM 1194 O O . ASP A 1 154 ? 12.618 -9.679 -34.236 1.00 98.19 154 ASP A O 1
ATOM 1198 N N . GLY A 1 155 ? 11.299 -9.050 -32.520 1.00 98.12 155 GLY A N 1
ATOM 1199 C CA . GLY A 1 155 ? 10.064 -9.680 -32.978 1.00 98.12 155 GLY A CA 1
ATOM 1200 C C . GLY A 1 155 ? 9.956 -11.174 -32.658 1.00 98.12 155 GLY A C 1
ATOM 1201 O O . GLY A 1 155 ? 9.033 -11.824 -33.149 1.00 98.12 155 GLY A O 1
ATOM 1202 N N . THR A 1 156 ? 10.885 -11.738 -31.876 1.00 98.56 156 THR A N 1
ATOM 1203 C CA . THR A 1 156 ? 10.924 -13.185 -31.587 1.00 98.56 156 THR A CA 1
ATOM 1204 C C . THR A 1 156 ? 10.368 -13.586 -30.221 1.00 98.56 156 THR A C 1
ATOM 1206 O O . THR A 1 156 ? 10.141 -14.779 -30.009 1.00 98.56 156 THR A O 1
ATOM 1209 N N . GLY A 1 157 ? 10.156 -12.631 -29.310 1.00 98.44 157 GLY A N 1
ATOM 1210 C CA . GLY A 1 157 ? 9.498 -12.873 -28.024 1.00 98.44 157 GLY A CA 1
ATOM 1211 C C . GLY A 1 157 ? 8.009 -13.219 -28.168 1.00 98.44 157 GLY A C 1
ATOM 1212 O O . GLY A 1 157 ? 7.444 -13.270 -29.268 1.00 98.44 157 GLY A O 1
ATOM 1213 N N . ASN A 1 158 ? 7.338 -13.448 -27.047 1.00 98.75 158 ASN A N 1
ATOM 1214 C CA . ASN A 1 158 ? 5.878 -13.509 -27.009 1.00 98.75 158 ASN A CA 1
ATOM 1215 C C . ASN A 1 158 ? 5.270 -12.091 -27.008 1.00 98.75 158 ASN A C 1
ATOM 1217 O O . ASN A 1 158 ? 5.983 -11.120 -26.757 1.00 98.75 158 ASN A O 1
ATOM 1221 N N . PRO A 1 159 ? 3.971 -11.931 -27.328 1.00 98.44 159 PRO A N 1
ATOM 1222 C CA . PRO A 1 159 ? 3.235 -10.710 -27.008 1.00 98.44 159 PRO A CA 1
ATOM 1223 C C . PRO A 1 159 ? 3.332 -10.352 -25.543 1.00 98.44 159 PRO A C 1
ATOM 1225 O O . PRO A 1 159 ? 3.449 -11.242 -24.696 1.00 98.44 159 PRO A O 1
ATOM 1228 N N . ASP A 1 160 ? 3.129 -9.072 -25.271 1.00 98.25 160 ASP A N 1
ATOM 1229 C CA . ASP A 1 160 ? 2.896 -8.637 -23.910 1.00 98.25 160 ASP A CA 1
ATOM 1230 C C . ASP A 1 160 ? 1.655 -9.314 -23.308 1.00 98.25 160 ASP A C 1
ATOM 1232 O O . ASP A 1 160 ? 0.662 -9.593 -23.992 1.00 98.25 160 ASP A O 1
ATOM 1236 N N . THR A 1 161 ? 1.727 -9.602 -22.011 1.00 98.44 161 THR A N 1
ATOM 1237 C CA . THR A 1 161 ? 0.605 -10.141 -21.239 1.00 98.44 161 THR A CA 1
ATOM 1238 C C . THR A 1 161 ? -0.220 -9.048 -20.559 1.00 98.44 161 THR A C 1
ATOM 1240 O O . THR A 1 161 ? -1.303 -9.355 -20.054 1.00 98.44 161 THR A O 1
ATOM 1243 N N . GLY A 1 162 ? 0.261 -7.800 -20.551 1.00 97.69 162 GLY A N 1
ATOM 1244 C CA . GLY A 1 162 ? -0.435 -6.633 -20.022 1.00 97.69 162 GLY A CA 1
ATOM 1245 C C . GLY A 1 162 ? -0.191 -5.371 -20.855 1.00 97.69 162 GLY A C 1
ATOM 1246 O O . GLY A 1 162 ? -0.263 -5.401 -22.085 1.00 97.69 162 GLY A O 1
ATOM 1247 N N . ALA A 1 163 ? -0.052 -4.236 -20.171 1.00 97.19 163 ALA A N 1
ATOM 1248 C CA . ALA A 1 163 ? 0.130 -2.918 -20.772 1.00 97.19 163 ALA A CA 1
ATOM 1249 C C . ALA A 1 163 ? 1.609 -2.557 -20.997 1.00 97.19 163 ALA A C 1
ATOM 1251 O O . ALA A 1 163 ? 2.433 -2.740 -20.116 1.00 97.19 163 ALA A O 1
ATOM 1252 N N . ASP A 1 164 ? 1.893 -1.922 -22.131 1.00 97.12 164 ASP A N 1
ATOM 1253 C CA . ASP A 1 164 ? 3.230 -1.442 -22.498 1.00 97.12 164 ASP A CA 1
ATOM 1254 C C . ASP A 1 164 ? 3.681 -0.227 -21.664 1.00 97.12 164 ASP A C 1
ATOM 1256 O O . ASP A 1 164 ? 2.898 0.705 -21.421 1.00 97.12 164 ASP A O 1
ATOM 1260 N N . PHE A 1 165 ? 4.966 -0.184 -21.304 1.00 97.44 165 PHE A N 1
ATOM 1261 C CA . PHE A 1 165 ? 5.637 0.996 -20.768 1.00 97.44 165 PHE A CA 1
ATOM 1262 C C . PHE A 1 165 ? 6.580 1.617 -21.810 1.00 97.44 165 PHE A C 1
ATOM 1264 O O . PHE A 1 165 ? 7.802 1.482 -21.773 1.00 97.44 165 PHE A O 1
ATOM 1271 N N . LEU A 1 166 ? 5.996 2.445 -22.682 1.00 94.94 166 LEU A N 1
ATOM 1272 C CA . LEU A 1 166 ? 6.658 3.135 -23.801 1.00 94.94 166 LEU A CA 1
ATOM 1273 C C . LEU A 1 166 ? 8.100 3.659 -23.575 1.00 94.94 166 LEU A C 1
ATOM 1275 O O . LEU A 1 166 ? 8.852 3.724 -24.557 1.00 94.94 166 LEU A O 1
ATOM 1279 N N . PRO A 1 167 ? 8.520 4.157 -22.392 1.00 97.12 167 PRO A N 1
ATOM 1280 C CA . PRO A 1 167 ? 9.885 4.647 -22.189 1.00 97.12 167 PRO A CA 1
ATOM 1281 C C . PRO A 1 167 ? 10.995 3.582 -22.121 1.00 97.12 167 PRO A C 1
ATOM 1283 O O . PRO A 1 167 ? 12.158 3.963 -22.283 1.00 97.12 167 PRO A O 1
ATOM 1286 N N . ALA A 1 168 ? 10.698 2.298 -21.900 1.00 98.44 168 ALA A N 1
ATOM 1287 C CA . ALA A 1 168 ? 11.706 1.241 -21.749 1.00 98.44 168 ALA A CA 1
ATOM 1288 C C . ALA A 1 168 ? 11.250 -0.086 -22.393 1.00 98.44 168 ALA A C 1
ATOM 1290 O O . ALA A 1 168 ? 10.079 -0.213 -22.700 1.00 98.44 168 ALA A O 1
ATOM 1291 N N . PRO A 1 169 ? 12.162 -1.046 -22.638 1.00 98.75 169 PRO A N 1
ATOM 1292 C CA . PRO A 1 169 ? 11.787 -2.382 -23.095 1.00 98.75 169 PRO A CA 1
ATOM 1293 C C . PRO A 1 169 ? 10.891 -3.139 -22.107 1.00 98.75 169 PRO A C 1
ATOM 1295 O O . PRO A 1 169 ? 11.327 -3.393 -20.979 1.00 98.75 169 PRO A O 1
ATOM 1298 N N . ASP A 1 170 ? 9.719 -3.571 -22.554 1.00 98.81 170 ASP A N 1
ATOM 1299 C CA . ASP A 1 170 ? 8.805 -4.462 -21.842 1.00 98.81 170 ASP A CA 1
ATOM 1300 C C . ASP A 1 170 ? 9.276 -5.919 -21.953 1.00 98.81 170 ASP A C 1
ATOM 1302 O O . ASP A 1 170 ? 9.703 -6.408 -23.008 1.00 98.81 170 ASP A O 1
ATOM 1306 N N . ILE A 1 171 ? 9.275 -6.617 -20.820 1.00 98.88 171 ILE A N 1
ATOM 1307 C CA . ILE A 1 171 ? 9.913 -7.921 -20.671 1.00 98.88 171 ILE A CA 1
ATOM 1308 C C . ILE A 1 171 ? 8.917 -9.049 -20.937 1.00 98.88 171 ILE A C 1
ATOM 1310 O O . ILE A 1 171 ? 7.853 -9.138 -20.329 1.00 98.88 171 ILE A O 1
ATOM 1314 N N . ASP A 1 172 ? 9.315 -9.993 -21.794 1.00 98.88 172 ASP A N 1
ATOM 1315 C CA . ASP A 1 172 ? 8.541 -11.199 -22.076 1.00 98.88 172 ASP A CA 1
ATOM 1316 C C . ASP A 1 172 ? 8.560 -12.146 -20.868 1.00 98.88 172 ASP A C 1
ATOM 1318 O O . ASP A 1 172 ? 9.411 -13.033 -20.727 1.00 98.88 172 ASP A O 1
ATOM 1322 N N . HIS A 1 173 ? 7.571 -11.979 -19.998 1.00 98.81 173 HIS A N 1
ATOM 1323 C CA . HIS A 1 173 ? 7.381 -12.816 -18.823 1.00 98.81 173 HIS A CA 1
ATOM 1324 C C . HIS A 1 173 ? 6.889 -14.236 -19.132 1.00 98.81 173 HIS A C 1
ATOM 1326 O O . HIS A 1 173 ? 6.833 -15.053 -18.214 1.00 98.81 173 HIS A O 1
ATOM 1332 N N . LEU A 1 174 ? 6.553 -14.581 -20.381 1.00 98.75 174 LEU A N 1
ATOM 1333 C CA . LEU A 1 174 ? 6.276 -15.967 -20.782 1.00 98.75 174 LEU A CA 1
ATOM 1334 C C . LEU A 1 174 ? 7.562 -16.737 -21.117 1.00 98.75 174 LEU A C 1
ATOM 1336 O O . LEU A 1 174 ? 7.522 -17.950 -21.323 1.00 98.75 174 LEU A O 1
ATOM 1340 N N . ASN A 1 175 ? 8.712 -16.061 -21.151 1.00 98.81 175 ASN A N 1
ATOM 1341 C CA . ASN A 1 175 ? 10.002 -16.693 -21.367 1.00 98.81 175 ASN A CA 1
ATOM 1342 C C . ASN A 1 175 ? 10.501 -17.428 -20.102 1.00 98.81 175 ASN A C 1
ATOM 1344 O O . ASN A 1 175 ? 10.740 -16.822 -19.055 1.00 98.81 175 ASN A O 1
ATOM 1348 N N . ASP A 1 176 ? 10.765 -18.735 -20.213 1.00 98.69 176 ASP A N 1
ATOM 1349 C CA . ASP A 1 176 ? 11.220 -19.578 -19.091 1.00 98.69 176 ASP A CA 1
ATOM 1350 C C . ASP A 1 176 ? 12.531 -19.099 -18.439 1.00 98.69 176 ASP A C 1
ATOM 1352 O O . ASP A 1 176 ? 12.765 -19.319 -17.246 1.00 98.69 176 ASP A O 1
ATOM 1356 N N . ARG A 1 177 ? 13.438 -18.479 -19.212 1.00 98.75 177 ARG A N 1
ATOM 1357 C CA . ARG A 1 177 ? 14.687 -17.923 -18.666 1.00 98.75 177 ARG A CA 1
ATOM 1358 C C . ARG A 1 177 ? 14.407 -16.662 -17.856 1.00 98.75 177 ARG A C 1
ATOM 1360 O O . ARG A 1 177 ? 14.976 -16.537 -16.776 1.00 98.75 177 ARG A O 1
ATOM 1367 N N . VAL A 1 178 ? 13.522 -15.791 -18.341 1.00 98.94 178 VAL A N 1
ATOM 1368 C CA . VAL A 1 178 ? 13.095 -14.578 -17.626 1.00 98.94 178 VAL A CA 1
ATOM 1369 C C . VAL A 1 178 ? 12.454 -14.945 -16.293 1.00 98.94 178 VAL A C 1
ATOM 1371 O O . VAL A 1 178 ? 12.890 -14.443 -15.259 1.00 98.94 178 VAL A O 1
ATOM 1374 N N . GLN A 1 179 ? 11.470 -15.855 -16.287 1.00 98.81 179 GLN A N 1
ATOM 1375 C CA . GLN A 1 179 ? 10.804 -16.270 -15.048 1.00 98.81 179 GLN A CA 1
ATOM 1376 C C . GLN A 1 179 ? 11.800 -16.827 -14.031 1.00 98.81 179 GLN A C 1
ATOM 1378 O O . GLN A 1 179 ? 11.851 -16.355 -12.898 1.00 98.81 179 GLN A O 1
ATOM 1383 N N . ARG A 1 180 ? 12.642 -17.782 -14.446 1.00 98.88 180 ARG A N 1
ATOM 1384 C CA . ARG A 1 180 ? 13.627 -18.403 -13.555 1.00 98.88 180 ARG A CA 1
ATOM 1385 C C . ARG A 1 180 ? 14.606 -17.384 -12.973 1.00 98.88 180 ARG A C 1
ATOM 1387 O O . ARG A 1 180 ? 14.792 -17.360 -11.761 1.00 98.88 180 ARG A O 1
ATOM 1394 N N . GLU A 1 181 ? 15.233 -16.561 -13.810 1.00 98.94 181 GLU A N 1
ATOM 1395 C CA . GLU A 1 181 ? 16.288 -15.653 -13.349 1.00 98.94 181 GLU A CA 1
ATOM 1396 C C . GLU A 1 181 ? 15.731 -14.489 -12.511 1.00 98.94 181 GLU A C 1
ATOM 1398 O O . GLU A 1 181 ? 16.365 -14.089 -11.536 1.00 98.94 181 GLU A O 1
ATOM 1403 N N . LEU A 1 182 ? 14.526 -13.984 -12.811 1.00 98.94 182 LEU A N 1
ATOM 1404 C CA . LEU A 1 182 ? 13.865 -13.005 -11.940 1.00 98.94 182 LEU A CA 1
ATOM 1405 C C . LEU A 1 182 ? 13.457 -13.623 -10.599 1.00 98.94 182 LEU A C 1
ATOM 1407 O O . LEU A 1 182 ? 13.664 -12.997 -9.562 1.00 98.94 182 LEU A O 1
ATOM 1411 N N . THR A 1 183 ? 12.949 -14.860 -10.577 1.00 98.88 183 THR A N 1
ATOM 1412 C CA . THR A 1 183 ? 12.686 -15.573 -9.316 1.00 98.88 183 THR A CA 1
ATOM 1413 C C . THR A 1 183 ? 13.973 -15.771 -8.508 1.00 98.88 183 THR A C 1
ATOM 1415 O O . THR A 1 183 ? 13.962 -15.560 -7.296 1.00 98.88 183 THR A O 1
ATOM 1418 N N . GLU A 1 184 ? 15.094 -16.119 -9.146 1.00 98.94 184 GLU A N 1
ATOM 1419 C CA . GLU A 1 184 ? 16.406 -16.217 -8.487 1.00 98.94 184 GLU A CA 1
ATOM 1420 C C . GLU A 1 184 ? 16.868 -14.870 -7.904 1.00 98.94 184 GLU A C 1
ATOM 1422 O O . GLU A 1 184 ? 17.376 -14.827 -6.781 1.00 98.94 184 GLU A O 1
ATOM 1427 N N . TRP A 1 185 ? 16.666 -13.761 -8.621 1.00 98.94 185 TRP A N 1
ATOM 1428 C CA . TRP A 1 185 ? 16.968 -12.416 -8.125 1.00 98.94 185 TRP A CA 1
ATOM 1429 C C . TRP A 1 185 ? 16.079 -12.007 -6.943 1.00 98.94 185 TRP A C 1
ATOM 1431 O O . TRP A 1 185 ? 16.593 -11.541 -5.927 1.00 98.94 185 TRP A O 1
ATOM 1441 N N . LEU A 1 186 ? 14.770 -12.259 -7.012 1.00 98.94 186 LEU A N 1
ATOM 1442 C CA . LEU A 1 186 ? 13.846 -12.000 -5.904 1.00 98.94 186 LEU A CA 1
ATOM 1443 C C . LEU A 1 186 ? 14.200 -12.835 -4.664 1.00 98.94 186 LEU A C 1
ATOM 1445 O O . LEU A 1 186 ? 14.216 -12.321 -3.547 1.00 98.94 186 LEU A O 1
ATOM 1449 N N . LEU A 1 187 ? 14.538 -14.117 -4.838 1.00 98.88 187 LEU A N 1
ATOM 1450 C CA . LEU A 1 187 ? 15.014 -14.961 -3.739 1.00 98.88 187 LEU A CA 1
ATOM 1451 C C . LEU A 1 187 ? 16.331 -14.442 -3.152 1.00 98.88 187 LEU A C 1
ATOM 1453 O O . LEU A 1 187 ? 16.497 -14.481 -1.934 1.00 98.88 187 LEU A O 1
ATOM 1457 N N . TRP A 1 188 ? 17.232 -13.909 -3.982 1.00 98.88 188 TRP A N 1
ATOM 1458 C CA . TRP A 1 188 ? 18.459 -13.263 -3.518 1.00 98.88 188 TRP A CA 1
ATOM 1459 C C . TRP A 1 188 ? 18.179 -11.989 -2.706 1.00 98.88 188 TRP A C 1
ATOM 1461 O O . TRP A 1 188 ? 18.762 -11.834 -1.632 1.00 98.88 188 TRP A O 1
ATOM 1471 N N . LEU A 1 189 ? 17.237 -11.133 -3.127 1.00 98.88 189 LEU A N 1
ATOM 1472 C CA . LEU A 1 189 ? 16.785 -9.984 -2.326 1.00 98.88 189 LEU A CA 1
ATOM 1473 C C . LEU A 1 189 ? 16.278 -10.420 -0.940 1.00 98.88 189 LEU A C 1
ATOM 1475 O O . LEU A 1 189 ? 16.563 -9.763 0.062 1.00 98.88 189 LEU A O 1
ATOM 1479 N N . LYS A 1 190 ? 15.586 -11.560 -0.841 1.00 98.62 190 LYS A N 1
ATOM 1480 C CA . LYS A 1 190 ? 15.175 -12.107 0.463 1.00 98.62 190 LYS A CA 1
ATOM 1481 C C . LYS A 1 190 ? 16.360 -12.628 1.267 1.00 98.62 190 LYS A C 1
ATOM 1483 O O . LYS A 1 190 ? 16.524 -12.266 2.425 1.00 98.62 190 LYS A O 1
ATOM 1488 N N . SER A 1 191 ? 17.172 -13.503 0.676 1.00 98.00 191 SER A N 1
ATOM 1489 C CA . SER A 1 191 ? 18.188 -14.250 1.423 1.00 98.00 191 SER A CA 1
ATOM 1490 C C . SER A 1 191 ? 19.432 -13.434 1.766 1.00 98.00 191 SER A C 1
ATOM 1492 O O . SER A 1 191 ? 20.040 -13.679 2.803 1.00 98.00 191 SER A O 1
ATOM 1494 N N . ASP A 1 192 ? 19.840 -12.513 0.890 1.00 97.88 192 ASP A N 1
ATOM 1495 C CA . ASP A 1 192 ? 21.100 -11.773 1.028 1.00 97.88 192 ASP A CA 1
ATOM 1496 C C . ASP A 1 192 ? 20.906 -10.366 1.605 1.00 97.88 192 ASP A C 1
ATOM 1498 O O . ASP A 1 192 ? 21.760 -9.895 2.363 1.00 97.88 192 ASP A O 1
ATOM 1502 N N . LEU A 1 193 ? 19.797 -9.697 1.261 1.00 98.12 193 LEU A N 1
ATOM 1503 C CA . LEU A 1 193 ? 19.485 -8.344 1.742 1.00 98.12 193 LEU A CA 1
ATOM 1504 C C . LEU A 1 193 ? 18.555 -8.376 2.958 1.00 98.12 193 LEU A C 1
ATOM 1506 O O . LEU A 1 193 ? 18.700 -7.538 3.845 1.00 98.12 193 LEU A O 1
ATOM 1510 N N . GLY A 1 194 ? 17.648 -9.354 3.020 1.00 98.56 194 GLY A N 1
ATOM 1511 C CA . GLY A 1 194 ? 16.698 -9.518 4.120 1.00 98.56 194 GLY A CA 1
ATOM 1512 C C . GLY A 1 194 ? 15.311 -8.936 3.849 1.00 98.56 194 GLY A C 1
ATOM 1513 O O . GLY A 1 194 ? 14.572 -8.707 4.798 1.00 98.56 194 GLY A O 1
ATOM 1514 N N . PHE A 1 195 ? 14.930 -8.676 2.595 1.00 98.88 195 PHE A N 1
ATOM 1515 C CA . PHE A 1 195 ? 13.552 -8.267 2.304 1.00 98.88 195 PHE A CA 1
ATOM 1516 C C . PHE A 1 195 ? 12.543 -9.377 2.642 1.00 98.88 195 PHE A C 1
ATOM 1518 O O . PHE A 1 195 ? 12.804 -10.566 2.446 1.00 98.88 195 PHE A O 1
ATOM 1525 N N . ASP A 1 196 ? 11.364 -8.982 3.117 1.00 98.88 196 ASP A N 1
ATOM 1526 C CA . ASP A 1 196 ? 10.312 -9.900 3.566 1.00 98.88 196 ASP A CA 1
ATOM 1527 C C . ASP A 1 196 ? 9.188 -10.070 2.533 1.00 98.88 196 ASP A C 1
ATOM 1529 O O . ASP A 1 196 ? 8.586 -11.146 2.405 1.00 98.88 196 ASP A O 1
ATOM 1533 N N . ALA A 1 197 ? 8.893 -8.981 1.824 1.00 98.81 197 ALA A N 1
ATOM 1534 C CA . ALA A 1 197 ? 7.646 -8.755 1.107 1.00 98.81 197 ALA A CA 1
ATOM 1535 C C . ALA A 1 197 ? 7.855 -7.901 -0.151 1.00 98.81 197 ALA A C 1
ATOM 1537 O O . ALA A 1 197 ? 8.873 -7.222 -0.278 1.00 98.81 197 ALA A O 1
ATOM 1538 N N . TRP A 1 198 ? 6.871 -7.901 -1.055 1.00 98.94 198 TRP A N 1
ATOM 1539 C CA . TRP A 1 198 ? 6.961 -7.221 -2.355 1.00 98.94 198 TRP A CA 1
ATOM 1540 C C . TRP A 1 198 ? 5.870 -6.169 -2.556 1.00 98.94 198 TRP A C 1
ATOM 1542 O O . TRP A 1 198 ? 4.697 -6.427 -2.292 1.00 98.94 198 TRP A O 1
ATOM 1552 N N . ARG A 1 199 ? 6.241 -5.011 -3.100 1.00 98.94 199 ARG A N 1
ATOM 1553 C CA . ARG A 1 199 ? 5.331 -4.117 -3.814 1.00 98.94 199 ARG A CA 1
ATOM 1554 C C . ARG A 1 199 ? 5.594 -4.326 -5.299 1.00 98.94 199 ARG A C 1
ATOM 1556 O O . ARG A 1 199 ? 6.719 -4.142 -5.736 1.00 98.94 199 ARG A O 1
ATOM 1563 N N . LEU A 1 200 ? 4.595 -4.778 -6.045 1.00 98.94 200 LEU A N 1
ATOM 1564 C CA . LEU A 1 200 ? 4.708 -5.030 -7.479 1.00 98.94 200 LEU A CA 1
ATOM 1565 C C . LEU A 1 200 ? 4.358 -3.743 -8.226 1.00 98.94 200 LEU A C 1
ATOM 1567 O O . LEU A 1 200 ? 3.192 -3.338 -8.237 1.00 98.94 200 LEU A O 1
ATOM 1571 N N . ASP A 1 201 ? 5.380 -3.102 -8.786 1.00 98.88 201 ASP A N 1
ATOM 1572 C CA . ASP A 1 201 ? 5.256 -1.895 -9.599 1.00 98.88 201 ASP A CA 1
ATOM 1573 C C . ASP A 1 201 ? 4.527 -2.184 -10.909 1.00 98.88 201 ASP A C 1
ATOM 1575 O O . ASP A 1 201 ? 4.699 -3.271 -11.482 1.00 98.88 201 ASP A O 1
ATOM 1579 N N . PHE A 1 202 ? 3.721 -1.211 -11.354 1.00 98.56 202 PHE A N 1
ATOM 1580 C CA . PHE A 1 202 ? 3.042 -1.218 -12.649 1.00 98.56 202 PHE A CA 1
ATOM 1581 C C . PHE A 1 202 ? 2.447 -2.594 -12.999 1.00 98.56 202 PHE A C 1
ATOM 1583 O O . PHE A 1 202 ? 2.629 -3.131 -14.088 1.00 98.56 202 PHE A O 1
ATOM 1590 N N . ALA A 1 203 ? 1.722 -3.204 -12.058 1.00 98.62 203 ALA A N 1
ATOM 1591 C CA . ALA A 1 203 ? 1.249 -4.586 -12.166 1.00 98.62 203 ALA A CA 1
ATOM 1592 C C . ALA A 1 203 ? 0.081 -4.770 -13.158 1.00 98.62 203 ALA A C 1
ATOM 1594 O O . ALA A 1 203 ? -0.422 -5.880 -13.319 1.00 98.62 203 ALA A O 1
ATOM 1595 N N . ILE A 1 204 ? -0.356 -3.691 -13.822 1.00 97.94 204 ILE A N 1
ATOM 1596 C CA . ILE A 1 204 ? -1.170 -3.748 -15.051 1.00 97.94 204 ILE A CA 1
ATOM 1597 C C . ILE A 1 204 ? -0.347 -4.125 -16.286 1.00 97.94 204 ILE A C 1
ATOM 1599 O O . ILE A 1 204 ? -0.917 -4.520 -17.302 1.00 97.94 204 ILE A O 1
ATOM 1603 N N . GLY A 1 205 ? 0.973 -3.975 -16.211 1.00 98.44 205 GLY A N 1
ATOM 1604 C CA . GLY A 1 205 ? 1.885 -4.189 -17.319 1.00 98.44 205 GLY A CA 1
ATOM 1605 C C . GLY A 1 205 ? 2.120 -5.663 -17.656 1.00 98.44 205 GLY A C 1
ATOM 1606 O O . GLY A 1 205 ? 2.372 -6.019 -18.793 1.00 98.44 205 GLY A O 1
ATOM 1607 N N . TYR A 1 206 ? 1.859 -6.562 -16.708 1.00 98.75 206 TYR A N 1
ATOM 1608 C CA . TYR A 1 206 ? 1.889 -8.008 -16.916 1.00 98.75 206 TYR A CA 1
ATOM 1609 C C . TYR A 1 206 ? 0.684 -8.683 -16.258 1.00 98.75 206 TYR A C 1
ATOM 1611 O O . TYR A 1 206 ? 0.071 -8.169 -15.324 1.00 98.75 206 TYR A O 1
ATOM 1619 N N . SER A 1 207 ? 0.318 -9.864 -16.753 1.00 98.69 207 SER A N 1
ATOM 1620 C CA . SER A 1 207 ? -0.866 -10.583 -16.270 1.00 98.69 207 SER A CA 1
ATOM 1621 C C . SER A 1 207 ? -0.774 -11.006 -14.793 1.00 98.69 207 SER A C 1
ATOM 1623 O O . SER A 1 207 ? 0.304 -11.238 -14.238 1.00 98.69 207 SER A O 1
ATOM 1625 N N . ALA A 1 208 ? -1.932 -11.193 -14.154 1.00 98.69 208 ALA A N 1
ATOM 1626 C CA . ALA A 1 208 ? -2.024 -11.739 -12.797 1.00 98.69 208 ALA A CA 1
ATOM 1627 C C . ALA A 1 208 ? -1.395 -13.142 -12.686 1.00 98.69 208 ALA A C 1
ATOM 1629 O O . ALA A 1 208 ? -0.812 -13.493 -11.661 1.00 98.69 208 ALA A O 1
ATOM 1630 N N . GLU A 1 209 ? -1.483 -13.941 -13.750 1.00 98.69 209 GLU A N 1
ATOM 1631 C CA . GLU A 1 209 ? -0.865 -15.259 -13.856 1.00 98.69 209 GLU A CA 1
ATOM 1632 C C . GLU A 1 209 ? 0.668 -15.170 -13.848 1.00 98.69 209 GLU A C 1
ATOM 1634 O O . GLU A 1 209 ? 1.326 -16.006 -13.229 1.00 98.69 209 GLU A O 1
ATOM 1639 N N . VAL A 1 210 ? 1.245 -14.132 -14.460 1.00 98.69 210 VAL A N 1
ATOM 1640 C CA . VAL A 1 210 ? 2.683 -13.836 -14.364 1.00 98.69 210 VAL A CA 1
ATOM 1641 C C . VAL A 1 210 ? 3.053 -13.420 -12.941 1.00 98.69 210 VAL A C 1
ATOM 1643 O O . VAL A 1 210 ? 3.979 -13.986 -12.359 1.00 98.69 210 VAL A O 1
ATOM 1646 N N . ALA A 1 211 ? 2.301 -12.496 -12.333 1.00 98.88 211 ALA A N 1
ATOM 1647 C CA . ALA A 1 211 ? 2.525 -12.104 -10.939 1.00 98.88 211 ALA A CA 1
ATOM 1648 C C . ALA A 1 211 ? 2.479 -13.321 -9.996 1.00 98.88 211 ALA A C 1
ATOM 1650 O O . ALA A 1 211 ? 3.299 -13.441 -9.082 1.00 98.88 211 ALA A O 1
ATOM 1651 N N . LYS A 1 212 ? 1.570 -14.268 -10.261 1.00 98.81 212 LYS A N 1
ATOM 1652 C CA . LYS A 1 212 ? 1.433 -15.516 -9.506 1.00 98.81 212 LYS A CA 1
ATOM 1653 C C . LYS A 1 212 ? 2.707 -16.350 -9.520 1.00 98.81 212 LYS A C 1
ATOM 1655 O O . LYS A 1 212 ? 3.085 -16.854 -8.467 1.00 98.81 212 LYS A O 1
ATOM 1660 N N . VAL A 1 213 ? 3.376 -16.477 -10.667 1.00 98.81 213 VAL A N 1
ATOM 1661 C CA . VAL A 1 213 ? 4.646 -17.216 -10.771 1.00 98.81 213 VAL A CA 1
ATOM 1662 C C . VAL A 1 213 ? 5.673 -16.657 -9.789 1.00 98.81 213 VAL A C 1
ATOM 1664 O O . VAL A 1 213 ? 6.292 -17.416 -9.041 1.00 98.81 213 VAL A O 1
ATOM 1667 N N . TYR A 1 214 ? 5.829 -15.333 -9.745 1.00 98.88 214 TYR A N 1
ATOM 1668 C CA . TYR A 1 214 ? 6.809 -14.690 -8.872 1.00 98.88 214 TYR A CA 1
ATOM 1669 C C . TYR A 1 214 ? 6.410 -14.752 -7.398 1.00 98.88 214 TYR A C 1
ATOM 1671 O O . TYR A 1 214 ? 7.253 -15.044 -6.548 1.00 98.88 214 TYR A O 1
ATOM 1679 N N . VAL A 1 215 ? 5.134 -14.530 -7.078 1.00 98.75 215 VAL A N 1
ATOM 1680 C CA . VAL A 1 215 ? 4.636 -14.608 -5.698 1.00 98.75 215 VAL A CA 1
ATOM 1681 C C . VAL A 1 215 ? 4.749 -16.037 -5.158 1.00 98.75 215 VAL A C 1
ATOM 1683 O O . VAL A 1 215 ? 5.343 -16.232 -4.098 1.00 98.75 215 VAL A O 1
ATOM 1686 N N . ASP A 1 216 ? 4.268 -17.044 -5.891 1.00 98.75 216 ASP A N 1
ATOM 1687 C CA . ASP A 1 216 ? 4.339 -18.449 -5.470 1.00 98.75 216 ASP A CA 1
ATOM 1688 C C . ASP A 1 216 ? 5.795 -18.940 -5.411 1.00 98.75 216 ASP A C 1
ATOM 1690 O O . ASP A 1 216 ? 6.189 -19.619 -4.462 1.00 98.75 216 ASP A O 1
ATOM 1694 N N . GLY A 1 217 ? 6.615 -18.567 -6.400 1.00 98.62 217 GLY A N 1
ATOM 1695 C CA . GLY A 1 217 ? 8.017 -18.977 -6.499 1.00 98.62 217 GLY A CA 1
ATOM 1696 C C . GLY A 1 217 ? 8.931 -18.371 -5.431 1.00 98.62 217 GLY A C 1
ATOM 1697 O O . GLY A 1 217 ? 10.014 -18.900 -5.186 1.00 98.62 217 GLY A O 1
ATOM 1698 N N . THR A 1 218 ? 8.511 -17.280 -4.780 1.00 98.69 218 THR A N 1
ATOM 1699 C CA . THR A 1 218 ? 9.327 -16.567 -3.780 1.00 98.69 218 THR A CA 1
ATOM 1700 C C . THR A 1 218 ? 8.719 -16.556 -2.378 1.00 98.69 218 THR A C 1
ATOM 1702 O O . THR A 1 218 ? 9.433 -16.250 -1.419 1.00 98.69 218 THR A O 1
ATOM 1705 N N . ALA A 1 219 ? 7.436 -16.905 -2.234 1.00 98.31 219 ALA A N 1
ATOM 1706 C CA . ALA A 1 219 ? 6.696 -16.992 -0.973 1.00 98.31 219 ALA A CA 1
ATOM 1707 C C . ALA A 1 219 ? 6.937 -15.791 -0.026 1.00 98.31 219 ALA A C 1
ATOM 1709 O O . ALA A 1 219 ? 7.462 -15.975 1.080 1.00 98.31 219 ALA A O 1
ATOM 1710 N N . PRO A 1 220 ? 6.664 -14.540 -0.452 1.00 98.44 220 PRO A N 1
ATOM 1711 C CA . PRO A 1 220 ? 6.800 -13.368 0.415 1.00 98.44 220 PRO A CA 1
ATOM 1712 C C . PRO A 1 220 ? 5.828 -13.444 1.602 1.00 98.44 220 PRO A C 1
ATOM 1714 O O . PRO A 1 220 ? 4.777 -14.076 1.497 1.00 98.44 220 PRO A O 1
ATOM 1717 N N . SER A 1 221 ? 6.144 -12.784 2.724 1.00 97.56 221 SER A N 1
ATOM 1718 C CA . SER A 1 221 ? 5.187 -12.691 3.844 1.00 97.56 221 SER A CA 1
ATOM 1719 C C . S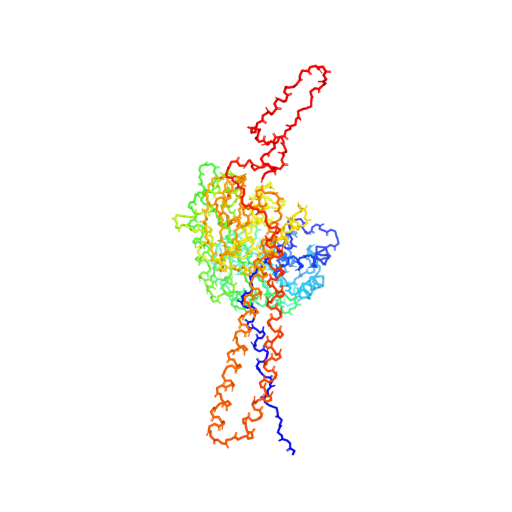ER A 1 221 ? 3.935 -11.900 3.459 1.00 97.56 221 SER A C 1
ATOM 1721 O O . SER A 1 221 ? 2.855 -12.135 3.997 1.00 97.56 221 SER A O 1
ATOM 1723 N N . PHE A 1 222 ? 4.094 -10.975 2.514 1.00 97.94 222 PHE A N 1
ATOM 1724 C CA . PHE A 1 222 ? 3.066 -10.089 2.002 1.00 97.94 222 PHE A CA 1
ATOM 1725 C C . PHE A 1 222 ? 3.426 -9.639 0.580 1.00 97.94 222 PHE A C 1
ATOM 1727 O O . PHE A 1 222 ? 4.602 -9.463 0.258 1.00 97.94 222 PHE A O 1
ATOM 1734 N N . ALA A 1 223 ? 2.428 -9.432 -0.274 1.00 98.69 223 ALA A N 1
ATOM 1735 C CA . ALA A 1 223 ? 2.618 -8.772 -1.560 1.00 98.69 223 ALA A CA 1
ATOM 1736 C C . ALA A 1 223 ? 1.499 -7.756 -1.802 1.00 98.69 223 ALA A C 1
ATOM 1738 O O . ALA A 1 223 ? 0.342 -8.040 -1.501 1.00 98.69 223 ALA A O 1
ATOM 1739 N N . VAL A 1 224 ? 1.820 -6.596 -2.370 1.00 98.88 224 VAL A N 1
ATOM 1740 C CA . VAL A 1 224 ? 0.834 -5.600 -2.810 1.00 98.88 224 VAL A CA 1
ATOM 1741 C C . VAL A 1 224 ? 1.120 -5.181 -4.241 1.00 98.88 224 VAL A C 1
ATOM 1743 O O . VAL A 1 224 ? 2.232 -4.780 -4.557 1.00 98.88 224 VAL A O 1
ATOM 1746 N N . ALA A 1 225 ? 0.126 -5.285 -5.112 1.00 98.94 225 ALA A N 1
ATOM 1747 C CA . ALA A 1 225 ? 0.239 -4.868 -6.499 1.00 98.94 225 ALA A CA 1
ATOM 1748 C C . ALA A 1 225 ? -0.316 -3.462 -6.715 1.00 98.94 225 ALA A C 1
ATOM 1750 O O . ALA A 1 225 ? -1.400 -3.114 -6.233 1.00 98.94 225 ALA A O 1
ATOM 1751 N N . GLU A 1 226 ? 0.425 -2.661 -7.471 1.00 98.88 226 GLU A N 1
ATOM 1752 C CA . GLU A 1 226 ? -0.057 -1.401 -8.006 1.00 98.88 226 GLU A CA 1
ATOM 1753 C C . GLU A 1 226 ? -0.801 -1.649 -9.319 1.00 98.88 226 GLU A C 1
ATOM 1755 O O . GLU A 1 226 ? -0.203 -1.872 -10.369 1.00 98.88 226 GLU A O 1
ATOM 1760 N N . ILE A 1 227 ? -2.129 -1.602 -9.252 1.00 98.69 227 ILE A N 1
ATOM 1761 C CA . ILE A 1 227 ? -3.002 -1.753 -10.416 1.00 98.69 227 ILE A CA 1
ATOM 1762 C C . ILE A 1 227 ? -3.813 -0.475 -10.550 1.00 98.69 227 ILE A C 1
ATOM 1764 O O . ILE A 1 227 ? -4.916 -0.350 -10.017 1.00 98.69 227 ILE A O 1
ATOM 1768 N N . TRP A 1 228 ? -3.232 0.509 -11.226 1.00 98.12 228 TRP A N 1
ATOM 1769 C CA . TRP A 1 228 ? -3.839 1.824 -11.350 1.00 98.12 228 TRP A CA 1
ATOM 1770 C C . TRP A 1 228 ? -4.605 1.954 -12.666 1.00 98.12 228 TRP A C 1
ATOM 1772 O O . TRP A 1 228 ? -4.104 2.437 -13.679 1.00 98.12 228 TRP A O 1
ATOM 1782 N N . ASN A 1 229 ? -5.858 1.506 -12.644 1.00 95.81 229 ASN A N 1
ATOM 1783 C CA . ASN A 1 229 ? -6.775 1.686 -13.764 1.00 95.81 229 ASN A CA 1
ATOM 1784 C C . ASN A 1 229 ? -7.383 3.094 -13.765 1.00 95.81 229 ASN A C 1
ATOM 1786 O O . ASN A 1 229 ? -7.487 3.769 -12.741 1.00 95.81 229 ASN A O 1
ATOM 1790 N N . ARG A 1 230 ? -7.836 3.542 -14.938 1.00 95.69 230 ARG A N 1
ATOM 1791 C CA . ARG A 1 230 ? -8.580 4.798 -15.048 1.00 95.69 230 ARG A CA 1
ATOM 1792 C C . ARG A 1 230 ? -9.967 4.632 -14.427 1.00 95.69 230 ARG A C 1
ATOM 1794 O O . ARG A 1 230 ? -10.723 3.756 -14.841 1.00 95.69 230 ARG A O 1
ATOM 1801 N N . MET A 1 231 ? -10.328 5.507 -13.492 1.00 97.69 231 MET A N 1
ATOM 1802 C CA . MET A 1 231 ? -11.694 5.562 -12.964 1.00 97.69 231 MET A CA 1
ATOM 1803 C C . MET A 1 231 ? -12.681 6.109 -13.993 1.00 97.69 231 MET A C 1
ATOM 1805 O O . MET A 1 231 ? -12.341 6.962 -14.822 1.00 97.69 231 MET A O 1
ATOM 1809 N N . ALA A 1 232 ? -13.930 5.657 -13.900 1.00 97.81 232 ALA A N 1
ATOM 1810 C CA . ALA A 1 232 ? -15.022 6.273 -14.637 1.00 97.81 232 ALA A CA 1
ATOM 1811 C C . ALA A 1 232 ? -15.346 7.636 -14.013 1.00 97.81 232 ALA A C 1
ATOM 1813 O O . ALA A 1 232 ? -15.499 7.739 -12.796 1.00 97.81 232 ALA A O 1
ATOM 1814 N N . VAL A 1 233 ? -15.458 8.677 -14.834 1.00 97.25 233 VAL A N 1
ATOM 1815 C CA . VAL A 1 233 ? -15.714 10.051 -14.384 1.00 97.25 233 VAL A CA 1
ATOM 1816 C C . VAL A 1 233 ? -16.917 10.650 -15.107 1.00 97.25 233 VAL A C 1
ATOM 1818 O O . VAL A 1 233 ? -17.267 10.210 -16.205 1.00 97.25 233 VAL A O 1
ATOM 1821 N N . ASP A 1 234 ? -17.551 11.642 -14.493 1.00 94.19 234 ASP A N 1
ATOM 1822 C CA . ASP A 1 234 ? -18.580 12.463 -15.124 1.00 94.19 234 ASP A CA 1
ATOM 1823 C C . ASP A 1 234 ? -17.979 13.509 -16.087 1.00 94.19 234 ASP A C 1
ATOM 1825 O O . ASP A 1 234 ? -16.773 13.550 -16.346 1.00 94.19 234 ASP A O 1
ATOM 1829 N N . GLY A 1 235 ? -18.841 14.361 -16.650 1.00 91.44 235 GLY A N 1
ATOM 1830 C CA . GLY A 1 235 ? -18.432 15.424 -17.573 1.00 91.44 235 GLY A CA 1
ATOM 1831 C C . GLY A 1 235 ? -17.571 16.525 -16.942 1.00 91.44 235 GLY A C 1
ATOM 1832 O O . GLY A 1 235 ? -16.959 17.295 -17.680 1.00 91.44 235 GLY A O 1
ATOM 1833 N N . GLU A 1 236 ? -17.504 16.595 -15.612 1.00 88.88 236 GLU A N 1
ATOM 1834 C CA . GLU A 1 236 ? -16.693 17.549 -14.847 1.00 88.88 236 GLU A CA 1
ATOM 1835 C C . GLU A 1 236 ? -15.377 16.919 -14.358 1.00 88.88 236 GLU A C 1
ATOM 1837 O O . GLU A 1 236 ? -14.536 17.600 -13.775 1.00 88.88 236 GLU A O 1
ATOM 1842 N N . GLY A 1 237 ? -15.166 15.627 -14.632 1.00 89.44 237 GLY A N 1
ATOM 1843 C CA . GLY A 1 237 ? -13.975 14.889 -14.230 1.00 89.44 237 GLY A CA 1
ATOM 1844 C C . GLY A 1 237 ? -14.038 14.328 -12.810 1.00 89.44 237 GLY A C 1
ATOM 1845 O O . GLY A 1 237 ? -13.040 13.772 -12.349 1.00 89.44 237 GLY A O 1
ATOM 1846 N N . LYS A 1 238 ? -15.182 14.417 -12.117 1.00 94.12 238 LYS A N 1
ATOM 1847 C CA . LYS A 1 238 ? -15.359 13.758 -10.818 1.00 94.12 238 LYS A CA 1
ATOM 1848 C C . LYS A 1 238 ? -15.625 12.269 -11.029 1.00 94.12 238 LYS A C 1
ATOM 1850 O O . LYS A 1 238 ? -16.343 11.916 -11.965 1.00 94.12 238 LYS A O 1
ATOM 1855 N N . PRO A 1 239 ? -15.109 11.375 -10.169 1.00 97.00 239 PRO A N 1
ATOM 1856 C CA . PRO A 1 239 ? -15.471 9.965 -10.218 1.00 97.00 239 PRO A CA 1
ATOM 1857 C C . PRO A 1 239 ? -16.991 9.784 -10.187 1.00 97.00 239 PRO A C 1
ATOM 1859 O O . PRO A 1 239 ? -17.687 10.418 -9.387 1.00 97.00 239 PRO A O 1
ATOM 1862 N N . LEU A 1 240 ? -17.518 8.908 -11.042 1.00 98.31 240 LEU A N 1
ATOM 1863 C CA . LEU A 1 240 ? -18.902 8.450 -10.917 1.00 98.31 240 LEU A CA 1
ATOM 1864 C C . LEU A 1 240 ? -19.116 7.824 -9.533 1.00 98.31 240 LEU A C 1
ATOM 1866 O O . LEU A 1 240 ? -18.175 7.299 -8.940 1.00 98.31 240 LEU A O 1
ATOM 1870 N N . TYR A 1 241 ? -20.346 7.895 -9.023 1.00 98.31 241 TYR A N 1
ATOM 1871 C CA . TYR A 1 241 ? -20.706 7.262 -7.752 1.00 98.31 241 TYR A CA 1
ATOM 1872 C C . TYR A 1 241 ? -20.456 5.747 -7.786 1.00 98.31 241 TYR A C 1
ATOM 1874 O O . TYR A 1 241 ? -19.801 5.212 -6.899 1.00 98.31 241 TYR A O 1
ATOM 1882 N N . ASP A 1 242 ? -20.922 5.085 -8.847 1.00 98.44 242 ASP A N 1
ATOM 1883 C CA . ASP A 1 242 ? -20.658 3.670 -9.083 1.00 98.44 242 ASP A CA 1
ATOM 1884 C C . ASP A 1 242 ? -19.257 3.483 -9.687 1.00 98.44 242 ASP A C 1
ATOM 1886 O O . ASP A 1 242 ? -18.954 3.976 -10.779 1.00 98.44 242 ASP A O 1
ATOM 1890 N N . GLN A 1 243 ? -18.404 2.775 -8.947 1.00 98.69 243 GLN A N 1
ATOM 1891 C CA . GLN A 1 243 ? -17.059 2.369 -9.354 1.00 98.69 243 GLN A CA 1
ATOM 1892 C C . GLN A 1 243 ? -16.888 0.848 -9.302 1.00 98.69 243 GLN A C 1
ATOM 1894 O O . GLN A 1 243 ? -15.756 0.360 -9.269 1.00 98.69 243 GLN A O 1
ATOM 1899 N N . ASP A 1 244 ? -17.982 0.086 -9.335 1.00 98.75 244 ASP A N 1
ATOM 1900 C CA . ASP A 1 244 ? -17.960 -1.376 -9.342 1.00 98.75 244 ASP A CA 1
ATOM 1901 C C . ASP A 1 244 ? -17.050 -1.944 -10.424 1.00 98.75 244 ASP A C 1
ATOM 1903 O O . ASP A 1 244 ? -16.219 -2.786 -10.087 1.00 98.75 244 ASP A O 1
ATOM 1907 N N . PRO A 1 245 ? -17.067 -1.455 -11.682 1.00 98.62 245 PRO A N 1
ATOM 1908 C CA . PRO A 1 245 ? -16.130 -1.937 -12.693 1.00 98.62 245 PRO A CA 1
ATOM 1909 C C . PRO A 1 245 ? -14.657 -1.726 -12.309 1.00 98.62 245 PRO A C 1
ATOM 1911 O O . PRO A 1 245 ? -13.810 -2.557 -12.636 1.00 98.62 245 PRO A O 1
ATOM 1914 N N . HIS A 1 246 ? -14.344 -0.637 -11.598 1.00 98.81 246 HIS A N 1
ATOM 1915 C CA . HIS A 1 246 ? -12.983 -0.328 -11.166 1.00 98.81 246 HIS A CA 1
ATOM 1916 C C . HIS A 1 246 ? -12.525 -1.278 -10.048 1.00 98.81 246 HIS A C 1
ATOM 1918 O O . HIS A 1 246 ? -11.459 -1.884 -10.166 1.00 98.81 246 HIS A O 1
ATOM 1924 N N . ARG A 1 247 ? -13.337 -1.480 -8.995 1.00 98.75 247 ARG A N 1
ATOM 1925 C CA . ARG A 1 247 ? -13.017 -2.457 -7.932 1.00 98.75 247 ARG A CA 1
ATOM 1926 C C . ARG A 1 247 ? -13.104 -3.910 -8.406 1.00 98.75 247 ARG A C 1
ATOM 1928 O O . ARG A 1 247 ? -12.324 -4.723 -7.917 1.00 98.75 247 ARG A O 1
ATOM 1935 N N . GLN A 1 248 ? -13.957 -4.228 -9.386 1.00 98.81 248 GLN A N 1
ATOM 1936 C CA . GLN A 1 248 ? -14.055 -5.558 -10.005 1.00 98.81 248 GLN A CA 1
ATOM 1937 C C . GLN A 1 248 ? -12.736 -5.974 -10.651 1.00 98.81 248 GLN A C 1
ATOM 1939 O O . GLN A 1 248 ? -12.239 -7.060 -10.373 1.00 98.81 248 GLN A O 1
ATOM 1944 N N . ALA A 1 249 ? -12.116 -5.092 -11.439 1.00 98.69 249 ALA A N 1
ATOM 1945 C CA . ALA A 1 249 ? -10.826 -5.385 -12.060 1.00 98.69 249 ALA A CA 1
ATOM 1946 C C . ALA A 1 249 ? -9.733 -5.718 -11.023 1.00 98.69 249 ALA A C 1
ATOM 1948 O O . ALA A 1 249 ? -8.887 -6.582 -11.257 1.00 98.69 249 ALA A O 1
ATOM 1949 N N . LEU A 1 250 ? -9.773 -5.058 -9.861 1.00 98.81 250 LEU A N 1
ATOM 1950 C CA . LEU A 1 250 ? -8.844 -5.295 -8.758 1.00 98.81 250 LEU A CA 1
ATOM 1951 C C . LEU A 1 250 ? -9.093 -6.646 -8.071 1.00 98.81 250 LEU A C 1
ATOM 1953 O O . LEU A 1 250 ? -8.140 -7.393 -7.846 1.00 98.81 250 LEU A O 1
ATOM 1957 N N . VAL A 1 251 ? -10.349 -6.997 -7.769 1.00 98.75 251 VAL A N 1
ATOM 1958 C CA . VAL A 1 251 ? -10.665 -8.310 -7.172 1.00 98.75 251 VAL A CA 1
ATOM 1959 C C . VAL A 1 251 ? -10.426 -9.462 -8.151 1.00 98.75 251 VAL A C 1
ATOM 1961 O O . VAL A 1 251 ? -9.896 -10.488 -7.735 1.00 98.75 251 VAL A O 1
ATOM 1964 N N . ASP A 1 252 ? -10.690 -9.273 -9.447 1.00 98.81 252 ASP A N 1
ATOM 1965 C CA . ASP A 1 252 ? -10.412 -10.270 -10.488 1.00 98.81 252 ASP A CA 1
ATOM 1966 C C . ASP A 1 252 ? -8.915 -10.588 -10.574 1.00 98.81 252 ASP A C 1
ATOM 1968 O O . ASP A 1 252 ? -8.521 -11.744 -10.747 1.00 98.81 252 ASP A O 1
ATOM 1972 N N . TRP A 1 253 ? -8.058 -9.569 -10.443 1.00 98.81 253 TRP A N 1
ATOM 1973 C CA . TRP A 1 253 ? -6.612 -9.772 -10.390 1.00 98.81 253 TRP A CA 1
ATOM 1974 C C . TRP A 1 253 ? -6.210 -10.574 -9.147 1.00 98.81 253 TRP A C 1
ATOM 1976 O O . TRP A 1 253 ? -5.428 -11.523 -9.248 1.00 98.81 253 TRP A O 1
ATOM 1986 N N . VAL A 1 254 ? -6.790 -10.248 -7.985 1.00 98.75 254 VAL A N 1
ATOM 1987 C CA . VAL A 1 254 ? -6.540 -10.977 -6.732 1.00 98.75 254 VAL A CA 1
ATOM 1988 C C . VAL A 1 254 ? -6.987 -12.439 -6.835 1.00 98.75 254 VAL A C 1
ATOM 1990 O O . VAL A 1 254 ? -6.276 -13.333 -6.372 1.00 98.75 254 VAL A O 1
ATOM 1993 N N . ASP A 1 255 ? -8.125 -12.719 -7.466 1.00 98.69 255 ASP A N 1
ATOM 1994 C CA . ASP A 1 255 ? -8.580 -14.090 -7.700 1.00 98.69 255 ASP A CA 1
ATOM 1995 C C . ASP A 1 255 ? -7.594 -14.864 -8.582 1.00 98.69 255 ASP A C 1
ATOM 1997 O O . ASP A 1 255 ? -7.161 -15.963 -8.217 1.00 98.69 255 ASP A O 1
ATOM 2001 N N . LYS A 1 256 ? -7.157 -14.267 -9.698 1.00 98.75 256 LYS A N 1
ATOM 2002 C CA . LYS A 1 256 ? -6.217 -14.892 -10.644 1.00 98.75 256 LYS A CA 1
ATOM 2003 C C . LYS A 1 256 ? -4.836 -15.161 -10.046 1.00 98.75 256 LYS A C 1
ATOM 2005 O O . LYS A 1 256 ? -4.239 -16.195 -10.343 1.00 98.75 256 LYS A O 1
ATOM 2010 N N . VAL A 1 257 ? -4.341 -14.298 -9.154 1.00 98.00 257 VAL A N 1
ATOM 2011 C CA . VAL A 1 257 ? -3.055 -14.529 -8.467 1.00 98.00 257 VAL A CA 1
ATOM 2012 C C . VAL A 1 257 ? -3.150 -15.616 -7.376 1.00 98.00 257 VAL A C 1
ATOM 2014 O O . VAL A 1 257 ? -2.135 -16.120 -6.887 1.00 98.00 257 VAL A O 1
ATOM 2017 N N . GLY A 1 258 ? -4.362 -16.058 -7.020 1.00 97.69 258 GLY A N 1
ATOM 2018 C CA . GLY A 1 258 ? -4.610 -17.191 -6.117 1.00 97.69 258 GLY A CA 1
ATOM 2019 C C . GLY A 1 258 ? -5.526 -16.893 -4.927 1.00 97.69 258 GLY A C 1
ATOM 2020 O O . GLY A 1 258 ? -5.604 -17.709 -4.001 1.00 97.69 258 GLY A O 1
ATOM 2021 N N . GLY A 1 259 ? -6.194 -15.739 -4.920 1.00 97.56 259 GLY A N 1
ATOM 2022 C CA . GLY A 1 259 ? -7.192 -15.350 -3.930 1.00 97.56 259 GLY A CA 1
ATOM 2023 C C . GLY A 1 259 ? -6.683 -15.451 -2.492 1.00 97.56 259 GLY A C 1
ATOM 2024 O O . GLY A 1 259 ? -5.564 -15.044 -2.171 1.00 97.56 259 GLY A O 1
ATOM 2025 N N . THR A 1 260 ? -7.487 -16.039 -1.604 1.00 95.56 260 THR A N 1
ATOM 2026 C CA . THR A 1 260 ? -7.147 -16.228 -0.178 1.00 95.56 260 THR A CA 1
ATOM 2027 C C . THR A 1 260 ? -5.897 -17.086 0.052 1.00 95.56 260 THR A C 1
ATOM 2029 O O . THR A 1 260 ? -5.267 -16.956 1.097 1.00 95.56 260 THR A O 1
ATOM 2032 N N . SER A 1 261 ? -5.513 -17.948 -0.899 1.00 96.56 261 SER A N 1
ATOM 2033 C CA . SER A 1 261 ? -4.325 -18.809 -0.752 1.00 96.56 261 SER A CA 1
ATOM 2034 C C . SER A 1 261 ? -3.014 -18.074 -1.038 1.00 96.56 261 SER A C 1
ATOM 2036 O O . SER A 1 261 ? -1.952 -18.552 -0.651 1.00 96.56 261 SER A O 1
ATOM 2038 N N . SER A 1 262 ? -3.082 -16.933 -1.727 1.00 97.62 262 SER A N 1
ATOM 2039 C CA . SER A 1 262 ? -1.927 -16.093 -2.046 1.00 97.62 262 SER A CA 1
ATOM 2040 C C . SER A 1 262 ? -1.735 -15.001 -0.983 1.00 97.62 262 SER A C 1
ATOM 2042 O O . SER A 1 262 ? -2.732 -14.474 -0.481 1.00 97.62 262 SER A O 1
ATOM 2044 N N . PRO A 1 263 ? -0.495 -14.590 -0.651 1.00 97.50 263 PRO A N 1
ATOM 2045 C CA . PRO A 1 263 ? -0.240 -13.413 0.185 1.00 97.50 263 PRO A CA 1
ATOM 2046 C C . PRO A 1 263 ? -0.457 -12.088 -0.567 1.00 97.50 263 PRO A C 1
ATOM 2048 O O . PRO A 1 263 ? -0.360 -11.023 0.040 1.00 97.50 263 PRO A O 1
ATOM 2051 N N . ALA A 1 264 ? -0.726 -12.135 -1.877 1.00 98.31 264 ALA A N 1
ATOM 2052 C CA . ALA A 1 264 ? -0.896 -10.948 -2.701 1.00 98.31 264 ALA A CA 1
ATOM 2053 C C . ALA A 1 264 ? -2.206 -10.204 -2.401 1.00 98.31 264 ALA A C 1
ATOM 2055 O O . ALA A 1 264 ? -3.260 -10.809 -2.178 1.00 98.31 264 ALA A O 1
ATOM 2056 N N . THR A 1 265 ? -2.107 -8.882 -2.429 1.00 98.81 265 THR A N 1
ATOM 2057 C CA . THR A 1 265 ? -3.143 -7.867 -2.231 1.00 98.81 265 THR A CA 1
ATOM 2058 C C . THR A 1 265 ? -2.992 -6.798 -3.317 1.00 98.81 265 THR A C 1
ATOM 2060 O O . THR A 1 265 ? -2.072 -6.867 -4.133 1.00 98.81 265 THR A O 1
ATOM 2063 N N . VAL A 1 266 ? -3.874 -5.805 -3.333 1.00 98.94 266 VAL A N 1
ATOM 2064 C CA . VAL A 1 266 ? -3.845 -4.691 -4.290 1.00 98.94 266 VAL A CA 1
ATOM 2065 C C . VAL A 1 266 ? -3.975 -3.366 -3.556 1.00 98.94 266 VAL A C 1
ATOM 2067 O O . VAL A 1 266 ? -4.702 -3.271 -2.563 1.00 98.94 266 VAL A O 1
ATOM 2070 N N . PHE A 1 267 ? -3.303 -2.329 -4.052 1.00 98.94 267 PHE A N 1
ATOM 2071 C CA . PHE A 1 267 ? -3.614 -0.968 -3.629 1.00 98.94 267 PHE A CA 1
ATOM 2072 C C . PHE A 1 267 ? -5.059 -0.628 -4.002 1.00 98.94 267 PHE A C 1
ATOM 2074 O O . PHE A 1 267 ? -5.490 -0.815 -5.140 1.00 98.94 267 PHE A O 1
ATOM 2081 N N . ASP A 1 268 ? -5.823 -0.123 -3.036 1.00 98.88 268 ASP A N 1
ATOM 2082 C CA . ASP A 1 268 ? -7.228 0.228 -3.223 1.00 98.88 268 ASP A CA 1
ATOM 2083 C C . ASP A 1 268 ? -7.357 1.620 -3.854 1.00 98.88 268 ASP A C 1
ATOM 2085 O O . ASP A 1 268 ? -7.797 2.590 -3.228 1.00 98.88 268 ASP A O 1
ATOM 2089 N N . PHE A 1 269 ? -6.960 1.709 -5.125 1.00 98.88 269 PHE A N 1
ATOM 2090 C CA . PHE A 1 269 ? -7.111 2.915 -5.939 1.00 98.88 269 PHE A CA 1
ATOM 2091 C C . PHE A 1 269 ? -8.581 3.343 -6.079 1.00 98.88 269 PHE A C 1
ATOM 2093 O O . PHE A 1 269 ? -8.856 4.530 -6.255 1.00 98.88 269 PHE A O 1
ATOM 2100 N N . THR A 1 270 ? -9.529 2.406 -5.940 1.00 98.94 270 THR A N 1
ATOM 2101 C CA . THR A 1 270 ? -10.965 2.723 -5.920 1.00 98.94 270 THR A CA 1
ATOM 2102 C C . THR A 1 270 ? -11.303 3.588 -4.709 1.00 98.94 270 THR A C 1
ATOM 2104 O O . THR A 1 270 ? -11.853 4.676 -4.869 1.00 98.94 270 THR A O 1
ATOM 2107 N N . THR A 1 271 ? -10.913 3.155 -3.502 1.00 98.94 271 THR A N 1
ATOM 2108 C CA . THR A 1 271 ? -11.098 3.949 -2.277 1.00 98.94 271 THR A CA 1
ATOM 2109 C C . THR A 1 271 ? -10.365 5.281 -2.368 1.00 98.94 271 THR A C 1
ATOM 2111 O O . THR A 1 271 ? -10.974 6.304 -2.071 1.00 98.94 271 THR A O 1
ATOM 2114 N N . LYS A 1 272 ? -9.100 5.302 -2.819 1.00 98.88 272 LYS A N 1
ATOM 2115 C CA . LYS A 1 272 ? -8.322 6.544 -2.996 1.00 98.88 272 LYS A CA 1
ATOM 2116 C C . LYS A 1 272 ? -9.091 7.574 -3.825 1.00 98.88 272 LYS A C 1
ATOM 2118 O O . LYS A 1 272 ? -9.268 8.710 -3.391 1.00 98.88 272 LYS A O 1
ATOM 2123 N N . GLY A 1 273 ? -9.586 7.178 -4.994 1.00 98.69 273 GLY A N 1
ATOM 2124 C CA . GLY A 1 273 ? -10.262 8.110 -5.887 1.00 98.69 273 GLY A CA 1
ATOM 2125 C C . GLY A 1 273 ? -11.626 8.576 -5.414 1.00 98.69 273 GLY A C 1
ATOM 2126 O O . GLY A 1 273 ? -11.944 9.758 -5.542 1.00 98.69 273 GLY A O 1
ATOM 2127 N N . ILE A 1 274 ? -12.416 7.678 -4.826 1.00 98.88 274 ILE A N 1
ATOM 2128 C CA . ILE A 1 274 ? -13.699 8.058 -4.231 1.00 98.88 274 ILE A CA 1
ATOM 2129 C C . ILE A 1 274 ? -13.466 9.013 -3.062 1.00 98.88 274 ILE A C 1
ATOM 2131 O O . ILE A 1 274 ? -14.121 10.049 -2.988 1.00 98.88 274 ILE A O 1
ATOM 2135 N N . LEU A 1 275 ? -12.512 8.703 -2.182 1.00 98.88 275 LEU A N 1
ATOM 2136 C CA . LEU A 1 275 ? -12.227 9.498 -0.992 1.00 98.88 275 LEU A CA 1
ATOM 2137 C C . LEU A 1 275 ? -11.671 10.885 -1.345 1.00 98.88 275 LEU A C 1
ATOM 2139 O O . LEU A 1 275 ? -12.066 11.851 -0.698 1.00 98.88 275 LEU A O 1
ATOM 2143 N N . ASN A 1 276 ? -10.857 11.002 -2.407 1.00 98.69 276 ASN A N 1
ATOM 2144 C CA . ASN A 1 276 ? -10.422 12.290 -2.968 1.00 98.69 276 ASN A CA 1
ATOM 2145 C C . ASN A 1 276 ? -11.617 13.215 -3.267 1.00 98.69 276 ASN A C 1
ATOM 2147 O O . ASN A 1 276 ? -11.572 14.396 -2.940 1.00 98.69 276 ASN A O 1
ATOM 2151 N N . ALA A 1 277 ? -12.678 12.690 -3.890 1.00 98.38 277 ALA A N 1
ATOM 2152 C CA . ALA A 1 277 ? -13.871 13.473 -4.219 1.00 98.38 277 ALA A CA 1
ATOM 2153 C C . ALA A 1 277 ? -14.815 13.645 -3.017 1.00 98.38 277 ALA A C 1
ATOM 2155 O O . ALA A 1 277 ? -15.425 14.697 -2.848 1.00 98.38 277 ALA A O 1
ATOM 2156 N N . ALA A 1 278 ? -14.936 12.624 -2.168 1.00 98.69 278 ALA A N 1
ATOM 2157 C CA . ALA A 1 278 ? -15.895 12.598 -1.071 1.00 98.69 278 ALA A CA 1
ATOM 2158 C C . ALA A 1 278 ? -15.624 13.679 -0.012 1.00 98.69 278 ALA A C 1
ATOM 2160 O O . ALA A 1 278 ? -16.558 14.322 0.463 1.00 98.69 278 ALA A O 1
ATOM 2161 N N . VAL A 1 279 ? -14.356 13.927 0.340 1.00 98.50 279 VAL A N 1
ATOM 2162 C CA . VAL A 1 279 ? -13.993 14.931 1.366 1.00 98.50 279 VAL A CA 1
ATOM 2163 C C . VAL A 1 279 ? -14.259 16.384 0.944 1.00 98.50 279 VAL A C 1
ATOM 2165 O O . VAL A 1 279 ? -14.207 17.298 1.775 1.00 98.50 279 VAL A O 1
ATOM 2168 N N . GLU A 1 280 ? -14.615 16.600 -0.322 1.00 97.94 280 GLU A N 1
ATOM 2169 C CA . GLU A 1 280 ? -15.010 17.889 -0.894 1.00 97.94 280 GLU A CA 1
ATOM 2170 C C . GLU A 1 280 ? -16.530 18.117 -0.796 1.00 97.94 280 GLU A C 1
ATOM 2172 O O . GLU A 1 280 ? -17.177 18.591 -1.728 1.00 97.94 280 GLU A O 1
ATOM 2177 N N . GLY A 1 281 ? -17.116 17.779 0.360 1.00 96.31 281 GLY A N 1
ATOM 2178 C CA . GLY A 1 281 ? -18.542 17.985 0.647 1.00 96.31 281 GLY A CA 1
ATOM 2179 C C . GLY A 1 281 ? -19.477 16.961 -0.004 1.00 96.31 281 GLY A C 1
ATOM 2180 O O . GLY A 1 281 ? -20.679 17.206 -0.123 1.00 96.31 281 GLY A O 1
ATOM 2181 N N . GLU A 1 282 ? -18.943 15.814 -0.423 1.00 98.31 282 GLU A N 1
ATOM 2182 C CA . GLU A 1 282 ? -19.675 14.733 -1.085 1.00 98.31 282 GLU A CA 1
ATOM 2183 C C . GLU A 1 282 ? -19.493 13.400 -0.338 1.00 98.31 282 GLU A C 1
ATOM 2185 O O . GLU A 1 282 ? -19.353 12.341 -0.949 1.00 98.31 282 GLU A O 1
ATOM 2190 N N . LEU A 1 283 ? -19.487 13.433 1.001 1.00 98.50 283 LEU A N 1
ATOM 2191 C CA . LEU A 1 283 ? -19.231 12.253 1.840 1.00 98.50 283 LEU A CA 1
ATOM 2192 C C . LEU A 1 283 ? -20.284 11.137 1.692 1.00 98.50 283 LEU A C 1
ATOM 2194 O O . LEU A 1 283 ? -19.994 9.978 1.988 1.00 98.50 283 LEU A O 1
ATOM 2198 N N . TRP A 1 284 ? -21.440 11.443 1.099 1.00 98.19 284 TRP A N 1
ATOM 2199 C CA . TRP A 1 284 ? -22.440 10.476 0.637 1.00 98.19 284 TRP A CA 1
ATOM 2200 C C . TRP A 1 284 ? -21.895 9.461 -0.370 1.00 98.19 284 TRP A C 1
ATOM 2202 O O . TRP A 1 284 ? -22.487 8.401 -0.557 1.00 98.19 284 TRP A O 1
ATOM 2212 N N . ARG A 1 285 ? -20.750 9.746 -0.998 1.00 98.69 285 ARG A N 1
ATOM 2213 C CA . ARG A 1 285 ? -20.043 8.803 -1.867 1.00 98.69 285 ARG A CA 1
ATOM 2214 C C . ARG A 1 285 ? -19.460 7.611 -1.119 1.00 98.69 285 ARG A C 1
ATOM 2216 O O . ARG A 1 285 ? -19.170 6.620 -1.769 1.00 98.69 285 ARG A O 1
ATOM 2223 N N . LEU A 1 286 ? -19.259 7.691 0.199 1.00 98.81 286 LEU A N 1
ATOM 2224 C CA . LEU A 1 286 ? -18.568 6.671 1.004 1.00 98.81 286 LEU A CA 1
ATOM 2225 C C . LEU A 1 286 ? -19.444 5.471 1.396 1.00 98.81 286 LEU A C 1
ATOM 2227 O O . LEU A 1 286 ? -19.098 4.724 2.309 1.00 98.81 286 LEU A O 1
ATOM 2231 N N . ILE A 1 287 ? -20.545 5.254 0.682 1.00 98.62 287 ILE A N 1
ATOM 2232 C CA . ILE A 1 287 ? -21.383 4.063 0.777 1.00 98.62 287 ILE A CA 1
ATOM 2233 C C . ILE A 1 287 ? -21.826 3.659 -0.632 1.00 98.62 287 ILE A C 1
ATOM 2235 O O . ILE A 1 287 ? -22.128 4.537 -1.437 1.00 98.62 287 ILE A O 1
ATOM 2239 N N . ASP A 1 288 ? -21.863 2.367 -0.945 1.00 98.50 288 ASP A N 1
ATOM 2240 C CA . ASP A 1 288 ? -22.451 1.836 -2.179 1.00 98.50 288 ASP A CA 1
ATOM 2241 C C . ASP A 1 288 ? -23.956 1.548 -2.028 1.00 98.50 288 ASP A C 1
ATOM 2243 O O . ASP A 1 288 ? -24.548 1.724 -0.959 1.00 98.50 288 ASP A O 1
ATOM 2247 N N . ALA A 1 289 ? -24.596 1.116 -3.117 1.00 97.62 289 ALA A N 1
ATOM 2248 C CA . ALA A 1 289 ? -26.033 0.849 -3.140 1.00 97.62 289 ALA A CA 1
ATOM 2249 C C . ALA A 1 289 ? -26.451 -0.319 -2.221 1.00 97.62 289 ALA A C 1
ATOM 2251 O O . ALA A 1 289 ? -27.621 -0.419 -1.843 1.00 97.62 289 ALA A O 1
ATOM 2252 N N . GLU A 1 290 ? -25.504 -1.173 -1.821 1.00 97.81 290 GLU A N 1
ATOM 2253 C CA . GLU A 1 290 ? -25.709 -2.310 -0.923 1.00 97.81 290 GLU A CA 1
ATOM 2254 C C . GLU A 1 290 ? -25.397 -1.977 0.544 1.00 97.81 290 GLU A C 1
ATOM 2256 O O . GLU A 1 290 ? -25.485 -2.856 1.408 1.00 97.81 290 GLU A O 1
ATOM 2261 N N . GLY A 1 291 ? -25.055 -0.723 0.845 1.00 97.38 291 GLY A N 1
ATOM 2262 C CA . GLY A 1 291 ? -24.767 -0.262 2.199 1.00 97.38 291 GLY A CA 1
ATOM 2263 C C . GLY A 1 291 ? -23.343 -0.562 2.682 1.00 97.38 291 GLY A C 1
ATOM 2264 O O . GLY A 1 291 ? -23.099 -0.558 3.889 1.00 97.38 291 GLY A O 1
ATOM 2265 N N . LYS A 1 292 ? -22.406 -0.859 1.774 1.00 98.62 292 LYS A N 1
ATOM 2266 C CA . LYS A 1 292 ? -21.001 -1.169 2.081 1.00 98.62 292 LYS A CA 1
ATOM 2267 C C . LYS A 1 292 ? -20.081 -0.029 1.655 1.00 98.62 292 LYS A C 1
ATOM 2269 O O . LYS A 1 292 ? -20.492 0.897 0.968 1.00 98.62 292 LYS A O 1
ATOM 2274 N N . ALA A 1 293 ? -18.806 -0.096 2.038 1.00 98.81 293 ALA A N 1
ATOM 2275 C CA . ALA A 1 293 ? -17.812 0.834 1.510 1.00 98.81 293 ALA A CA 1
ATOM 2276 C C . ALA A 1 293 ? -17.663 0.667 -0.021 1.00 98.81 293 ALA A C 1
ATOM 2278 O O . ALA A 1 293 ? -17.647 -0.459 -0.513 1.00 98.81 293 ALA A O 1
ATOM 2279 N N . PRO A 1 294 ? -17.489 1.745 -0.795 1.00 98.81 294 PRO A N 1
ATOM 2280 C CA . PRO A 1 294 ? -17.585 1.698 -2.257 1.00 98.81 294 PRO A CA 1
ATOM 2281 C C . PRO A 1 294 ? -16.274 1.296 -2.963 1.00 98.81 294 PRO A C 1
ATOM 2283 O O . PRO A 1 294 ? -16.248 1.127 -4.178 1.00 98.81 294 PRO A O 1
ATOM 2286 N N . GLY A 1 295 ? -15.167 1.146 -2.228 1.00 98.81 295 GLY A N 1
ATOM 2287 C CA . GLY A 1 295 ? -13.892 0.657 -2.766 1.00 98.81 295 GLY A CA 1
ATOM 2288 C C . GLY A 1 295 ? -13.713 -0.858 -2.646 1.00 98.81 295 GLY A C 1
ATOM 2289 O O . GLY A 1 295 ? -14.664 -1.586 -2.345 1.00 98.81 295 GLY A O 1
ATOM 2290 N N . VAL A 1 296 ? -12.482 -1.351 -2.839 1.00 98.88 296 VAL A N 1
ATOM 2291 C CA . VAL A 1 296 ? -12.166 -2.789 -2.679 1.00 98.88 296 VAL A CA 1
ATOM 2292 C C . VAL A 1 296 ? -12.424 -3.245 -1.242 1.00 98.88 296 VAL A C 1
ATOM 2294 O O . VAL A 1 296 ? -12.873 -4.371 -1.030 1.00 98.88 296 VAL A O 1
ATOM 2297 N N . ILE A 1 297 ? -12.241 -2.361 -0.255 1.00 98.50 297 ILE A N 1
ATOM 2298 C CA . ILE A 1 297 ? -12.598 -2.628 1.149 1.00 98.50 297 ILE A CA 1
ATOM 2299 C C . ILE A 1 297 ? -14.069 -3.020 1.380 1.00 98.50 297 ILE A C 1
ATOM 2301 O O . ILE A 1 297 ? -14.369 -3.655 2.386 1.00 98.50 297 ILE A O 1
ATOM 2305 N N . GLY A 1 298 ? -14.996 -2.699 0.471 1.00 98.69 298 GLY A N 1
ATOM 2306 C CA . GLY A 1 298 ? -16.388 -3.152 0.577 1.00 98.69 298 GLY A CA 1
ATOM 2307 C C . GLY A 1 298 ? -16.625 -4.590 0.132 1.00 98.69 298 GLY A C 1
ATOM 2308 O O . GLY A 1 298 ? -17.617 -5.205 0.524 1.00 98.69 298 GLY A O 1
ATOM 2309 N N . TRP A 1 299 ? -15.738 -5.136 -0.700 1.00 98.75 299 TRP A N 1
ATOM 2310 C CA . TRP A 1 299 ? -15.890 -6.468 -1.292 1.00 98.75 299 TRP A CA 1
ATOM 2311 C C . TRP A 1 299 ? -14.894 -7.466 -0.719 1.00 98.75 299 TRP A C 1
ATOM 2313 O O . TRP A 1 299 ? -15.278 -8.573 -0.344 1.00 98.75 299 TRP A O 1
ATOM 2323 N N . TRP A 1 300 ? -13.625 -7.071 -0.615 1.00 98.75 300 TRP A N 1
ATOM 2324 C CA . TRP A 1 300 ? -12.556 -7.936 -0.138 1.00 98.75 300 TRP A CA 1
ATOM 2325 C C . TRP A 1 300 ? -11.518 -7.169 0.692 1.00 98.75 300 TRP A C 1
ATOM 2327 O O . TRP A 1 300 ? -10.363 -7.018 0.285 1.00 98.75 300 TRP A O 1
ATOM 2337 N N . PRO A 1 301 ? -11.880 -6.705 1.899 1.00 98.50 301 PRO A N 1
ATOM 2338 C CA . PRO A 1 301 ? -11.011 -5.827 2.679 1.00 98.50 301 PRO A CA 1
ATOM 2339 C C . PRO A 1 301 ? -9.706 -6.503 3.122 1.00 98.50 301 PRO A C 1
ATOM 2341 O O . PRO A 1 301 ? -8.669 -5.851 3.162 1.00 98.50 301 PRO A O 1
ATOM 2344 N N . ALA A 1 302 ? -9.681 -7.830 3.300 1.00 98.06 302 ALA A N 1
ATOM 2345 C CA . ALA A 1 302 ? -8.438 -8.581 3.529 1.00 98.06 302 ALA A CA 1
ATOM 2346 C C . ALA A 1 302 ? -7.369 -8.371 2.436 1.00 98.06 302 ALA A C 1
ATOM 2348 O O . ALA A 1 302 ? -6.183 -8.576 2.687 1.00 98.06 302 ALA A O 1
ATOM 2349 N N . LYS A 1 303 ? -7.793 -8.000 1.223 1.00 98.62 303 LYS A N 1
ATOM 2350 C CA . LYS A 1 303 ? -6.966 -7.880 0.019 1.00 98.62 303 LYS A CA 1
ATOM 2351 C C . LYS A 1 303 ? -6.787 -6.442 -0.455 1.00 98.62 303 LYS A C 1
ATOM 2353 O O . LYS A 1 303 ? -6.131 -6.225 -1.468 1.00 98.62 303 LYS A O 1
ATOM 2358 N N . ALA A 1 304 ? -7.327 -5.482 0.288 1.00 98.81 304 ALA A N 1
ATOM 2359 C CA . ALA A 1 304 ? -7.242 -4.065 -0.012 1.00 98.81 304 ALA A CA 1
ATOM 2360 C C . ALA A 1 304 ? -6.139 -3.404 0.822 1.00 98.81 304 ALA A C 1
ATOM 2362 O O . ALA A 1 304 ? -6.148 -3.480 2.054 1.00 98.81 304 ALA A O 1
ATOM 2363 N N . VAL A 1 305 ? -5.206 -2.730 0.155 1.00 98.88 305 VAL A N 1
ATOM 2364 C CA . VAL A 1 305 ? -4.236 -1.829 0.782 1.00 98.88 305 VAL A CA 1
ATOM 2365 C C . VAL A 1 305 ? -4.697 -0.398 0.552 1.00 98.88 305 VAL A C 1
ATOM 2367 O O . VAL A 1 305 ? -4.537 0.154 -0.533 1.00 98.88 305 VAL A O 1
ATOM 2370 N N . THR A 1 306 ? -5.321 0.201 1.558 1.00 98.94 306 THR A N 1
ATOM 2371 C CA . THR A 1 306 ? -5.850 1.569 1.479 1.00 98.94 306 THR A CA 1
ATOM 2372 C C . THR A 1 306 ? -4.759 2.590 1.766 1.00 98.94 306 THR A C 1
ATOM 2374 O O . THR A 1 306 ? -3.941 2.374 2.655 1.00 98.94 306 THR A O 1
ATOM 2377 N N . PHE A 1 307 ? -4.766 3.731 1.088 1.00 98.94 307 PHE A N 1
ATOM 2378 C CA . PHE A 1 307 ? -3.760 4.780 1.261 1.00 98.94 307 PHE A CA 1
ATOM 2379 C C . PHE A 1 307 ? -4.372 6.160 0.992 1.00 98.94 307 PHE A C 1
ATOM 2381 O O . PHE A 1 307 ? -5.402 6.259 0.325 1.00 98.94 307 PHE A O 1
ATOM 2388 N N . VAL A 1 308 ? -3.754 7.216 1.535 1.00 98.94 308 VAL A N 1
ATOM 2389 C CA . VAL A 1 308 ? -4.178 8.609 1.290 1.00 98.94 308 VAL A CA 1
ATOM 2390 C C . VAL A 1 308 ? -3.469 9.184 0.074 1.00 98.94 308 VAL A C 1
ATOM 2392 O O . VAL A 1 308 ? -4.134 9.707 -0.803 1.00 98.94 308 VAL A O 1
ATOM 2395 N N . ASP A 1 309 ? -2.148 9.060 -0.008 1.00 98.94 309 ASP A N 1
ATOM 2396 C CA . ASP A 1 309 ? -1.340 9.373 -1.191 1.00 98.94 309 ASP A CA 1
ATOM 2397 C C . ASP A 1 309 ? -0.129 8.439 -1.241 1.00 98.94 309 ASP A C 1
ATOM 2399 O O . ASP A 1 309 ? 0.186 7.774 -0.252 1.00 98.94 309 ASP A O 1
ATOM 2403 N N . ASN A 1 310 ? 0.522 8.383 -2.399 1.00 98.81 310 ASN A N 1
ATOM 2404 C CA . ASN A 1 310 ? 1.827 7.766 -2.596 1.00 98.81 310 ASN A CA 1
ATOM 2405 C C . ASN A 1 310 ? 2.783 8.767 -3.287 1.00 98.81 310 ASN A C 1
ATOM 2407 O O . ASN A 1 310 ? 2.504 9.968 -3.354 1.00 98.81 310 ASN A O 1
ATOM 2411 N N . HIS A 1 311 ? 3.918 8.285 -3.801 1.00 98.81 311 HIS A N 1
ATOM 2412 C CA . HIS A 1 311 ? 4.909 9.140 -4.467 1.00 98.81 311 HIS A CA 1
ATOM 2413 C C . HIS A 1 311 ? 4.482 9.643 -5.862 1.00 98.81 311 HIS A C 1
ATOM 2415 O O . HIS A 1 311 ? 5.103 10.580 -6.362 1.00 98.81 311 HIS A O 1
ATOM 2421 N N . ASP A 1 312 ? 3.453 9.052 -6.476 1.00 98.62 312 ASP A N 1
ATOM 2422 C CA . ASP A 1 312 ? 2.888 9.473 -7.764 1.00 98.62 312 ASP A CA 1
ATOM 2423 C C . ASP A 1 312 ? 1.685 10.392 -7.579 1.00 98.62 312 ASP A C 1
ATOM 2425 O O . ASP A 1 312 ? 1.609 11.466 -8.177 1.00 98.62 312 ASP A O 1
ATOM 2429 N N . THR A 1 313 ? 0.725 9.976 -6.748 1.00 98.69 313 THR A N 1
ATOM 2430 C CA . THR A 1 313 ? -0.511 10.726 -6.527 1.00 98.69 313 THR A CA 1
ATOM 2431 C C . THR A 1 313 ? -0.226 12.026 -5.787 1.00 98.69 313 THR A C 1
ATOM 2433 O O . THR A 1 313 ? -0.762 13.059 -6.178 1.00 98.69 313 THR A O 1
ATOM 2436 N N . GLY A 1 314 ? 0.645 11.985 -4.775 1.00 98.44 314 GLY A N 1
ATOM 2437 C CA . GLY A 1 314 ? 1.106 13.135 -4.004 1.00 98.44 314 GLY A CA 1
ATOM 2438 C C . GLY A 1 314 ? 2.560 13.489 -4.320 1.00 98.44 314 GLY A C 1
ATOM 2439 O O . GLY A 1 314 ? 2.986 13.466 -5.475 1.00 98.44 314 GLY A O 1
ATOM 2440 N N . SER A 1 315 ? 3.332 13.817 -3.279 1.00 98.44 315 SER A N 1
ATOM 2441 C CA . SER A 1 315 ? 4.731 14.253 -3.398 1.00 98.44 315 SER A CA 1
ATOM 2442 C C . SER A 1 315 ? 4.901 15.381 -4.434 1.00 98.44 315 SER A C 1
ATOM 2444 O O . SER A 1 315 ? 4.013 16.217 -4.603 1.00 98.44 315 SER A O 1
ATOM 2446 N N . THR A 1 316 ? 6.040 15.437 -5.126 1.00 98.00 316 THR A N 1
ATOM 2447 C CA . THR A 1 316 ? 6.306 16.430 -6.175 1.00 98.00 316 THR A CA 1
ATOM 2448 C C . THR A 1 316 ? 5.815 16.036 -7.567 1.00 98.00 316 THR A C 1
ATOM 2450 O O . THR A 1 316 ? 5.819 16.892 -8.451 1.00 98.00 316 THR A O 1
ATOM 2453 N N . GLN A 1 317 ? 5.344 14.799 -7.771 1.00 98.00 317 GLN A N 1
ATOM 2454 C CA . GLN A 1 317 ? 4.651 14.417 -9.009 1.00 98.00 317 GLN A CA 1
ATOM 2455 C C . GLN A 1 317 ? 3.218 14.947 -9.041 1.00 98.00 317 GLN A C 1
ATOM 2457 O O . GLN A 1 317 ? 2.788 15.504 -10.051 1.00 98.00 317 GLN A O 1
ATOM 2462 N N . ALA A 1 318 ? 2.502 14.815 -7.921 1.00 97.31 318 ALA A N 1
ATOM 2463 C CA . ALA A 1 318 ? 1.158 15.337 -7.714 1.00 97.31 318 ALA A CA 1
ATOM 2464 C C . ALA A 1 318 ? 0.178 14.966 -8.844 1.00 97.31 318 ALA A C 1
ATOM 2466 O O . ALA A 1 318 ? -0.630 15.790 -9.279 1.00 97.31 318 ALA A O 1
ATOM 2467 N N . HIS A 1 319 ? 0.237 13.725 -9.338 1.00 98.00 319 HIS A N 1
ATOM 2468 C CA . HIS A 1 319 ? -0.632 13.269 -10.423 1.00 98.00 319 HIS A CA 1
ATOM 2469 C C . HIS A 1 319 ? -2.105 13.191 -10.004 1.00 98.00 319 HIS A C 1
ATOM 2471 O O . HIS A 1 319 ? -2.991 13.330 -10.849 1.00 98.00 319 HIS A O 1
ATOM 2477 N N . TRP A 1 320 ? -2.384 12.955 -8.716 1.00 98.25 320 TRP A N 1
ATOM 2478 C CA . TRP A 1 320 ? -3.748 12.819 -8.200 1.00 98.25 320 TRP A CA 1
ATOM 2479 C C . TRP A 1 320 ? -3.847 13.064 -6.679 1.00 98.25 320 TRP A C 1
ATOM 2481 O O . TRP A 1 320 ? -4.276 12.179 -5.921 1.00 98.25 320 TRP A O 1
ATOM 2491 N N . PRO A 1 321 ? -3.428 14.254 -6.213 1.00 98.50 321 PRO A N 1
ATOM 2492 C CA . PRO A 1 321 ? -3.199 14.514 -4.798 1.00 98.50 321 PRO A CA 1
ATOM 2493 C C . PRO A 1 321 ? -4.504 14.467 -4.011 1.00 98.50 321 PRO A C 1
ATOM 2495 O O . PRO A 1 321 ? -5.567 14.838 -4.516 1.00 98.50 321 PRO A O 1
ATOM 2498 N N . PHE A 1 322 ? -4.431 14.016 -2.761 1.00 98.81 322 PHE A N 1
ATOM 2499 C CA . PHE A 1 322 ? -5.531 14.198 -1.822 1.00 98.81 322 PHE A CA 1
ATOM 2500 C C . PHE A 1 322 ? -5.713 15.699 -1.515 1.00 98.81 322 PHE A C 1
ATOM 2502 O O . PHE A 1 322 ? -4.713 16.424 -1.465 1.00 98.81 322 PHE A O 1
ATOM 2509 N N . PRO A 1 323 ? -6.944 16.202 -1.286 1.00 98.56 323 PRO A N 1
ATOM 2510 C CA . PRO A 1 323 ? -7.145 17.587 -0.856 1.00 98.56 323 PRO A CA 1
ATOM 2511 C C . PRO A 1 323 ? -6.331 17.899 0.409 1.00 98.56 323 PRO A C 1
ATOM 2513 O O . PRO A 1 323 ? -6.503 17.267 1.455 1.00 98.56 323 PRO A O 1
ATOM 2516 N N . SER A 1 324 ? -5.389 18.839 0.300 1.00 97.88 324 SER A N 1
ATOM 2517 C CA . SER A 1 324 ? -4.307 19.007 1.280 1.00 97.88 324 SER A CA 1
ATOM 2518 C C . SER A 1 324 ? -4.799 19.437 2.664 1.00 97.88 324 SER A C 1
ATOM 2520 O O . SER A 1 324 ? -4.249 19.004 3.675 1.00 97.88 324 SER A O 1
ATOM 2522 N N . ASP A 1 325 ? -5.879 20.214 2.730 1.00 97.00 325 ASP A N 1
ATOM 2523 C CA . ASP A 1 325 ? -6.547 20.640 3.963 1.00 97.00 325 ASP A CA 1
ATOM 2524 C C . ASP A 1 325 ? -7.414 19.537 4.603 1.00 97.00 325 ASP A C 1
ATOM 2526 O O . ASP A 1 325 ? -7.962 19.719 5.692 1.00 97.00 325 ASP A O 1
ATOM 2530 N N . LYS A 1 326 ? -7.525 18.370 3.956 1.00 98.44 326 LYS A N 1
ATOM 2531 C CA . LYS A 1 326 ? -8.380 17.251 4.377 1.00 98.44 326 LYS A CA 1
ATOM 2532 C C . LYS A 1 326 ? -7.619 15.954 4.637 1.00 98.44 326 LYS A C 1
ATOM 2534 O O . LYS A 1 326 ? -8.255 14.962 4.987 1.00 98.44 326 LYS A O 1
ATOM 2539 N N . VAL A 1 327 ? -6.289 15.926 4.515 1.00 98.75 327 VAL A N 1
ATOM 2540 C CA . VAL A 1 327 ? -5.457 14.706 4.646 1.00 98.75 327 VAL A CA 1
ATOM 2541 C C . VAL A 1 327 ? -5.781 13.891 5.905 1.00 98.75 327 VAL A C 1
ATOM 2543 O O . VAL A 1 327 ? -5.903 12.666 5.841 1.00 98.75 327 VAL A O 1
ATOM 2546 N N . MET A 1 328 ? -6.013 14.553 7.043 1.00 98.75 328 MET A N 1
ATOM 2547 C CA . MET A 1 328 ? -6.371 13.862 8.286 1.00 98.75 328 MET A CA 1
ATOM 2548 C C . MET A 1 328 ? -7.762 13.216 8.275 1.00 98.75 328 MET A C 1
ATOM 2550 O O . MET A 1 328 ? -7.963 12.233 8.984 1.00 98.75 328 MET A O 1
ATOM 2554 N N . GLN A 1 329 ? -8.699 13.674 7.438 1.00 98.81 329 GLN A N 1
ATOM 2555 C CA . GLN A 1 329 ? -9.951 12.945 7.191 1.00 98.81 329 GLN A CA 1
ATOM 2556 C C . GLN A 1 329 ? -9.674 11.637 6.442 1.00 98.81 329 GLN A C 1
ATOM 2558 O O . GLN A 1 329 ? -10.237 10.599 6.786 1.00 98.81 329 GLN A O 1
ATOM 2563 N N . GLY A 1 330 ? -8.743 11.668 5.481 1.00 98.88 330 GLY A N 1
ATOM 2564 C CA . GLY A 1 330 ? -8.261 10.473 4.792 1.00 98.88 330 GLY A CA 1
ATOM 2565 C C . GLY A 1 330 ? -7.669 9.446 5.761 1.00 98.88 330 GLY A C 1
ATOM 2566 O O . GLY A 1 330 ? -8.050 8.275 5.735 1.00 98.88 330 GLY A O 1
ATOM 2567 N N . TYR A 1 331 ? -6.800 9.886 6.676 1.00 98.94 331 TYR A N 1
ATOM 2568 C CA . TYR A 1 331 ? -6.216 9.001 7.689 1.00 98.94 331 TYR A CA 1
ATOM 2569 C C . TYR A 1 331 ? -7.215 8.514 8.733 1.00 98.94 331 TYR A C 1
ATOM 2571 O O . TYR A 1 331 ? -7.178 7.333 9.082 1.00 98.94 331 TYR A O 1
ATOM 2579 N N . ALA A 1 332 ? -8.127 9.371 9.200 1.00 98.81 332 ALA A N 1
ATOM 2580 C CA . ALA A 1 332 ? -9.202 8.954 10.095 1.00 98.81 332 ALA A CA 1
ATOM 2581 C C . ALA A 1 332 ? -10.023 7.819 9.468 1.00 98.81 332 ALA A C 1
ATOM 2583 O O . ALA A 1 332 ? -10.320 6.843 10.154 1.00 98.81 332 ALA A O 1
ATOM 2584 N N . TYR A 1 333 ? -10.303 7.893 8.163 1.00 98.94 333 TYR A N 1
ATOM 2585 C CA . TYR A 1 333 ? -10.949 6.819 7.414 1.00 98.94 333 TYR A CA 1
ATOM 2586 C C . TYR A 1 333 ? -10.070 5.557 7.369 1.00 98.94 333 TYR A C 1
ATOM 2588 O O . TYR A 1 333 ? -10.390 4.560 8.018 1.00 98.94 333 TYR A O 1
ATOM 2596 N N . ILE A 1 334 ? -8.921 5.584 6.684 1.00 98.88 334 ILE A N 1
ATOM 2597 C CA . ILE A 1 334 ? -8.175 4.346 6.390 1.00 98.88 334 ILE A CA 1
ATOM 2598 C C . ILE A 1 334 ? -7.604 3.655 7.640 1.00 98.88 334 ILE A C 1
ATOM 2600 O O . ILE A 1 334 ? -7.478 2.433 7.662 1.00 98.88 334 ILE A O 1
ATOM 2604 N N . LEU A 1 335 ? -7.269 4.397 8.704 1.00 98.81 335 LEU A N 1
ATOM 2605 C CA . LEU A 1 335 ? -6.674 3.809 9.911 1.00 98.81 335 LEU A CA 1
ATOM 2606 C C . LEU A 1 335 ? -7.715 3.162 10.829 1.00 98.81 335 LEU A C 1
ATOM 2608 O O . LEU A 1 335 ? -7.376 2.238 11.571 1.00 98.81 335 LEU A O 1
ATOM 2612 N N . THR A 1 336 ? -8.979 3.578 10.756 1.00 98.38 336 THR A N 1
ATOM 2613 C CA . THR A 1 336 ? -10.064 2.984 11.553 1.00 98.38 336 THR A CA 1
ATOM 2614 C C . THR A 1 336 ? -10.829 1.895 10.806 1.00 98.38 336 THR A C 1
ATOM 2616 O O . THR A 1 336 ? -11.374 1.008 11.449 1.00 98.38 336 THR A O 1
ATOM 2619 N N . HIS A 1 337 ? -10.843 1.919 9.472 1.00 98.69 337 HIS A N 1
ATOM 2620 C CA . HIS A 1 337 ? -11.639 1.007 8.647 1.00 98.69 337 HIS A CA 1
ATOM 2621 C C . HIS A 1 337 ? -10.979 -0.370 8.423 1.00 98.69 337 HIS A C 1
ATOM 2623 O O . HIS A 1 337 ? -9.788 -0.556 8.705 1.00 98.69 337 HIS A O 1
ATOM 2629 N N . PRO A 1 338 ? -11.732 -1.359 7.901 1.00 98.69 338 PRO A N 1
ATOM 2630 C CA . PRO A 1 338 ? -11.163 -2.587 7.343 1.00 98.69 338 PRO A CA 1
ATOM 2631 C C . PRO A 1 338 ? -10.185 -2.288 6.196 1.00 98.69 338 PRO A C 1
ATOM 2633 O O . PRO A 1 338 ? -10.161 -1.184 5.657 1.00 98.69 338 PRO A O 1
ATOM 2636 N N . GLY A 1 339 ? -9.378 -3.274 5.806 1.00 98.38 339 GLY A N 1
ATOM 2637 C CA . GLY A 1 339 ? -8.237 -3.064 4.907 1.00 98.38 339 GLY A CA 1
ATOM 2638 C C . GLY A 1 339 ? -6.883 -2.987 5.614 1.00 98.38 339 GLY A C 1
ATOM 2639 O O . GLY A 1 339 ? -6.781 -3.033 6.843 1.00 98.38 339 GLY A O 1
ATOM 2640 N N . ASN A 1 340 ? -5.826 -2.891 4.814 1.00 98.56 340 ASN A N 1
ATOM 2641 C CA . ASN A 1 340 ? -4.439 -2.759 5.251 1.00 98.56 340 ASN A CA 1
ATOM 2642 C C . ASN A 1 340 ? -3.975 -1.315 4.980 1.00 98.56 340 ASN A C 1
ATOM 2644 O O . ASN A 1 340 ? -3.567 -1.018 3.858 1.00 98.56 340 ASN A O 1
ATOM 2648 N N . PRO A 1 341 ? -4.074 -0.379 5.939 1.00 98.88 341 PRO A N 1
ATOM 2649 C CA . PRO A 1 341 ? -3.724 1.013 5.678 1.00 98.88 341 PRO A CA 1
ATOM 2650 C C . PRO A 1 341 ? -2.227 1.215 5.446 1.00 98.88 341 PRO A C 1
ATOM 2652 O O . PRO A 1 341 ? -1.405 0.656 6.170 1.00 98.88 341 PRO A O 1
ATOM 2655 N N . CYS A 1 342 ? -1.886 2.067 4.480 1.00 98.94 342 CYS A N 1
ATOM 2656 C CA . CYS A 1 342 ? -0.538 2.524 4.176 1.00 98.94 342 CYS A CA 1
ATOM 2657 C C . CYS A 1 342 ? -0.400 4.022 4.482 1.00 98.94 342 CYS A C 1
ATOM 2659 O O . CYS A 1 342 ? -1.145 4.852 3.955 1.00 98.94 342 CYS A O 1
ATOM 2661 N N . ILE A 1 343 ? 0.545 4.350 5.361 1.00 98.94 343 ILE A N 1
ATOM 2662 C CA . ILE A 1 343 ? 0.908 5.717 5.743 1.00 98.94 343 ILE A CA 1
ATOM 2663 C C . ILE A 1 343 ? 1.986 6.234 4.792 1.00 98.94 343 ILE A C 1
ATOM 2665 O O . ILE A 1 343 ? 2.955 5.531 4.516 1.00 98.94 343 ILE A O 1
ATOM 2669 N N . PHE A 1 344 ? 1.838 7.467 4.317 1.00 98.94 344 PHE A N 1
ATOM 2670 C CA . PHE A 1 344 ? 2.804 8.113 3.432 1.00 98.94 344 PHE A CA 1
ATOM 2671 C C . PHE A 1 344 ? 3.837 8.939 4.214 1.00 98.94 344 PHE A C 1
ATOM 2673 O O . PHE A 1 344 ? 3.470 9.640 5.163 1.00 98.94 344 PHE A O 1
ATOM 2680 N N . TYR A 1 345 ? 5.111 8.870 3.800 1.00 98.88 345 TYR A N 1
ATOM 2681 C CA . TYR A 1 345 ? 6.246 9.520 4.467 1.00 98.88 345 TYR A CA 1
ATOM 2682 C C . TYR A 1 345 ? 5.995 11.006 4.757 1.00 98.88 345 TYR A C 1
ATOM 2684 O O . TYR A 1 345 ? 6.082 11.416 5.916 1.00 98.88 345 TYR A O 1
ATOM 2692 N N . ASP A 1 346 ? 5.640 11.790 3.732 1.00 98.81 346 ASP A N 1
ATOM 2693 C CA . ASP A 1 346 ? 5.534 13.254 3.830 1.00 98.81 346 ASP A CA 1
ATOM 2694 C C . ASP A 1 346 ? 4.478 13.651 4.860 1.00 98.81 346 ASP A C 1
ATOM 2696 O O . ASP A 1 346 ? 4.704 14.508 5.712 1.00 98.81 346 ASP A O 1
ATOM 2700 N N . HIS A 1 347 ? 3.332 12.969 4.836 1.00 98.88 347 HIS A N 1
ATOM 2701 C CA . HIS A 1 347 ? 2.248 13.246 5.768 1.00 98.88 347 HIS A CA 1
ATOM 2702 C C . HIS A 1 347 ? 2.671 12.994 7.218 1.00 98.88 347 HIS A C 1
ATOM 2704 O O . HIS A 1 347 ? 2.325 13.765 8.109 1.00 98.88 347 HIS A O 1
ATOM 2710 N N . PHE A 1 348 ? 3.431 11.923 7.452 1.00 98.81 348 PHE A N 1
ATOM 2711 C CA . PHE A 1 348 ? 3.846 11.538 8.793 1.00 98.81 348 PHE A CA 1
ATOM 2712 C C . PHE A 1 348 ? 4.991 12.401 9.332 1.00 98.81 348 PHE A C 1
ATOM 2714 O O . PHE A 1 348 ? 4.938 12.820 10.484 1.00 98.81 348 PHE A O 1
ATOM 2721 N N . PHE A 1 349 ? 6.027 12.671 8.533 1.00 98.62 349 PHE A N 1
ATOM 2722 C CA . PHE A 1 349 ? 7.230 13.358 9.016 1.00 98.62 349 PHE A CA 1
ATOM 2723 C C . PHE A 1 349 ? 7.300 14.846 8.680 1.00 98.62 349 PHE A C 1
ATOM 2725 O O . PHE A 1 349 ? 7.853 15.598 9.483 1.00 98.62 349 PHE A O 1
ATOM 2732 N N . ASP A 1 350 ? 6.738 15.274 7.551 1.00 97.88 350 ASP A N 1
ATOM 2733 C CA . ASP A 1 350 ? 6.993 16.610 7.004 1.00 97.88 350 ASP A CA 1
ATOM 2734 C C . A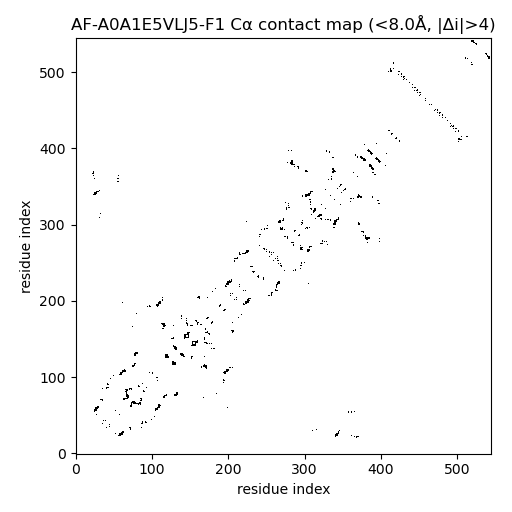SP A 1 350 ? 5.787 17.552 7.152 1.00 97.88 350 ASP A C 1
ATOM 2736 O O . ASP A 1 350 ? 5.959 18.765 7.249 1.00 97.88 350 ASP A O 1
ATOM 2740 N N . TRP A 1 351 ? 4.566 17.014 7.221 1.00 97.94 351 TRP A N 1
ATOM 2741 C CA . TRP A 1 351 ? 3.323 17.803 7.277 1.00 97.94 351 TRP A CA 1
ATOM 2742 C C . TRP A 1 351 ? 2.796 18.025 8.700 1.00 97.94 351 TRP A C 1
ATOM 2744 O O . TRP A 1 351 ? 1.741 18.623 8.888 1.00 97.94 351 TRP A O 1
ATOM 2754 N N . GLY A 1 352 ? 3.533 17.560 9.712 1.00 95.81 352 GLY A N 1
ATOM 2755 C CA . GLY A 1 352 ? 3.190 17.770 11.118 1.00 95.81 352 GLY A CA 1
ATOM 2756 C C . GLY A 1 352 ? 2.140 16.813 11.685 1.00 95.81 352 GLY A C 1
ATOM 2757 O O . GLY A 1 352 ? 1.756 17.004 12.830 1.00 95.81 352 GLY A O 1
ATOM 2758 N N . PHE A 1 353 ? 1.728 15.770 10.952 1.00 98.06 353 PHE A N 1
ATOM 2759 C CA . PHE A 1 353 ? 0.671 14.844 11.395 1.00 98.06 353 PHE A CA 1
ATOM 2760 C C . PHE A 1 353 ? 1.160 13.596 12.143 1.00 98.06 353 PHE A C 1
ATOM 2762 O O . PHE A 1 353 ? 0.412 12.630 12.322 1.00 98.06 353 PHE A O 1
ATOM 2769 N N . LYS A 1 354 ? 2.433 13.574 12.562 1.00 98.19 354 LYS A N 1
ATOM 2770 C CA . LYS A 1 354 ? 3.049 12.428 13.250 1.00 98.19 354 LYS A CA 1
ATOM 2771 C C . LYS A 1 354 ? 2.206 11.956 14.434 1.00 98.19 354 LYS A C 1
ATOM 2773 O O . LYS A 1 354 ? 1.942 10.758 14.569 1.00 98.19 354 LYS A O 1
ATOM 2778 N N . ASP A 1 355 ? 1.804 12.893 15.286 1.00 96.75 355 ASP A N 1
ATOM 2779 C CA . ASP A 1 355 ? 1.142 12.589 16.550 1.00 96.75 355 ASP A CA 1
ATOM 2780 C C . ASP A 1 355 ? -0.304 12.131 16.316 1.00 96.75 355 ASP A C 1
ATOM 2782 O O . ASP A 1 355 ? -0.705 11.103 16.870 1.00 96.75 355 ASP A O 1
ATOM 2786 N N . GLU A 1 356 ? -1.070 12.793 15.437 1.00 97.00 356 GLU A N 1
ATOM 2787 C CA . GLU A 1 356 ? -2.446 12.370 15.148 1.00 97.00 356 GLU A CA 1
ATOM 2788 C C . GLU A 1 356 ? -2.503 11.022 14.416 1.00 97.00 356 GLU A C 1
ATOM 2790 O O . GLU A 1 356 ? -3.328 10.169 14.757 1.00 97.00 356 GLU A O 1
ATOM 2795 N N . ILE A 1 357 ? -1.612 10.779 13.447 1.00 98.56 357 ILE A N 1
ATOM 2796 C CA . ILE A 1 357 ? -1.533 9.482 12.757 1.00 98.56 357 ILE A CA 1
ATOM 2797 C C . ILE A 1 357 ? -1.149 8.378 13.749 1.00 98.56 357 ILE A C 1
ATOM 2799 O O . ILE A 1 357 ? -1.771 7.313 13.758 1.00 98.56 357 ILE A O 1
ATOM 2803 N N . THR A 1 358 ? -0.179 8.634 14.633 1.00 98.00 358 THR A N 1
ATOM 2804 C CA . THR A 1 358 ? 0.214 7.683 15.686 1.00 98.00 358 THR A CA 1
ATOM 2805 C C . THR A 1 358 ? -0.955 7.375 16.624 1.00 98.00 358 THR A C 1
ATOM 2807 O O . THR A 1 358 ? -1.192 6.211 16.958 1.00 98.00 358 THR A O 1
ATOM 2810 N N . ALA A 1 359 ? -1.737 8.387 17.009 1.00 94.19 359 ALA A N 1
ATOM 2811 C CA . ALA A 1 359 ? -2.924 8.200 17.836 1.00 94.19 359 ALA A CA 1
ATOM 2812 C C . ALA A 1 359 ? -3.985 7.333 17.134 1.00 94.19 359 ALA A C 1
ATOM 2814 O O . ALA A 1 359 ? -4.526 6.411 17.750 1.00 94.19 359 ALA A O 1
ATOM 2815 N N . LEU A 1 360 ? -4.241 7.553 15.840 1.00 97.75 360 LEU A N 1
ATOM 2816 C CA . LEU A 1 360 ? -5.170 6.737 15.048 1.00 97.75 360 LEU A CA 1
ATOM 2817 C C . LEU A 1 360 ? -4.702 5.280 14.912 1.00 97.75 360 LEU A C 1
ATOM 2819 O O . LEU A 1 360 ? -5.505 4.357 15.070 1.00 97.75 360 LEU A O 1
ATOM 2823 N N . VAL A 1 361 ? -3.403 5.036 14.708 1.00 97.56 361 VAL A N 1
ATOM 2824 C CA . VAL A 1 361 ? -2.856 3.667 14.725 1.00 97.56 361 VAL A CA 1
ATOM 2825 C C . VAL A 1 361 ? -3.007 3.033 16.112 1.00 97.56 361 VAL A C 1
ATOM 2827 O O . VAL A 1 361 ? -3.367 1.857 16.224 1.00 97.56 361 VAL A O 1
ATOM 2830 N N . ALA A 1 362 ? -2.806 3.795 17.189 1.00 92.81 362 ALA A N 1
ATOM 2831 C CA . ALA A 1 362 ? -3.032 3.307 18.546 1.00 92.81 362 ALA A CA 1
ATOM 2832 C C . ALA A 1 362 ? -4.511 2.952 18.796 1.00 92.81 362 ALA A C 1
ATOM 2834 O O . ALA A 1 362 ? -4.777 1.932 19.436 1.00 92.81 362 ALA A O 1
ATOM 2835 N N . VAL A 1 363 ? -5.472 3.730 18.268 1.00 92.94 363 VAL A N 1
ATOM 2836 C CA . VAL A 1 363 ? -6.915 3.394 18.267 1.00 92.94 363 VAL A CA 1
ATOM 2837 C C . VAL A 1 363 ? -7.152 2.067 17.553 1.00 92.94 363 VAL A C 1
ATOM 2839 O O . VAL A 1 363 ? -7.784 1.173 18.124 1.00 92.94 363 VAL A O 1
ATOM 2842 N N . ARG A 1 364 ? -6.609 1.911 16.340 1.00 95.75 364 ARG A N 1
ATOM 2843 C CA . ARG A 1 364 ? -6.718 0.681 15.546 1.00 95.75 364 ARG A CA 1
ATOM 2844 C C . ARG A 1 364 ? -6.225 -0.532 16.332 1.00 95.75 364 ARG A C 1
ATOM 2846 O O . ARG A 1 364 ? -6.942 -1.518 16.497 1.00 95.75 364 ARG A O 1
ATOM 2853 N N . LYS A 1 365 ? -5.007 -0.434 16.869 1.00 92.19 365 LYS A N 1
ATOM 2854 C CA . LYS A 1 365 ? -4.322 -1.524 17.567 1.00 92.19 365 LYS A CA 1
ATOM 2855 C C . LYS A 1 365 ? -5.003 -1.893 18.882 1.00 92.19 365 LYS A C 1
ATOM 2857 O O . LYS A 1 365 ? -5.214 -3.077 19.134 1.00 92.19 365 LYS A O 1
ATOM 2862 N N . ARG A 1 366 ? -5.372 -0.911 19.716 1.00 89.12 366 ARG A N 1
ATOM 2863 C CA . ARG A 1 366 ? -5.970 -1.181 21.039 1.00 89.12 366 ARG A CA 1
ATOM 2864 C C . ARG A 1 366 ? -7.352 -1.827 20.951 1.00 89.12 366 ARG A C 1
ATOM 2866 O O . ARG A 1 366 ? -7.710 -2.591 21.839 1.00 89.12 366 ARG A O 1
ATOM 2873 N N . ASN A 1 367 ? -8.091 -1.560 19.873 1.00 87.12 367 ASN A N 1
ATOM 2874 C CA . ASN A 1 367 ? -9.406 -2.155 19.617 1.00 87.12 367 ASN A CA 1
ATOM 2875 C C . ASN A 1 367 ? -9.338 -3.452 18.791 1.00 87.12 367 ASN A C 1
ATOM 2877 O O . ASN A 1 367 ? -10.367 -4.086 18.534 1.00 87.12 367 ASN A O 1
ATOM 2881 N N . GLY A 1 368 ? -8.129 -3.871 18.397 1.00 92.44 368 GLY A N 1
ATOM 2882 C CA . GLY A 1 368 ? -7.916 -5.063 17.583 1.00 92.44 368 GLY A CA 1
ATOM 2883 C C . GLY A 1 368 ? -8.607 -4.973 16.226 1.00 92.44 368 GLY A C 1
ATOM 2884 O O . GLY A 1 368 ? -9.146 -5.976 15.771 1.00 92.44 368 GLY A O 1
ATOM 2885 N N . ILE A 1 369 ? -8.634 -3.782 15.619 1.00 95.38 369 ILE A N 1
ATOM 2886 C CA . ILE A 1 369 ? -9.158 -3.596 14.266 1.00 95.38 369 ILE A CA 1
ATOM 2887 C C . ILE A 1 369 ? -8.176 -4.234 13.280 1.00 95.38 369 ILE A C 1
ATOM 2889 O O . ILE A 1 369 ? -6.961 -4.023 13.350 1.00 95.38 369 ILE A O 1
ATOM 2893 N N . THR A 1 370 ? -8.710 -5.027 12.358 1.00 96.12 370 THR A N 1
ATOM 2894 C CA . THR A 1 370 ? -7.947 -5.831 11.399 1.00 96.12 370 THR A CA 1
ATOM 2895 C C . THR A 1 370 ? -8.446 -5.597 9.972 1.00 96.12 370 THR A C 1
ATOM 2897 O O . THR A 1 370 ? -9.480 -4.955 9.773 1.00 96.12 370 THR A O 1
ATOM 2900 N N . PRO A 1 371 ? -7.758 -6.138 8.951 1.00 97.06 371 PRO A N 1
ATOM 2901 C CA . PRO A 1 371 ? -8.204 -6.027 7.571 1.00 97.06 371 PRO A CA 1
ATOM 2902 C C . PRO A 1 371 ? -9.588 -6.617 7.308 1.00 97.06 371 PRO A C 1
ATOM 2904 O O . PRO A 1 371 ? -10.190 -6.265 6.310 1.00 97.06 371 PRO A O 1
ATOM 2907 N N . THR A 1 372 ? -10.108 -7.488 8.175 1.00 97.00 372 THR A N 1
ATOM 2908 C CA . THR A 1 372 ? -11.437 -8.106 8.038 1.00 97.00 372 THR A CA 1
ATOM 2909 C C . THR A 1 372 ? -12.414 -7.673 9.125 1.00 97.00 372 THR A C 1
ATOM 2911 O O . THR A 1 372 ? -13.391 -8.379 9.361 1.00 97.00 37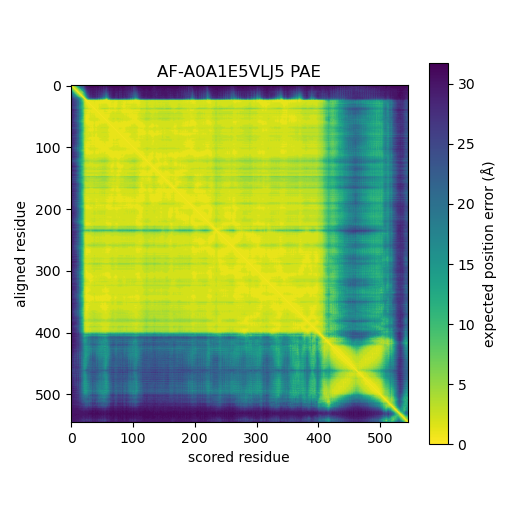2 THR A O 1
ATOM 2914 N N . SER A 1 373 ? -12.138 -6.571 9.827 1.00 97.12 373 SER A N 1
ATOM 2915 C CA . SER A 1 373 ? -13.100 -6.010 10.778 1.00 97.12 373 SER A CA 1
ATOM 2916 C C . SER A 1 373 ? -14.434 -5.705 10.091 1.00 97.12 373 SER A C 1
ATOM 2918 O O . SER A 1 373 ? -14.485 -5.441 8.889 1.00 97.12 373 SER A O 1
ATOM 2920 N N . GLU A 1 374 ? -15.522 -5.770 10.847 1.00 97.50 374 GLU A N 1
ATOM 2921 C CA . GLU A 1 374 ? -16.847 -5.438 10.333 1.00 97.50 374 GLU A CA 1
ATOM 2922 C C . GLU A 1 374 ? -17.035 -3.922 10.314 1.00 97.50 374 GLU A C 1
ATOM 2924 O O . GLU A 1 374 ? -16.650 -3.228 11.255 1.00 97.50 374 GLU A O 1
ATOM 2929 N N . LEU A 1 375 ? -17.636 -3.416 9.237 1.00 98.12 375 LEU A N 1
ATOM 2930 C CA . LEU A 1 375 ? -17.952 -2.006 9.046 1.00 98.12 375 LEU A CA 1
ATOM 2931 C C . LEU A 1 375 ? -19.468 -1.832 8.983 1.00 98.12 375 LEU A C 1
ATOM 2933 O O . LEU A 1 375 ? -20.127 -2.464 8.160 1.00 98.12 375 LEU A O 1
ATOM 2937 N N . THR A 1 376 ? -19.996 -0.936 9.810 1.00 97.31 376 THR A N 1
ATOM 2938 C CA . THR A 1 376 ? -21.386 -0.479 9.752 1.00 97.31 376 THR A CA 1
ATOM 2939 C C . THR A 1 376 ? -21.399 1.026 9.525 1.00 97.31 376 THR A C 1
ATOM 2941 O O . THR A 1 376 ? -20.952 1.789 10.378 1.00 97.31 376 THR A O 1
ATOM 2944 N N . ILE A 1 377 ? -21.905 1.469 8.377 1.00 97.19 377 ILE A N 1
ATOM 2945 C CA . ILE A 1 377 ? -22.034 2.897 8.070 1.00 97.19 377 ILE A CA 1
ATOM 2946 C C . ILE A 1 377 ? -23.324 3.412 8.714 1.00 97.19 377 ILE A C 1
ATOM 2948 O O . ILE A 1 377 ? -24.398 2.851 8.500 1.00 97.19 377 ILE A O 1
ATOM 2952 N N . LEU A 1 378 ? -23.202 4.453 9.536 1.00 93.88 378 LEU A N 1
ATOM 2953 C CA . LEU A 1 378 ? -24.293 5.032 10.325 1.00 93.88 378 LEU A CA 1
ATOM 2954 C C . LEU A 1 378 ? -24.870 6.296 9.673 1.00 93.88 378 LEU A C 1
ATOM 2956 O O . LEU A 1 378 ? -26.073 6.524 9.751 1.00 93.88 378 LEU A O 1
ATOM 2960 N N . GLU A 1 379 ? -24.022 7.106 9.034 1.00 95.12 379 GLU A N 1
ATOM 2961 C CA . GLU A 1 379 ? -24.402 8.340 8.334 1.00 95.12 379 GLU A CA 1
ATOM 2962 C C . GLU A 1 379 ? -23.487 8.571 7.125 1.00 95.12 379 GLU A C 1
ATOM 2964 O O . GLU A 1 379 ? -22.291 8.280 7.185 1.00 95.12 379 GLU A O 1
ATOM 2969 N N . HIS A 1 380 ? -24.054 9.089 6.033 1.00 96.06 380 HIS A N 1
ATOM 2970 C CA . HIS A 1 380 ? -23.368 9.326 4.760 1.00 96.06 380 HIS A CA 1
ATOM 2971 C C . HIS A 1 380 ? -23.999 10.524 4.013 1.00 96.06 380 HIS A C 1
ATOM 2973 O O . HIS A 1 380 ? -24.534 10.402 2.912 1.00 96.06 380 HIS A O 1
ATOM 2979 N N . ASP A 1 381 ? -23.976 11.701 4.632 1.00 95.19 381 ASP A N 1
ATOM 2980 C CA . ASP A 1 381 ? -24.429 12.961 4.029 1.00 95.19 381 ASP A CA 1
ATOM 2981 C C . ASP A 1 381 ? -23.276 13.675 3.303 1.00 95.19 381 ASP A C 1
ATOM 2983 O O . ASP A 1 381 ? -22.156 13.186 3.272 1.00 95.19 381 ASP A O 1
ATOM 2987 N N . GLY A 1 382 ? -23.503 14.849 2.705 1.00 93.31 382 GLY A N 1
ATOM 2988 C CA . GLY A 1 382 ? -22.424 15.611 2.052 1.00 93.31 382 GLY A CA 1
ATOM 2989 C C . GLY A 1 382 ? -21.329 16.086 3.016 1.00 93.31 382 GLY A C 1
ATOM 2990 O O . GLY A 1 382 ? -20.141 15.962 2.729 1.00 93.31 382 GLY A O 1
ATOM 2991 N N . ASP A 1 383 ? -21.723 16.595 4.181 1.00 93.50 383 ASP A N 1
ATOM 2992 C CA . ASP A 1 383 ? -20.854 17.220 5.182 1.00 93.50 383 ASP A CA 1
ATOM 2993 C C . ASP A 1 383 ? -20.534 16.317 6.385 1.00 93.50 383 ASP A C 1
ATOM 2995 O O . ASP A 1 383 ? -19.861 16.762 7.320 1.00 93.50 383 ASP A O 1
ATOM 2999 N N . SER A 1 384 ? -21.001 15.065 6.377 1.00 95.06 384 SER A N 1
ATOM 3000 C CA . SER A 1 384 ? -20.812 14.126 7.479 1.00 95.06 384 SER A CA 1
ATOM 3001 C C . SER A 1 384 ? -20.823 12.676 7.012 1.00 95.06 384 SER A C 1
ATOM 3003 O O . SER A 1 384 ? -21.749 12.229 6.339 1.00 95.06 384 SER A O 1
ATOM 3005 N N . TYR A 1 385 ? -19.803 11.933 7.425 1.00 98.31 385 TYR A N 1
ATOM 3006 C CA . TYR A 1 385 ? -19.773 10.478 7.350 1.00 98.31 385 TYR A CA 1
ATOM 3007 C C . TYR A 1 385 ? -19.462 9.935 8.734 1.00 98.31 385 TYR A C 1
ATOM 3009 O O . TYR A 1 385 ? -18.487 10.369 9.354 1.00 98.31 385 TYR A O 1
ATOM 3017 N N . VAL A 1 386 ? -20.271 8.985 9.198 1.00 96.81 386 VAL A N 1
ATOM 3018 C CA . VAL A 1 386 ? -20.100 8.314 10.488 1.00 96.81 386 VAL A CA 1
ATOM 3019 C C . VAL A 1 386 ? -20.172 6.812 10.272 1.00 96.81 386 VAL A C 1
ATOM 3021 O O . VAL A 1 386 ? -21.114 6.317 9.653 1.00 96.81 386 VAL A O 1
ATOM 3024 N N . ALA A 1 387 ? -19.207 6.078 10.814 1.00 97.00 387 ALA A N 1
ATOM 3025 C CA . ALA A 1 387 ? -19.196 4.625 10.749 1.00 97.00 387 ALA A CA 1
ATOM 3026 C C . ALA A 1 387 ? -18.728 4.003 12.061 1.00 97.00 387 ALA A C 1
ATOM 3028 O O . ALA A 1 387 ? -17.910 4.574 12.782 1.00 97.00 387 ALA A O 1
ATOM 3029 N N . GLU A 1 388 ? -19.241 2.813 12.340 1.00 95.31 388 GLU A N 1
ATOM 3030 C CA . GLU A 1 388 ? -18.855 1.960 13.452 1.00 95.31 388 GLU A CA 1
ATOM 3031 C C . GLU A 1 388 ? -18.072 0.746 12.939 1.00 95.31 388 GLU A C 1
ATOM 3033 O O . GLU A 1 388 ? -18.474 0.085 11.979 1.00 95.31 388 GLU A O 1
ATOM 3038 N N . ILE A 1 389 ? -16.949 0.449 13.590 1.00 97.25 389 ILE A N 1
ATOM 3039 C CA . ILE A 1 389 ? -16.052 -0.655 13.258 1.00 97.25 389 ILE A CA 1
ATOM 3040 C C . ILE A 1 389 ? -16.006 -1.633 14.429 1.00 97.25 389 ILE A C 1
ATOM 3042 O O . ILE A 1 389 ? -15.708 -1.247 15.565 1.00 97.25 389 ILE A O 1
ATOM 3046 N N . ASP A 1 390 ? -16.311 -2.903 14.146 1.00 91.69 390 ASP A N 1
ATOM 3047 C CA . ASP A 1 390 ? -16.403 -4.020 15.103 1.00 91.69 390 ASP A CA 1
ATOM 3048 C C . ASP A 1 390 ? -17.336 -3.786 16.314 1.00 91.69 390 ASP A C 1
ATOM 3050 O O . ASP A 1 390 ? -17.246 -4.511 17.309 1.00 91.69 390 ASP A O 1
ATOM 3054 N N . GLY A 1 391 ? -18.195 -2.763 16.291 1.00 85.62 391 GLY A N 1
ATOM 3055 C CA . GLY A 1 391 ? -18.942 -2.339 17.482 1.00 85.62 391 GLY A CA 1
ATOM 3056 C C . GLY A 1 391 ? -18.062 -1.730 18.587 1.00 85.62 391 GLY A C 1
ATOM 3057 O O . GLY A 1 391 ? -18.435 -1.755 19.761 1.00 85.62 391 GLY A O 1
ATOM 3058 N N . LYS A 1 392 ? -16.843 -1.286 18.246 1.00 84.44 392 LYS A N 1
ATOM 3059 C CA . LYS A 1 392 ? -15.811 -0.834 19.201 1.00 84.44 392 LYS A CA 1
ATOM 3060 C C . LYS A 1 392 ? -15.351 0.595 18.958 1.00 84.44 392 LYS A C 1
ATOM 3062 O O . LYS A 1 392 ? -15.002 1.292 19.905 1.00 84.44 392 LYS A O 1
ATOM 3067 N N . VAL A 1 393 ? -15.288 1.013 17.697 1.00 89.06 393 VAL A N 1
ATOM 3068 C CA . VAL A 1 393 ? -14.805 2.339 17.306 1.00 89.06 393 VAL A CA 1
ATOM 3069 C C . VAL A 1 393 ? -15.854 2.993 16.438 1.00 89.06 393 VAL A C 1
ATOM 3071 O O . VAL A 1 393 ? -16.241 2.423 15.426 1.00 89.06 393 VAL A O 1
ATOM 3074 N N . VAL A 1 394 ? -16.267 4.201 16.809 1.00 91.19 394 VAL A N 1
ATOM 3075 C CA . VAL A 1 394 ? -17.029 5.082 15.926 1.00 91.19 394 VAL A CA 1
ATOM 3076 C C . VAL A 1 394 ? -16.087 6.157 15.412 1.00 91.19 394 VAL A C 1
ATOM 3078 O O . VAL A 1 394 ? -15.367 6.784 16.190 1.00 91.19 394 VAL A O 1
ATOM 3081 N N . VAL A 1 395 ? -16.081 6.360 14.101 1.00 95.94 395 VAL A N 1
ATOM 3082 C CA . VAL A 1 395 ? -15.302 7.399 13.434 1.00 95.94 395 VAL A CA 1
ATOM 3083 C C . VAL A 1 395 ? -16.239 8.341 12.704 1.00 95.94 395 VAL A C 1
ATOM 3085 O O . VAL A 1 395 ? -17.241 7.914 12.134 1.00 95.94 395 VAL A O 1
ATOM 3088 N N . LYS A 1 396 ? -15.892 9.627 12.718 1.00 95.25 396 LYS A N 1
ATOM 3089 C CA . LYS A 1 396 ? -16.599 10.664 11.982 1.00 95.25 396 LYS A CA 1
ATOM 3090 C C . LYS A 1 396 ? -15.612 11.506 11.185 1.00 95.25 396 LYS A C 1
ATOM 3092 O O . LYS A 1 396 ? -14.576 11.904 11.716 1.00 95.25 396 LYS A O 1
ATOM 3097 N N . ILE A 1 397 ? -15.968 11.825 9.945 1.00 97.00 397 ILE A N 1
ATOM 3098 C CA . ILE A 1 397 ? -15.285 12.816 9.097 1.00 97.00 397 ILE A CA 1
ATOM 3099 C C . ILE A 1 397 ? -16.308 13.792 8.495 1.00 97.00 397 ILE A C 1
ATOM 3101 O O . ILE A 1 397 ? -17.514 13.590 8.633 1.00 97.00 397 ILE A O 1
ATOM 3105 N N . GLY A 1 398 ? -15.837 14.877 7.878 1.00 95.19 398 GLY A N 1
ATOM 3106 C CA . GLY A 1 398 ? -16.679 15.970 7.384 1.00 95.19 398 GLY A CA 1
ATOM 3107 C C . GLY A 1 398 ? -16.757 17.177 8.315 1.00 95.19 398 GLY A C 1
ATOM 3108 O O . GLY A 1 398 ? -16.259 17.151 9.444 1.00 95.19 398 GLY A O 1
ATOM 3109 N N . SER A 1 399 ? -17.358 18.261 7.832 1.00 88.25 399 SER A N 1
ATOM 3110 C CA . SER A 1 399 ? -17.423 19.552 8.526 1.00 88.25 399 SER A CA 1
ATOM 3111 C C . SER A 1 399 ? -18.556 19.655 9.550 1.00 88.25 399 SER A C 1
ATOM 3113 O O . SER A 1 399 ? -18.476 20.506 10.435 1.00 88.25 399 SER A O 1
ATOM 3115 N N . ARG A 1 400 ? -19.582 18.792 9.494 1.00 87.06 400 ARG A N 1
ATOM 3116 C CA . ARG A 1 400 ? -20.710 18.823 10.441 1.00 87.06 400 ARG A CA 1
ATOM 3117 C C . ARG A 1 400 ? -20.237 18.604 11.871 1.00 87.06 400 ARG A C 1
ATOM 3119 O O . ARG A 1 400 ? -19.745 17.530 12.184 1.00 87.06 400 ARG A O 1
ATOM 3126 N N . PHE A 1 401 ? -20.374 19.581 12.756 1.00 76.00 401 PHE A N 1
ATOM 3127 C CA . PHE A 1 401 ? -19.872 19.428 14.123 1.00 76.00 401 PHE A CA 1
ATOM 3128 C C . PHE A 1 401 ? -20.713 18.442 14.955 1.00 76.00 401 PHE A C 1
ATOM 3130 O O . PHE A 1 401 ? -20.169 17.509 15.544 1.00 76.00 401 PHE A O 1
ATOM 3137 N N . ASP A 1 402 ? -22.037 18.620 14.972 1.00 78.50 402 ASP A N 1
ATOM 3138 C CA . ASP A 1 402 ? -22.942 17.807 15.789 1.00 78.50 402 ASP A CA 1
ATOM 3139 C C . ASP A 1 402 ? -23.416 16.549 15.048 1.00 78.50 402 ASP A C 1
ATOM 3141 O O . ASP A 1 402 ? -24.192 16.611 14.095 1.00 78.50 402 ASP A O 1
ATOM 3145 N N . VAL A 1 403 ? -22.967 15.397 15.543 1.00 76.56 403 VAL A N 1
ATOM 3146 C CA . VAL A 1 403 ? -23.472 14.058 15.196 1.00 76.56 403 VAL A CA 1
ATOM 3147 C C . VAL A 1 403 ? -23.896 13.289 16.453 1.00 76.56 403 VAL A C 1
ATOM 3149 O O . VAL A 1 403 ? -24.014 12.066 16.440 1.00 76.56 403 VAL A O 1
ATOM 3152 N N . GLY A 1 404 ? -24.122 13.987 17.573 1.00 69.56 404 GLY A N 1
ATOM 3153 C CA . GLY A 1 404 ? -24.261 13.391 18.904 1.00 69.56 404 GLY A CA 1
ATOM 3154 C C . GLY A 1 404 ? -25.425 12.408 19.038 1.00 69.56 404 GLY A C 1
ATOM 3155 O O . GLY A 1 404 ? -25.386 11.524 19.887 1.00 69.56 404 GLY A O 1
ATOM 3156 N N . HIS A 1 405 ? -26.433 12.510 18.170 1.00 75.50 405 HIS A N 1
ATOM 3157 C CA . HIS A 1 405 ? -27.558 11.577 18.108 1.00 75.50 405 HIS A CA 1
ATOM 3158 C C . HIS A 1 405 ? -27.177 10.155 17.647 1.00 75.50 405 HIS A C 1
ATOM 3160 O O . HIS A 1 405 ? -27.947 9.226 17.889 1.00 75.50 405 HIS A O 1
ATOM 3166 N N . LEU A 1 406 ? -26.006 9.984 17.023 1.00 73.38 406 LEU A N 1
ATOM 3167 C CA . LEU A 1 406 ? -25.464 8.702 16.553 1.00 73.38 406 LEU A CA 1
ATOM 3168 C C . LEU A 1 406 ? -24.418 8.112 17.508 1.00 73.38 406 LEU A C 1
ATOM 3170 O O . LEU A 1 406 ? -23.977 6.980 17.324 1.00 73.38 406 LEU A O 1
ATOM 3174 N N . ILE A 1 407 ? -24.004 8.874 18.522 1.00 72.62 407 ILE A N 1
ATOM 3175 C CA . ILE A 1 407 ? -22.896 8.524 19.409 1.00 72.62 407 ILE A CA 1
ATOM 3176 C C . ILE A 1 407 ? -23.445 7.996 20.744 1.00 72.62 407 ILE A C 1
ATOM 3178 O O . ILE A 1 407 ? -24.365 8.594 21.308 1.00 72.62 407 ILE A O 1
ATOM 3182 N N . PRO A 1 408 ? -22.887 6.911 21.320 1.00 70.62 408 PRO A N 1
ATOM 3183 C CA . PRO A 1 408 ? -23.307 6.434 22.634 1.00 70.62 408 PRO A CA 1
ATOM 3184 C C . PRO A 1 408 ? -23.225 7.533 23.707 1.00 70.62 408 PRO A C 1
ATOM 3186 O O . PRO A 1 408 ? -22.249 8.281 23.782 1.00 70.62 408 PRO A O 1
ATOM 3189 N N . ALA A 1 409 ? -24.230 7.590 24.588 1.00 68.19 409 ALA A N 1
ATOM 3190 C CA . ALA A 1 409 ? -24.468 8.709 25.512 1.00 68.19 409 ALA A CA 1
ATOM 3191 C C . ALA A 1 409 ? -23.256 9.132 26.374 1.00 68.19 409 ALA A C 1
ATOM 3193 O O . ALA A 1 409 ? -23.098 10.313 26.685 1.00 68.19 409 ALA A O 1
ATOM 3194 N N . GLY A 1 410 ? -22.382 8.187 26.750 1.00 66.88 410 GLY A N 1
ATOM 3195 C CA . GLY A 1 410 ? -21.159 8.483 27.506 1.00 66.88 410 GLY A CA 1
ATOM 3196 C C . GLY A 1 410 ? -20.144 9.312 26.711 1.00 66.88 410 GLY A C 1
ATOM 3197 O O . GLY A 1 410 ? -19.606 10.285 27.234 1.00 66.88 410 GLY A O 1
ATOM 3198 N N . TYR A 1 411 ? -19.935 8.975 25.436 1.00 71.44 411 TYR A N 1
ATOM 3199 C CA . TYR A 1 411 ? -19.070 9.734 24.526 1.00 71.44 411 TYR A CA 1
ATOM 3200 C C . TYR A 1 411 ? -19.717 11.064 24.143 1.00 71.44 411 TYR A C 1
ATOM 3202 O O . TYR A 1 411 ? -19.049 12.096 24.169 1.00 71.44 411 TYR A O 1
ATOM 3210 N N . GLN A 1 412 ? -21.029 11.059 23.885 1.00 70.19 412 GLN A N 1
ATOM 3211 C CA . GLN A 1 412 ? -21.793 12.267 23.575 1.00 70.19 412 GLN A CA 1
ATOM 3212 C C . GLN A 1 412 ? -21.624 13.340 24.662 1.00 70.19 412 GLN A C 1
ATOM 3214 O O . GLN A 1 412 ? -21.352 14.499 24.352 1.00 70.19 412 GLN A O 1
ATOM 3219 N N . SER A 1 413 ? -21.728 12.962 25.943 1.00 73.50 413 SER A N 1
ATOM 3220 C CA . SER A 1 413 ? -21.574 13.929 27.032 1.00 73.50 413 SER A CA 1
ATOM 3221 C C . SER A 1 413 ? -20.178 14.549 27.104 1.00 73.50 413 SER A C 1
ATOM 3223 O O . SER A 1 413 ? -20.073 15.695 27.533 1.00 73.50 413 SER A O 1
ATOM 3225 N N . GLN A 1 414 ? -19.118 13.810 26.774 1.00 77.12 414 GLN A N 1
ATOM 3226 C CA . GLN A 1 414 ? -17.756 14.354 26.792 1.00 77.12 414 GLN A CA 1
ATOM 3227 C C . GLN A 1 414 ? -17.534 15.288 25.599 1.00 77.12 414 GLN A C 1
ATOM 3229 O O . GLN A 1 414 ? -17.060 16.407 25.782 1.00 77.12 414 GLN A O 1
ATOM 3234 N N . LEU A 1 415 ? -17.980 14.877 24.405 1.00 72.88 415 LEU A N 1
ATOM 3235 C CA . LEU A 1 415 ? -17.870 15.672 23.180 1.00 72.88 415 LEU A CA 1
ATOM 3236 C C . LEU A 1 415 ? -18.587 17.019 23.295 1.00 72.88 415 LEU A C 1
ATOM 3238 O O . LEU A 1 415 ? -17.993 18.048 22.994 1.00 72.88 415 LEU A O 1
ATOM 3242 N N . HIS A 1 416 ? -19.824 17.047 23.806 1.00 76.06 416 HIS A N 1
ATOM 3243 C CA . HIS A 1 416 ? -20.561 18.308 23.964 1.00 76.06 416 HIS A CA 1
ATOM 3244 C C . HIS A 1 416 ? -19.937 19.258 25.004 1.00 76.06 416 HIS A C 1
ATOM 3246 O O . HIS A 1 416 ? -20.308 20.425 25.068 1.00 76.06 416 HIS A O 1
ATOM 3252 N N . ARG A 1 417 ? -19.020 18.760 25.843 1.00 75.06 417 ARG A N 1
ATOM 3253 C CA . ARG A 1 417 ? -18.293 19.534 26.860 1.00 75.06 417 ARG A CA 1
ATOM 3254 C C . ARG A 1 417 ? -16.854 19.848 26.440 1.00 75.06 417 ARG A C 1
ATOM 3256 O O . ARG A 1 417 ? -16.101 20.349 27.269 1.00 75.06 417 ARG A O 1
ATOM 3263 N N . PHE A 1 418 ? -16.461 19.514 25.205 1.00 71.44 418 PHE A N 1
ATOM 3264 C CA . PHE A 1 418 ? -15.081 19.628 24.709 1.00 71.44 418 PHE A CA 1
ATOM 3265 C C . PHE A 1 418 ? -14.064 18.916 25.620 1.00 71.44 418 PHE A C 1
ATOM 3267 O O . PHE A 1 418 ? -12.915 19.330 25.761 1.00 71.44 418 PHE A O 1
ATOM 3274 N N . ALA A 1 419 ? -14.507 17.839 26.270 1.00 74.38 419 ALA A N 1
ATOM 3275 C CA . ALA A 1 419 ? -13.730 17.068 27.225 1.00 74.38 419 ALA A CA 1
ATOM 3276 C C . ALA A 1 419 ? -13.259 15.743 26.606 1.00 74.38 419 ALA A C 1
ATOM 3278 O O . ALA A 1 419 ? -13.847 15.232 25.651 1.00 74.38 419 ALA A O 1
ATOM 3279 N N . SER A 1 420 ? -12.171 15.183 27.147 1.00 75.06 420 SER A N 1
ATOM 3280 C CA . SER A 1 420 ? -11.555 13.972 26.592 1.00 75.06 420 SER A CA 1
ATOM 3281 C C . SER A 1 420 ? -12.496 12.766 26.669 1.00 75.06 420 SER A C 1
ATOM 3283 O O . SER A 1 420 ? -12.965 12.377 27.743 1.00 75.06 420 SER A O 1
ATOM 3285 N N . THR A 1 421 ? -12.718 12.112 25.528 1.00 78.19 421 THR A N 1
ATOM 3286 C CA . THR A 1 421 ? -13.458 10.845 25.450 1.00 78.19 421 THR A CA 1
ATOM 3287 C C . THR A 1 421 ? -12.669 9.661 26.008 1.00 78.19 421 THR A C 1
ATOM 3289 O O . THR A 1 421 ? -13.264 8.623 26.291 1.00 78.19 421 THR A O 1
ATOM 3292 N N . GLU A 1 422 ? -11.358 9.803 26.233 1.00 77.69 422 GLU A N 1
ATOM 3293 C CA . GLU A 1 422 ? -10.510 8.749 26.810 1.00 77.69 422 GLU A CA 1
ATOM 3294 C C . GLU A 1 422 ? -10.986 8.325 28.202 1.00 77.69 422 GLU A C 1
ATOM 3296 O O . GLU A 1 422 ? -10.851 7.165 28.581 1.00 77.69 422 GLU A O 1
ATOM 3301 N N . LEU A 1 423 ? -11.623 9.231 28.951 1.00 79.75 423 LEU A N 1
ATOM 3302 C CA . LEU A 1 423 ? -12.233 8.893 30.234 1.00 79.75 423 LEU A CA 1
ATOM 3303 C C . LEU A 1 423 ? -13.317 7.810 30.083 1.00 79.75 423 LEU A C 1
ATOM 3305 O O . LEU A 1 423 ? -13.455 6.947 30.950 1.00 79.75 423 LEU A O 1
ATOM 3309 N N . VAL A 1 424 ? -14.079 7.839 28.986 1.00 79.44 424 VAL A N 1
ATOM 3310 C CA . VAL A 1 424 ? -15.109 6.834 28.689 1.00 79.44 424 VAL A CA 1
ATOM 3311 C C . VAL A 1 424 ? -14.454 5.502 28.320 1.00 79.44 424 VAL A C 1
ATOM 3313 O O . VAL A 1 424 ? -14.863 4.470 28.856 1.00 79.44 424 VAL A O 1
ATOM 3316 N N . ASP A 1 425 ? -13.389 5.527 27.507 1.00 76.25 425 ASP A N 1
ATOM 3317 C CA . ASP A 1 425 ? -12.573 4.345 27.180 1.00 76.25 425 ASP A CA 1
ATOM 3318 C C . ASP A 1 425 ? -12.011 3.689 28.462 1.00 76.25 425 ASP A C 1
ATOM 3320 O O . ASP A 1 425 ? -12.128 2.475 28.660 1.00 76.25 425 ASP A O 1
ATOM 3324 N N . GLU A 1 426 ? -11.451 4.486 29.381 1.00 82.75 426 GLU A N 1
ATOM 3325 C CA . GLU A 1 426 ? -10.931 4.013 30.671 1.00 82.75 426 GLU A CA 1
ATOM 3326 C C . GLU A 1 426 ? -12.015 3.334 31.518 1.00 82.75 426 GLU A C 1
ATOM 3328 O O . GLU A 1 426 ? -11.779 2.284 32.124 1.00 82.75 426 GLU A O 1
ATOM 3333 N N . ILE A 1 427 ? -13.215 3.918 31.569 1.00 84.00 427 ILE A N 1
ATOM 3334 C CA . ILE A 1 427 ? -14.356 3.374 32.314 1.00 84.00 427 ILE A CA 1
ATOM 3335 C C . ILE A 1 427 ? -14.789 2.026 31.740 1.00 84.00 427 ILE A C 1
ATOM 3337 O O . ILE A 1 427 ? -15.018 1.084 32.506 1.00 84.00 427 ILE A O 1
ATOM 3341 N N . ILE A 1 428 ? -14.865 1.909 30.412 1.00 78.12 428 ILE A N 1
ATOM 3342 C CA . ILE A 1 428 ? -15.195 0.649 29.737 1.00 78.12 428 ILE A CA 1
ATOM 3343 C C . ILE A 1 428 ? -14.146 -0.414 30.087 1.00 78.12 428 ILE A C 1
ATOM 3345 O O . ILE A 1 428 ? -14.501 -1.503 30.552 1.00 78.12 428 ILE A O 1
ATOM 3349 N N . ALA A 1 429 ? -12.855 -0.082 29.977 1.00 81.62 429 ALA A N 1
ATOM 3350 C CA . ALA A 1 429 ? -11.762 -0.994 30.312 1.00 81.62 429 ALA A CA 1
ATOM 3351 C C . ALA A 1 429 ? -11.795 -1.448 31.787 1.00 81.62 429 ALA A C 1
ATOM 3353 O O . ALA A 1 429 ? -11.563 -2.626 32.096 1.00 81.62 429 ALA A O 1
ATOM 3354 N N . LEU A 1 430 ? -12.116 -0.538 32.712 1.00 86.00 430 LEU A N 1
ATOM 3355 C CA . LEU A 1 430 ? -12.275 -0.844 34.135 1.00 86.00 430 LEU A CA 1
ATOM 3356 C C . LEU A 1 430 ? -13.467 -1.776 34.397 1.00 86.00 430 LEU A C 1
ATOM 3358 O O . LEU A 1 430 ? -13.331 -2.723 35.183 1.00 86.00 430 LEU A O 1
ATOM 3362 N N . ASP A 1 431 ? -14.613 -1.560 33.741 1.00 86.88 431 ASP A N 1
ATOM 3363 C CA . ASP A 1 431 ? -15.777 -2.441 33.890 1.00 86.88 431 ASP A CA 1
ATOM 3364 C C . ASP A 1 431 ? -15.499 -3.839 33.329 1.00 86.88 431 ASP A C 1
ATOM 3366 O O . ASP A 1 431 ? -15.785 -4.835 34.001 1.00 86.88 431 ASP A O 1
ATOM 3370 N N . GLU A 1 432 ? -14.841 -3.951 32.174 1.00 83.75 432 GLU A N 1
ATOM 3371 C CA . GLU A 1 432 ? -14.406 -5.244 31.647 1.00 83.75 432 GLU A CA 1
ATOM 3372 C C . GLU A 1 432 ? -13.463 -5.977 32.605 1.00 83.75 432 GLU A C 1
ATOM 3374 O O . GLU A 1 432 ? -13.652 -7.162 32.906 1.00 83.75 432 GLU A O 1
ATOM 3379 N N . ALA A 1 433 ? -12.441 -5.284 33.116 1.00 84.75 433 ALA A N 1
ATOM 3380 C CA . ALA A 1 433 ? -11.480 -5.870 34.040 1.00 84.75 433 ALA A CA 1
ATOM 3381 C C . ALA A 1 433 ? -12.169 -6.349 35.328 1.00 84.75 433 ALA A C 1
ATOM 3383 O O . ALA A 1 433 ? -11.864 -7.425 35.849 1.00 84.75 433 ALA A O 1
ATOM 3384 N N . LYS A 1 434 ? -13.144 -5.588 35.829 1.00 93.00 434 LYS A N 1
ATOM 3385 C CA . LYS A 1 434 ? -13.990 -5.975 36.963 1.00 93.00 434 LYS A CA 1
ATOM 3386 C C . LYS A 1 434 ? -14.862 -7.193 36.641 1.00 93.00 434 LYS A C 1
ATOM 3388 O O . LYS A 1 434 ? -14.934 -8.100 37.474 1.00 93.00 434 LYS A O 1
ATOM 3393 N N . ARG A 1 435 ? -15.497 -7.263 35.463 1.00 88.19 435 ARG A N 1
ATOM 3394 C CA . ARG A 1 435 ? -16.280 -8.438 35.025 1.00 88.19 435 ARG A CA 1
ATOM 3395 C C . ARG A 1 435 ? -15.406 -9.690 34.946 1.00 88.19 435 ARG A C 1
ATOM 3397 O O . ARG A 1 435 ? -15.797 -10.728 35.481 1.00 88.19 435 ARG A O 1
ATOM 3404 N N . ARG A 1 436 ? -14.193 -9.583 34.386 1.00 88.25 436 ARG A N 1
ATOM 3405 C CA . ARG A 1 436 ? -13.196 -10.673 34.355 1.00 88.25 436 ARG A CA 1
ATOM 3406 C C . ARG A 1 436 ? -12.849 -11.159 35.766 1.00 88.25 436 ARG A C 1
ATOM 3408 O O . ARG A 1 436 ? -12.940 -12.354 36.045 1.00 88.25 436 ARG A O 1
ATOM 3415 N N . ARG A 1 437 ? -12.531 -10.247 36.693 1.00 91.81 437 ARG A N 1
ATOM 3416 C CA . ARG A 1 437 ? -12.254 -10.597 38.102 1.00 91.81 437 ARG A CA 1
ATOM 3417 C C . ARG A 1 437 ? -13.452 -11.263 38.786 1.00 91.81 437 ARG A C 1
ATOM 3419 O O . ARG A 1 437 ? -13.278 -12.259 39.486 1.00 91.81 437 ARG A O 1
ATOM 3426 N N . ARG A 1 438 ? -14.675 -10.767 38.551 1.00 92.81 438 ARG A N 1
ATOM 3427 C CA . ARG A 1 438 ? -15.909 -11.372 39.084 1.00 92.81 438 ARG A CA 1
ATOM 3428 C C . ARG A 1 438 ? -16.087 -12.808 38.590 1.00 92.81 438 ARG A C 1
ATOM 3430 O O . ARG A 1 438 ? -16.362 -13.683 39.402 1.00 92.81 438 ARG A O 1
ATOM 3437 N N . PHE A 1 439 ? -15.861 -13.059 37.304 1.00 90.81 439 PHE A N 1
ATOM 3438 C CA . PHE A 1 439 ? -15.931 -14.404 36.735 1.00 90.81 439 PHE A CA 1
ATOM 3439 C C . PHE A 1 439 ? -14.935 -15.374 37.393 1.00 90.81 439 PHE A C 1
ATOM 3441 O O . PHE A 1 439 ? -15.291 -16.506 37.724 1.00 90.81 439 PHE A O 1
ATOM 3448 N N . HIS A 1 440 ? -13.697 -14.935 37.643 1.00 91.00 440 HIS A N 1
ATOM 3449 C CA . HIS A 1 440 ? -12.712 -15.749 38.363 1.00 91.00 440 HIS A CA 1
ATOM 3450 C C . HIS A 1 440 ? -13.125 -16.031 39.811 1.00 91.00 440 HIS A C 1
ATOM 3452 O O . HIS A 1 440 ? -13.009 -17.172 40.264 1.00 91.00 440 HIS A O 1
ATOM 3458 N N . LEU A 1 441 ? -13.669 -15.035 40.514 1.00 94.12 441 LEU A N 1
ATOM 3459 C CA . LEU A 1 441 ? -14.229 -15.228 41.850 1.00 94.12 441 LEU A CA 1
ATOM 3460 C C . LEU A 1 441 ? -15.355 -16.276 41.844 1.00 94.12 441 LEU A C 1
ATOM 3462 O O . LEU A 1 441 ? -15.393 -17.148 42.713 1.00 94.12 441 LEU A O 1
ATOM 3466 N N . ASP A 1 442 ? -16.251 -16.227 40.859 1.00 93.44 442 ASP A N 1
ATOM 3467 C CA . ASP A 1 442 ? -17.357 -17.180 40.758 1.00 93.44 442 ASP A CA 1
ATOM 3468 C C . ASP A 1 442 ? -16.860 -18.609 40.478 1.00 93.44 442 ASP A C 1
ATOM 3470 O O . ASP A 1 442 ? -17.375 -19.559 41.076 1.00 93.44 442 ASP A O 1
ATOM 3474 N N . LYS A 1 443 ? -15.783 -18.780 39.693 1.00 94.62 443 LYS A N 1
ATOM 3475 C CA . LYS A 1 443 ? -15.099 -20.081 39.549 1.00 94.62 443 LYS A CA 1
ATOM 3476 C C . LYS A 1 443 ? -14.561 -20.606 40.881 1.00 94.62 443 LYS A C 1
ATOM 3478 O O . LYS A 1 443 ? -14.754 -21.780 41.192 1.00 94.62 443 LYS A O 1
ATOM 3483 N N . VAL A 1 444 ? -13.926 -19.755 41.691 1.00 93.75 444 VAL A N 1
ATOM 3484 C CA . VAL A 1 444 ? -13.410 -20.155 43.015 1.00 93.75 444 VAL A CA 1
ATOM 3485 C C . VAL A 1 444 ? -14.551 -20.508 43.975 1.00 93.75 444 VAL A C 1
ATOM 3487 O O . VAL A 1 444 ? -14.455 -21.481 44.723 1.00 93.75 444 VAL A O 1
ATOM 3490 N N . ARG A 1 445 ? -15.676 -19.786 43.925 1.00 94.06 445 ARG A N 1
ATOM 3491 C CA . ARG A 1 445 ? -16.883 -20.130 44.697 1.00 94.06 445 ARG A CA 1
ATOM 3492 C C . ARG A 1 445 ? -17.463 -21.480 44.276 1.00 94.06 445 ARG A C 1
ATOM 3494 O O . ARG A 1 445 ? -17.873 -22.268 45.129 1.00 94.06 445 ARG A O 1
ATOM 3501 N N . GLN A 1 446 ? -17.474 -21.773 42.977 1.00 94.50 446 GLN A N 1
ATOM 3502 C CA . GLN A 1 446 ? -17.904 -23.069 42.458 1.00 94.50 446 GLN A CA 1
ATOM 3503 C C . GLN A 1 446 ? -16.975 -24.200 42.926 1.00 94.50 446 GLN A C 1
ATOM 3505 O O . GLN A 1 446 ? -17.465 -25.240 43.371 1.00 94.50 446 GLN A O 1
ATOM 3510 N N . GLU A 1 447 ? -15.657 -23.980 42.890 1.00 94.00 447 GLU A N 1
ATOM 3511 C CA . GLU A 1 447 ? -14.639 -24.905 43.408 1.00 94.00 447 GLU A CA 1
ATOM 3512 C C . GLU A 1 447 ? -14.853 -25.190 44.904 1.00 94.00 447 GLU A C 1
ATOM 3514 O O . GLU A 1 447 ? -14.889 -26.354 45.315 1.00 94.00 447 GLU A O 1
ATOM 3519 N N . LEU A 1 448 ? -15.079 -24.147 45.714 1.00 94.19 448 LEU A N 1
ATOM 3520 C CA . LEU A 1 448 ? -15.360 -24.287 47.143 1.00 94.19 448 LEU A CA 1
ATOM 3521 C C . LEU A 1 448 ? -16.615 -25.133 47.379 1.00 94.19 448 LEU A C 1
ATOM 3523 O O . LEU A 1 448 ? -16.567 -26.115 48.117 1.00 94.19 448 LEU A O 1
ATOM 3527 N N . ASN A 1 449 ? -17.718 -24.805 46.702 1.00 93.38 449 ASN A N 1
ATOM 3528 C CA . ASN A 1 449 ? -18.987 -25.519 46.838 1.00 93.38 449 ASN A CA 1
ATOM 3529 C C . ASN A 1 449 ? -18.882 -26.996 46.423 1.00 93.38 449 ASN A C 1
ATOM 3531 O O . ASN A 1 449 ? -19.456 -27.871 47.078 1.00 93.38 449 ASN A O 1
ATOM 3535 N N . ALA A 1 450 ? -18.149 -27.294 45.346 1.00 93.75 450 ALA A N 1
ATOM 3536 C CA . ALA A 1 450 ? -17.897 -28.664 44.905 1.00 93.75 450 ALA A CA 1
ATOM 3537 C C . ALA A 1 450 ? -17.068 -29.440 45.939 1.00 93.75 450 ALA A C 1
ATOM 3539 O O . ALA A 1 450 ? -17.410 -30.575 46.282 1.00 93.75 450 ALA A O 1
ATOM 3540 N N . THR A 1 451 ? -16.033 -28.802 46.486 1.00 91.44 451 THR A N 1
ATOM 3541 C CA . THR A 1 451 ? -15.170 -29.375 47.524 1.00 91.44 451 THR A CA 1
ATOM 3542 C C . THR A 1 451 ? -15.963 -29.652 48.803 1.00 91.44 451 THR A C 1
ATOM 3544 O O . THR A 1 451 ? -15.916 -30.766 49.320 1.00 91.44 451 THR A O 1
ATOM 3547 N N . SER A 1 452 ? -16.797 -28.711 49.260 1.00 92.12 452 SER A N 1
ATOM 3548 C CA . SER A 1 452 ? -17.673 -28.892 50.427 1.00 92.12 452 SER A CA 1
ATOM 3549 C C . SER A 1 452 ? -18.682 -30.029 50.249 1.00 92.12 452 SER A C 1
ATOM 3551 O O . SER A 1 452 ? -18.875 -30.828 51.165 1.00 92.12 452 SER A O 1
ATOM 3553 N N . LYS A 1 453 ? -19.285 -30.174 49.059 1.00 93.06 453 LYS A N 1
ATOM 3554 C CA . LYS A 1 453 ? -20.155 -31.324 48.746 1.00 93.06 453 LYS A CA 1
ATOM 3555 C C . LYS A 1 453 ? -19.396 -32.650 48.818 1.00 93.06 453 LYS A C 1
ATOM 3557 O O . LYS A 1 453 ? -19.944 -33.646 49.287 1.00 93.06 453 LYS A O 1
ATOM 3562 N N . ARG A 1 454 ? -18.148 -32.671 48.347 1.00 92.06 454 ARG A N 1
ATOM 3563 C CA . ARG A 1 454 ? -17.289 -33.860 48.349 1.00 92.06 454 ARG A CA 1
ATOM 3564 C C . ARG A 1 454 ? -16.902 -34.261 49.775 1.00 92.06 454 ARG A C 1
ATOM 3566 O O . ARG A 1 454 ? -17.082 -35.421 50.121 1.00 92.06 454 ARG A O 1
ATOM 3573 N N . ILE A 1 455 ? -16.525 -33.295 50.617 1.00 90.62 455 ILE A N 1
ATOM 3574 C CA . ILE A 1 455 ? -16.300 -33.498 52.061 1.00 90.62 455 ILE A CA 1
ATOM 3575 C C . ILE A 1 455 ? -17.541 -34.115 52.719 1.00 90.62 455 ILE A C 1
ATOM 3577 O O . ILE A 1 455 ? -17.428 -35.111 53.429 1.00 90.62 455 ILE A O 1
ATOM 3581 N N . GLY A 1 456 ? -18.735 -33.580 52.435 1.00 89.19 456 GLY A N 1
ATOM 3582 C CA . GLY A 1 456 ? -19.990 -34.125 52.961 1.00 89.19 456 GLY A CA 1
ATOM 3583 C C . GLY A 1 456 ? -20.210 -35.597 52.591 1.00 89.19 456 GLY A C 1
ATOM 3584 O O . GLY A 1 456 ? -20.577 -36.397 53.447 1.00 89.19 456 GLY A O 1
ATOM 3585 N N . LYS A 1 457 ? -19.924 -35.983 51.339 1.00 92.12 457 LYS A N 1
ATOM 3586 C CA . LYS A 1 457 ? -20.013 -37.386 50.893 1.00 92.12 457 LYS A CA 1
ATOM 3587 C C . LYS A 1 457 ? -18.993 -38.291 51.591 1.00 92.12 457 LYS A C 1
ATOM 3589 O O . LYS A 1 457 ? -19.365 -39.378 52.021 1.00 92.12 457 LYS A O 1
ATOM 3594 N N . LEU A 1 458 ? -17.745 -37.843 51.730 1.00 90.88 458 LEU A N 1
ATOM 3595 C CA . LEU A 1 458 ? -16.674 -38.608 52.385 1.00 90.88 458 LEU A CA 1
ATOM 3596 C C . LEU A 1 458 ? -16.968 -38.842 53.874 1.00 90.88 458 LEU A C 1
ATOM 3598 O O . LEU A 1 458 ? -16.786 -39.953 54.371 1.00 90.88 458 LEU A O 1
ATOM 3602 N N . LYS A 1 459 ? -17.519 -37.835 54.566 1.00 86.19 459 LYS A N 1
ATOM 3603 C CA . LYS A 1 459 ? -17.970 -37.963 55.962 1.00 86.19 459 LYS A CA 1
ATOM 3604 C C . LYS A 1 459 ? -19.113 -38.970 56.117 1.00 86.19 459 LYS A C 1
ATOM 3606 O O . LYS A 1 459 ? -19.094 -39.764 57.051 1.00 86.19 459 LYS A O 1
ATOM 3611 N N . VAL A 1 460 ? -20.072 -39.003 55.185 1.00 90.81 460 VAL A N 1
ATOM 3612 C CA . VAL A 1 460 ? -21.125 -40.042 55.161 1.00 90.81 460 VAL A CA 1
ATOM 3613 C C . VAL A 1 460 ? -20.531 -41.433 54.899 1.00 90.81 460 VAL A C 1
ATOM 3615 O O . VAL A 1 460 ? -20.963 -42.410 55.506 1.00 90.81 460 VAL A O 1
ATOM 3618 N N . GLY A 1 461 ? -19.513 -41.521 54.039 1.00 89.31 461 GLY A N 1
ATOM 3619 C CA . GLY A 1 461 ? -18.792 -42.755 53.715 1.00 89.31 461 GLY A CA 1
ATOM 3620 C C . GLY A 1 461 ? -17.799 -43.246 54.778 1.00 89.31 461 GLY A C 1
ATOM 3621 O O . GLY A 1 461 ? -17.162 -44.271 54.551 1.00 89.31 461 GLY A O 1
ATOM 3622 N N . LYS A 1 462 ? -17.660 -42.552 55.922 1.00 89.50 462 LYS A N 1
ATOM 3623 C CA . LYS A 1 462 ? -16.666 -42.830 56.985 1.00 89.50 462 LYS A CA 1
ATOM 3624 C C . LYS A 1 462 ? -15.201 -42.796 56.510 1.00 89.50 462 LYS A C 1
ATOM 3626 O O . LYS A 1 462 ? -14.342 -43.457 57.087 1.00 89.50 462 LYS A O 1
ATOM 3631 N N . GLN A 1 463 ? -14.910 -42.021 55.466 1.00 87.88 463 GLN A N 1
ATOM 3632 C CA . GLN A 1 463 ? -13.558 -41.794 54.940 1.00 87.88 463 GLN A CA 1
ATOM 3633 C C . GLN A 1 463 ? -12.952 -40.544 55.597 1.00 87.88 463 GLN A C 1
ATOM 3635 O O . GLN A 1 463 ? -12.849 -39.482 54.982 1.00 87.88 463 GLN A O 1
ATOM 3640 N N . ASP A 1 464 ? -12.628 -40.641 56.889 1.00 85.06 464 ASP A N 1
ATOM 3641 C CA . ASP A 1 464 ? -12.296 -39.472 57.714 1.00 85.06 464 ASP A CA 1
ATOM 3642 C C . ASP A 1 464 ? -10.939 -38.819 57.403 1.00 85.06 464 ASP A C 1
ATOM 3644 O O . ASP A 1 464 ? -10.842 -37.596 57.507 1.00 85.06 464 ASP A O 1
ATOM 3648 N N . GLU A 1 465 ? -9.924 -39.584 56.986 1.00 86.81 465 GLU A N 1
ATOM 3649 C CA . GLU A 1 465 ? -8.618 -39.035 56.573 1.00 86.81 465 GLU A CA 1
ATOM 3650 C C . GLU A 1 465 ? -8.744 -38.152 55.324 1.00 86.81 465 GLU A C 1
ATOM 3652 O O . GLU A 1 465 ? -8.435 -36.962 55.385 1.00 86.81 465 GLU A O 1
ATOM 3657 N N . GLU A 1 466 ? -9.308 -38.677 54.229 1.00 85.94 466 GLU A N 1
ATOM 3658 C CA . GLU A 1 466 ? -9.528 -37.910 52.990 1.00 85.94 466 GLU A CA 1
ATOM 3659 C C . GLU A 1 466 ? -10.441 -36.693 53.211 1.00 85.94 466 GLU A C 1
ATOM 3661 O O . GLU A 1 466 ? -10.253 -35.634 52.606 1.00 85.94 466 GLU A O 1
ATOM 3666 N N . ALA A 1 467 ? -11.442 -36.813 54.091 1.00 84.94 467 ALA A N 1
ATOM 3667 C CA . ALA A 1 467 ? -12.306 -35.689 54.432 1.00 84.94 467 ALA A CA 1
ATOM 3668 C C . ALA A 1 467 ? -11.541 -34.575 55.167 1.00 84.94 467 ALA A C 1
ATOM 3670 O O . ALA A 1 467 ? -11.788 -33.399 54.898 1.00 84.94 467 ALA A O 1
ATOM 3671 N N . ASN A 1 468 ? -10.619 -34.927 56.070 1.00 88.06 468 ASN A N 1
ATOM 3672 C CA . ASN A 1 468 ? -9.811 -33.959 56.811 1.00 88.06 468 ASN A CA 1
ATOM 3673 C C . ASN A 1 468 ? -8.777 -33.263 55.904 1.00 88.06 468 ASN A C 1
ATOM 3675 O O . ASN A 1 468 ? -8.620 -32.046 56.000 1.00 88.06 468 ASN A O 1
ATOM 3679 N N . GLU A 1 469 ? -8.154 -33.981 54.966 1.00 88.88 469 GLU A N 1
ATOM 3680 C CA . GLU A 1 469 ? -7.256 -33.385 53.960 1.00 88.88 469 GLU A CA 1
ATOM 3681 C C . GLU A 1 469 ? -7.985 -32.378 53.054 1.00 88.88 469 GLU A C 1
ATOM 3683 O O . GLU A 1 469 ? -7.514 -31.263 52.818 1.00 88.88 469 GLU A O 1
ATOM 3688 N N . LEU A 1 470 ? -9.190 -32.720 52.582 1.00 88.44 470 LEU A N 1
ATOM 3689 C CA . LEU A 1 470 ? -10.010 -31.800 51.786 1.00 88.44 470 LEU A CA 1
ATOM 3690 C C . LEU A 1 470 ? -10.486 -30.586 52.596 1.00 88.44 470 LEU A C 1
ATOM 3692 O O . LEU A 1 470 ? -10.625 -29.494 52.036 1.00 88.44 470 LEU A O 1
ATOM 3696 N N . MET A 1 471 ? -10.718 -30.750 53.902 1.00 86.62 471 MET A N 1
ATOM 3697 C CA . MET A 1 471 ? -11.021 -29.634 54.800 1.00 86.62 471 MET A CA 1
ATOM 3698 C C . MET A 1 471 ? -9.830 -28.672 54.932 1.00 86.62 471 MET A C 1
ATOM 3700 O O . MET A 1 471 ? -10.030 -27.456 54.847 1.00 86.62 471 MET A O 1
ATOM 3704 N N . GLU A 1 472 ? -8.598 -29.174 55.045 1.00 88.44 472 GLU A N 1
ATOM 3705 C CA . GLU A 1 472 ? -7.398 -28.328 54.978 1.00 88.44 472 GLU A CA 1
ATOM 3706 C C . GLU A 1 472 ? -7.292 -27.601 53.632 1.00 88.44 472 GLU A C 1
ATOM 3708 O O . GLU A 1 472 ? -7.107 -26.381 53.593 1.00 88.44 472 GLU A O 1
ATOM 3713 N N . HIS A 1 473 ? -7.523 -28.305 52.519 1.00 88.12 473 HIS A N 1
ATOM 3714 C CA . HIS A 1 473 ? -7.514 -27.699 51.187 1.00 88.12 473 HIS A CA 1
ATOM 3715 C C . HIS A 1 473 ? -8.559 -26.574 51.049 1.00 88.12 473 HIS A C 1
ATOM 3717 O O . HIS A 1 473 ? -8.281 -25.528 50.450 1.00 88.12 473 HIS A O 1
ATOM 3723 N N . THR A 1 474 ? -9.744 -26.709 51.666 1.00 92.31 474 THR A N 1
ATOM 3724 C CA . THR A 1 474 ? -10.743 -25.624 51.667 1.00 92.31 474 THR A CA 1
ATOM 3725 C C . THR A 1 474 ? -10.278 -24.346 52.360 1.00 92.31 474 THR A C 1
ATOM 3727 O O . THR A 1 474 ? -10.764 -23.277 51.992 1.00 92.31 474 THR A O 1
ATOM 3730 N N . ASN A 1 475 ? -9.322 -24.394 53.294 1.00 89.69 475 ASN A N 1
ATOM 3731 C CA . ASN A 1 475 ? -8.755 -23.172 53.879 1.00 89.69 475 ASN A CA 1
ATOM 3732 C C . ASN A 1 475 ? -7.981 -22.364 52.826 1.00 89.69 475 ASN A C 1
ATOM 3734 O O . ASN A 1 475 ? -8.121 -21.140 52.757 1.00 89.69 475 ASN A O 1
ATOM 3738 N N . GLY A 1 476 ? -7.244 -23.047 51.944 1.00 91.06 476 GLY A N 1
ATOM 3739 C CA . GLY A 1 476 ? -6.571 -22.430 50.800 1.00 91.06 476 GLY A CA 1
ATOM 3740 C C . GLY A 1 476 ? -7.554 -21.818 49.798 1.00 91.06 476 GLY A C 1
ATOM 3741 O O . GLY A 1 476 ? -7.363 -20.681 49.360 1.00 91.06 476 GLY A O 1
ATOM 3742 N N . ILE A 1 477 ? -8.648 -22.526 49.486 1.00 92.19 477 ILE A N 1
ATOM 3743 C CA . ILE A 1 477 ? -9.714 -22.015 48.604 1.00 92.19 477 ILE A CA 1
ATOM 3744 C C . ILE A 1 477 ? -10.379 -20.771 49.214 1.00 92.19 477 ILE A C 1
ATOM 3746 O O . ILE A 1 477 ? -10.533 -19.764 48.528 1.00 92.19 477 ILE A O 1
ATOM 3750 N N . LYS A 1 478 ? -10.722 -20.793 50.510 1.00 93.69 478 LYS A N 1
ATOM 3751 C CA . LYS A 1 478 ? -11.325 -19.646 51.217 1.00 93.69 478 LYS A CA 1
ATOM 3752 C C . LYS A 1 478 ? -10.408 -18.424 51.231 1.00 93.69 478 LYS A C 1
ATOM 3754 O O . LYS A 1 478 ? -10.883 -17.307 51.045 1.00 93.69 478 LYS A O 1
ATOM 3759 N N . LYS A 1 479 ? -9.095 -18.620 51.400 1.00 94.00 479 LYS A N 1
ATOM 3760 C CA . LYS A 1 479 ? -8.113 -17.528 51.329 1.00 94.00 479 LYS A CA 1
ATOM 3761 C C . LYS A 1 479 ? -8.061 -16.910 49.927 1.00 94.00 479 LYS A C 1
ATOM 3763 O O . LYS A 1 479 ? -8.087 -15.687 49.812 1.00 94.00 479 LYS A O 1
ATOM 3768 N N . ARG A 1 480 ? -8.061 -17.737 48.870 1.00 94.44 480 ARG A N 1
ATOM 3769 C CA . ARG A 1 480 ? -8.170 -17.268 47.473 1.00 94.44 480 ARG A CA 1
ATOM 3770 C C . ARG A 1 480 ? -9.482 -16.526 47.218 1.00 94.44 480 ARG A C 1
ATOM 3772 O O . ARG A 1 480 ? -9.461 -15.466 46.604 1.00 94.44 480 ARG A O 1
ATOM 3779 N N . GLN A 1 481 ? -10.603 -17.047 47.719 1.00 95.12 481 GLN A N 1
ATOM 3780 C CA . GLN A 1 481 ? -11.905 -16.395 47.597 1.00 95.12 481 GLN A CA 1
ATOM 3781 C C . GLN A 1 481 ? -11.892 -15.003 48.238 1.00 95.12 481 GLN A C 1
ATOM 3783 O O . GLN A 1 481 ? -12.303 -14.044 47.594 1.00 95.12 481 GLN A O 1
ATOM 3788 N N . ALA A 1 482 ? -11.402 -14.879 49.475 1.00 94.31 482 ALA A N 1
ATOM 3789 C CA . ALA A 1 482 ? -11.351 -13.601 50.185 1.00 94.31 482 ALA A CA 1
ATOM 3790 C C . ALA A 1 482 ? -10.460 -12.571 49.468 1.00 94.31 482 ALA A C 1
ATOM 3792 O O . ALA A 1 482 ? -10.837 -11.405 49.365 1.00 94.31 482 ALA A O 1
ATOM 3793 N N . ALA A 1 483 ? -9.315 -13.006 48.927 1.00 93.94 483 ALA A N 1
ATOM 3794 C CA . ALA A 1 483 ? -8.440 -12.149 48.129 1.00 93.94 483 ALA A CA 1
ATOM 3795 C C . ALA A 1 483 ? -9.144 -11.647 46.855 1.00 93.94 483 ALA A C 1
ATOM 3797 O O . ALA A 1 483 ? -9.221 -10.443 46.630 1.00 93.94 483 ALA A O 1
ATOM 3798 N N . MET A 1 484 ? -9.758 -12.545 46.076 1.00 93.44 484 MET A N 1
ATOM 3799 C CA . MET A 1 484 ? -10.500 -12.163 44.867 1.00 93.44 484 MET A CA 1
ATOM 3800 C C . MET A 1 484 ? -11.726 -11.287 45.172 1.00 93.44 484 MET A C 1
ATOM 3802 O O . MET A 1 484 ? -12.069 -10.399 44.393 1.00 93.44 484 MET A O 1
ATOM 3806 N N . GLU A 1 485 ? -12.400 -11.495 46.307 1.00 95.06 485 GLU A N 1
ATOM 3807 C CA . GLU A 1 485 ? -13.489 -10.619 46.759 1.00 95.06 485 GLU A CA 1
ATOM 3808 C C . GLU A 1 485 ? -13.008 -9.200 47.072 1.00 95.06 485 GLU A C 1
ATOM 3810 O O . GLU A 1 485 ? -13.738 -8.245 46.787 1.00 95.06 485 GLU A O 1
ATOM 3815 N N . ALA A 1 486 ? -11.803 -9.050 47.629 1.00 94.56 486 ALA A N 1
ATOM 3816 C CA . ALA A 1 486 ? -11.182 -7.748 47.845 1.00 94.56 486 ALA A CA 1
ATOM 3817 C C . ALA A 1 486 ? -10.825 -7.078 46.508 1.00 94.56 486 ALA A C 1
ATOM 3819 O O . ALA A 1 486 ? -11.240 -5.944 46.283 1.00 94.56 486 ALA A O 1
ATOM 3820 N N . GLU A 1 487 ? -10.185 -7.802 45.585 1.00 92.50 487 GLU A N 1
ATOM 3821 C CA . GLU A 1 487 ? -9.824 -7.283 44.255 1.00 92.50 487 GLU A CA 1
ATOM 3822 C C . GLU A 1 487 ? -11.045 -6.811 43.451 1.00 92.50 487 GLU A C 1
ATOM 3824 O O . GLU A 1 487 ? -11.019 -5.759 42.814 1.00 92.50 487 GLU A O 1
ATOM 3829 N N . VAL A 1 488 ? -12.153 -7.564 43.476 1.00 92.88 488 VAL A N 1
ATOM 3830 C CA . VAL A 1 488 ? -13.392 -7.159 42.790 1.00 92.88 488 VAL A CA 1
ATOM 3831 C C . VAL A 1 488 ? -14.011 -5.916 43.439 1.00 92.88 488 VAL A C 1
ATOM 3833 O O . VAL A 1 488 ? -14.604 -5.090 42.742 1.00 92.88 488 VAL A O 1
ATOM 3836 N N . ARG A 1 489 ? -13.901 -5.778 44.766 1.00 94.00 489 ARG A N 1
ATOM 3837 C CA . ARG A 1 489 ? -14.406 -4.611 45.502 1.00 94.00 489 ARG A CA 1
ATOM 3838 C C . ARG A 1 489 ? -13.597 -3.361 45.179 1.00 94.00 489 ARG A C 1
ATOM 3840 O O . ARG A 1 489 ? -14.196 -2.325 44.914 1.00 94.00 489 ARG A O 1
ATOM 3847 N N . GLU A 1 490 ? -12.275 -3.480 45.159 1.00 92.56 490 GLU A N 1
ATOM 3848 C CA . GLU A 1 490 ? -11.363 -2.404 44.777 1.00 92.56 490 GLU A CA 1
ATOM 3849 C C . GLU A 1 490 ? -11.600 -1.978 43.326 1.00 92.56 490 GLU A C 1
ATOM 3851 O O . GLU A 1 490 ? -11.873 -0.809 43.073 1.00 92.56 490 GLU A O 1
ATOM 3856 N N . ALA A 1 491 ? -11.662 -2.933 42.390 1.00 89.19 491 ALA A N 1
ATOM 3857 C CA . ALA A 1 491 ? -11.960 -2.640 40.988 1.00 89.19 491 ALA A CA 1
ATOM 3858 C C . ALA A 1 491 ? -13.319 -1.939 40.803 1.00 89.19 491 ALA A C 1
ATOM 3860 O O . ALA A 1 491 ? -13.449 -1.056 39.958 1.00 89.19 491 ALA A O 1
ATOM 3861 N N . LYS A 1 492 ? -14.340 -2.302 41.598 1.00 91.56 492 LYS A N 1
ATOM 3862 C CA . LYS A 1 492 ? -15.624 -1.585 41.602 1.00 91.56 492 LYS A CA 1
ATOM 3863 C C . LYS A 1 492 ? -15.482 -0.161 42.140 1.00 91.56 492 LYS A C 1
ATOM 3865 O O . LYS A 1 492 ? -16.055 0.736 41.539 1.00 91.56 492 LYS A O 1
ATOM 3870 N N . ALA A 1 493 ? -14.750 0.046 43.232 1.00 92.00 493 ALA A N 1
ATOM 3871 C CA . ALA A 1 493 ? -14.557 1.379 43.798 1.00 92.00 493 ALA A CA 1
ATOM 3872 C C . ALA A 1 493 ? -13.835 2.312 42.812 1.00 92.00 493 ALA A C 1
ATOM 3874 O O . ALA A 1 493 ? -14.261 3.449 42.629 1.00 92.00 493 ALA A O 1
ATOM 3875 N N . THR A 1 494 ? -12.803 1.817 42.120 1.00 91.00 494 THR A N 1
ATOM 3876 C CA . THR A 1 494 ? -12.105 2.570 41.067 1.00 91.00 494 THR A CA 1
ATOM 3877 C C . THR A 1 494 ? -13.033 2.916 39.902 1.00 91.00 494 THR A C 1
ATOM 3879 O O . THR A 1 494 ? -13.049 4.062 39.457 1.00 91.00 494 THR A O 1
ATOM 3882 N N . LEU A 1 495 ? -13.831 1.950 39.433 1.00 88.44 495 LEU A N 1
ATOM 3883 C CA . LEU A 1 495 ? -14.816 2.174 38.373 1.00 88.44 495 LEU A CA 1
ATOM 3884 C C . LEU A 1 495 ? -15.861 3.224 38.779 1.00 88.44 495 LEU A C 1
ATOM 3886 O O . LEU A 1 495 ? -16.114 4.152 38.020 1.00 88.44 495 LEU A O 1
ATOM 3890 N N . ASP A 1 496 ? -16.452 3.091 39.970 1.00 88.00 496 ASP A N 1
ATOM 3891 C CA . ASP A 1 496 ? -17.479 4.013 40.464 1.00 88.00 496 ASP A CA 1
ATOM 3892 C C . ASP A 1 496 ? -16.915 5.441 40.605 1.00 88.00 496 ASP A C 1
ATOM 3894 O O . ASP A 1 496 ? -17.587 6.403 40.243 1.00 88.00 496 ASP A O 1
ATOM 3898 N N . ALA A 1 497 ? -15.667 5.590 41.064 1.00 88.75 497 ALA A N 1
ATOM 3899 C CA . ALA A 1 497 ? -15.007 6.891 41.169 1.00 88.75 497 ALA A CA 1
ATOM 3900 C C . ALA A 1 497 ? -14.800 7.561 39.800 1.00 88.75 497 ALA A C 1
ATOM 3902 O O . ALA A 1 497 ? -15.003 8.766 39.670 1.00 88.75 497 ALA A O 1
ATOM 3903 N N . LYS A 1 498 ? -14.431 6.788 38.771 1.00 85.81 498 LYS A N 1
ATOM 3904 C CA . LYS A 1 498 ? -14.261 7.295 37.401 1.00 85.81 498 LYS A CA 1
ATOM 3905 C C . LYS A 1 498 ? -15.596 7.621 36.733 1.00 85.81 498 LYS A C 1
ATOM 3907 O O . LYS A 1 498 ? -15.695 8.651 36.077 1.00 85.81 498 LYS A O 1
ATOM 3912 N N . LEU A 1 499 ? -16.635 6.812 36.955 1.00 82.94 499 LEU A N 1
ATOM 3913 C CA . LEU A 1 499 ? -17.993 7.089 36.467 1.00 82.94 499 LEU A CA 1
ATOM 3914 C C . LEU A 1 499 ? -18.519 8.446 36.951 1.00 82.94 499 LEU A C 1
ATOM 3916 O O . LEU A 1 499 ? -19.151 9.155 36.178 1.00 82.94 499 LEU A O 1
ATOM 3920 N N . MET A 1 500 ? -18.210 8.835 38.192 1.00 85.06 500 MET A N 1
ATOM 3921 C CA . MET A 1 500 ? -18.598 10.143 38.740 1.00 85.06 500 MET A CA 1
ATOM 3922 C C . MET A 1 500 ? -17.891 11.332 38.072 1.00 85.06 500 MET A C 1
ATOM 3924 O O . MET A 1 500 ? -18.338 12.463 38.233 1.00 85.06 500 MET A O 1
ATOM 3928 N N . ALA A 1 501 ? -16.796 11.100 37.343 1.00 82.31 501 ALA A N 1
ATOM 3929 C CA . ALA A 1 501 ? -16.102 12.139 36.585 1.00 82.31 501 ALA A CA 1
ATOM 3930 C C . ALA A 1 501 ? -16.713 12.366 35.190 1.00 82.31 501 ALA A C 1
ATOM 3932 O O . ALA A 1 501 ? -16.354 13.333 34.518 1.00 82.31 501 ALA A O 1
ATOM 3933 N N . VAL A 1 502 ? -17.626 11.497 34.737 1.00 79.75 502 VAL A N 1
ATOM 3934 C CA . VAL A 1 502 ? -18.338 11.692 33.470 1.00 79.75 502 VAL A CA 1
ATOM 3935 C C . VAL A 1 502 ? -19.492 12.655 33.692 1.00 79.75 502 VAL A C 1
ATOM 3937 O O . VAL A 1 502 ? -20.332 12.445 34.565 1.00 79.75 502 VAL A O 1
ATOM 3940 N N . GLY A 1 503 ? -19.524 13.721 32.892 1.00 71.25 503 GLY A N 1
ATOM 3941 C CA . GLY A 1 503 ? -20.613 14.686 32.932 1.00 71.25 503 GLY A CA 1
ATOM 3942 C C . GLY A 1 503 ? -21.964 14.042 32.616 1.00 71.25 503 GLY A C 1
ATOM 3943 O O . GLY A 1 503 ? -22.054 13.033 31.917 1.00 71.25 503 GLY A O 1
ATOM 3944 N N . ASN A 1 504 ? -23.038 14.648 33.116 1.00 76.06 504 ASN A N 1
ATOM 3945 C CA . ASN A 1 504 ? -24.381 14.274 32.686 1.00 76.06 504 ASN A CA 1
ATOM 3946 C C . ASN A 1 504 ? -24.588 14.670 31.220 1.00 76.06 504 ASN A C 1
ATOM 3948 O O . ASN A 1 504 ? -24.107 15.726 30.788 1.00 76.06 504 ASN A O 1
ATOM 3952 N N . VAL A 1 505 ? -25.372 13.859 30.502 1.00 70.75 505 VAL A N 1
ATOM 3953 C CA . VAL A 1 505 ? -25.832 14.165 29.143 1.00 70.75 505 VAL A CA 1
ATOM 3954 C C . VAL A 1 505 ? -26.563 15.506 29.165 1.00 70.75 505 VAL A C 1
ATOM 3956 O O . VAL A 1 505 ? -27.532 15.678 29.906 1.00 70.75 505 VAL A O 1
ATOM 3959 N N . LEU A 1 506 ? -26.074 16.458 28.372 1.00 69.94 506 LEU A N 1
ATOM 3960 C CA . LEU A 1 506 ? -26.678 17.782 28.267 1.00 69.94 506 LEU A CA 1
ATOM 3961 C C . LEU A 1 506 ? -28.062 17.683 27.617 1.00 69.94 506 LEU A C 1
ATOM 3963 O O . LEU A 1 506 ? -28.292 16.881 26.709 1.00 69.94 506 LEU A O 1
ATOM 3967 N N . HIS A 1 507 ? -28.997 18.509 28.084 1.00 71.31 507 HIS A N 1
ATOM 3968 C CA . HIS A 1 507 ? -30.314 18.601 27.465 1.00 71.31 507 HIS A CA 1
ATOM 3969 C C . HIS A 1 507 ? -30.190 19.166 26.040 1.00 71.31 507 HIS A C 1
ATOM 3971 O O . HIS A 1 507 ? -29.344 20.017 25.782 1.00 71.31 507 HIS A O 1
ATOM 3977 N N . LYS A 1 508 ? -31.074 18.756 25.120 1.00 69.00 508 LYS A N 1
ATOM 3978 C CA . LYS A 1 508 ? -31.043 19.168 23.698 1.00 69.00 508 LYS A CA 1
ATOM 3979 C C . LYS A 1 508 ? -31.100 20.685 23.464 1.00 69.00 508 LYS A C 1
ATOM 3981 O O . LYS A 1 508 ? -30.822 21.140 22.366 1.00 69.00 508 LYS A O 1
ATOM 3986 N N . SER A 1 509 ? -31.530 21.451 24.465 1.00 71.00 509 SER A N 1
ATOM 3987 C CA . SER A 1 509 ? -31.613 22.914 24.409 1.00 71.00 509 SER A CA 1
ATOM 3988 C C . SER A 1 509 ? -30.308 23.621 24.777 1.00 71.00 509 SER A C 1
ATOM 3990 O O . SER A 1 509 ? -30.264 24.843 24.688 1.00 71.00 509 SER A O 1
ATOM 3992 N N . VAL A 1 510 ? -29.291 22.896 25.253 1.00 70.31 510 VAL A N 1
ATOM 3993 C CA . VAL A 1 510 ? -27.992 23.475 25.611 1.00 70.31 510 VAL A CA 1
ATOM 3994 C C . VAL A 1 510 ? -27.179 23.667 24.327 1.00 70.31 510 VAL A C 1
ATOM 3996 O O . VAL A 1 510 ? -26.919 22.675 23.643 1.00 70.31 510 VAL A O 1
ATOM 3999 N N . PRO A 1 511 ? -26.790 24.906 23.975 1.00 69.69 511 PRO A N 1
ATOM 4000 C CA . PRO A 1 511 ? -25.916 25.160 22.836 1.00 69.69 511 PRO A CA 1
ATOM 4001 C C . PRO A 1 511 ? -24.580 24.453 23.033 1.00 69.69 511 PRO A C 1
ATOM 4003 O O . PRO A 1 511 ? -23.980 24.553 24.103 1.00 69.69 511 PRO A O 1
ATOM 4006 N N . ILE A 1 512 ? -24.107 23.762 21.998 1.00 72.12 512 ILE A N 1
ATOM 4007 C CA . ILE A 1 512 ? -22.783 23.145 22.010 1.00 72.12 512 ILE A CA 1
ATOM 4008 C C . ILE A 1 512 ? -21.791 24.183 21.479 1.00 72.12 512 ILE A C 1
ATOM 4010 O O . ILE A 1 512 ? -21.777 24.469 20.284 1.00 72.12 512 ILE A O 1
ATOM 4014 N N . SER A 1 513 ? -21.012 24.788 22.374 1.00 70.12 513 SER A N 1
ATOM 4015 C CA . SER A 1 513 ? -20.012 25.809 22.046 1.00 70.12 513 SER A CA 1
ATOM 4016 C C . SER A 1 513 ? -18.947 25.870 23.136 1.00 70.12 513 SER A C 1
ATOM 4018 O O . SER A 1 513 ? -19.275 25.772 24.316 1.00 70.12 513 SER A O 1
ATOM 4020 N N . ASP A 1 514 ? -17.688 26.045 22.745 1.00 68.69 514 ASP A N 1
ATOM 4021 C CA . ASP A 1 514 ? -16.561 26.339 23.637 1.00 68.69 514 ASP A CA 1
ATOM 4022 C C . ASP A 1 514 ? -16.368 27.852 23.850 1.00 68.69 514 ASP A C 1
ATOM 4024 O O . ASP A 1 514 ? -15.611 28.272 24.725 1.00 68.69 514 ASP A O 1
ATOM 4028 N N . ASP A 1 515 ? -17.097 28.674 23.092 1.00 65.88 515 ASP A N 1
ATOM 4029 C CA . ASP A 1 515 ? -17.163 30.122 23.256 1.00 65.88 515 ASP A CA 1
ATOM 4030 C C . ASP A 1 515 ? -18.361 30.539 24.124 1.00 65.88 515 ASP A C 1
ATOM 4032 O O . ASP A 1 515 ? -19.523 30.236 23.820 1.00 65.88 515 ASP A O 1
ATOM 4036 N N . VAL A 1 516 ? -18.059 31.292 25.184 1.00 60.16 516 VAL A N 1
ATOM 4037 C CA . VAL A 1 516 ? -19.014 31.872 26.138 1.00 60.16 516 VAL A CA 1
ATOM 4038 C C . VAL A 1 516 ? -19.992 32.829 25.445 1.00 60.16 516 VAL A C 1
ATOM 4040 O O . VAL A 1 516 ? -21.130 32.963 25.898 1.00 60.16 516 VAL A O 1
ATOM 4043 N N . ALA A 1 517 ? -19.593 33.456 24.333 1.00 66.12 517 ALA A N 1
ATOM 4044 C CA . ALA A 1 517 ? -20.438 34.363 23.556 1.00 66.12 517 ALA A CA 1
ATOM 4045 C C . ALA A 1 517 ? -21.666 33.674 22.931 1.00 66.12 517 ALA A C 1
ATOM 4047 O O . ALA A 1 517 ? -22.657 34.341 22.636 1.00 66.12 517 ALA A O 1
ATOM 4048 N N . ASN A 1 518 ? -21.632 32.348 22.771 1.00 66.38 518 ASN A N 1
ATOM 4049 C CA . ASN A 1 518 ? -22.726 31.566 22.186 1.00 66.38 518 ASN A CA 1
ATOM 4050 C C . ASN A 1 518 ? -23.692 30.994 23.238 1.00 66.38 518 ASN A C 1
ATOM 4052 O O . ASN A 1 518 ? -24.578 30.200 22.907 1.00 66.38 518 ASN A O 1
ATOM 4056 N N . ASN A 1 519 ? -23.543 31.378 24.510 1.00 63.03 519 ASN A N 1
ATOM 4057 C CA . ASN A 1 519 ? -24.513 31.027 25.537 1.00 63.03 519 ASN A CA 1
ATOM 4058 C C . ASN A 1 519 ? -25.877 31.657 25.226 1.00 63.03 519 ASN A C 1
ATOM 4060 O O . ASN A 1 519 ? -25.997 32.856 24.982 1.00 63.03 519 ASN A O 1
ATOM 4064 N N . VAL A 1 520 ? -26.935 30.848 25.292 1.00 62.75 520 VAL A N 1
ATOM 4065 C CA . VAL A 1 520 ? -28.308 31.347 25.175 1.00 62.75 520 VAL A CA 1
ATOM 4066 C C . VAL A 1 520 ? -28.713 31.979 26.506 1.00 62.75 520 VAL A C 1
ATOM 4068 O O . VAL A 1 520 ? -28.758 31.304 27.535 1.00 62.75 520 VAL A O 1
ATOM 4071 N N . LEU A 1 521 ? -29.006 33.279 26.473 1.00 59.03 521 LEU A N 1
ATOM 40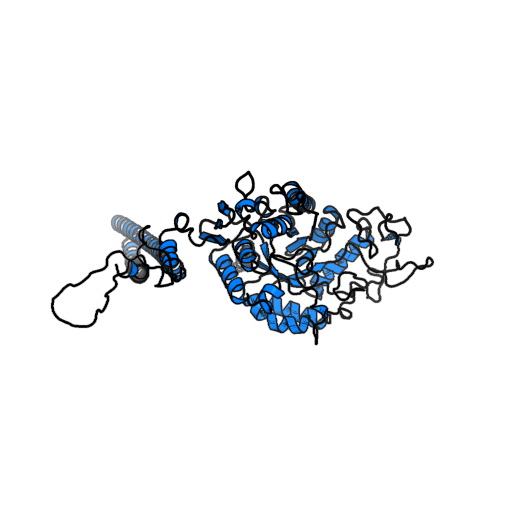72 C CA . LEU A 1 521 ? -29.550 34.033 27.602 1.00 59.03 521 LEU A CA 1
ATOM 4073 C C . LEU A 1 521 ? -30.973 33.544 27.897 1.00 59.03 521 LEU A C 1
ATOM 4075 O O . LEU A 1 521 ? -31.856 33.663 27.048 1.00 59.03 521 LEU A O 1
ATOM 4079 N N . ILE A 1 522 ? -31.188 32.976 29.084 1.00 54.88 522 ILE A N 1
ATOM 4080 C CA . ILE A 1 522 ? -32.495 32.424 29.480 1.00 54.88 522 ILE A CA 1
ATOM 4081 C C . ILE A 1 522 ? -33.307 33.431 30.303 1.00 54.88 522 ILE A C 1
ATOM 4083 O O . ILE A 1 522 ? -34.534 33.383 30.277 1.00 54.88 522 ILE A O 1
ATOM 4087 N N . ASP A 1 523 ? -32.642 34.335 31.025 1.00 49.72 523 ASP A N 1
ATOM 4088 C CA . ASP A 1 523 ? -33.306 35.364 31.821 1.00 49.72 523 ASP A CA 1
ATOM 4089 C C . ASP A 1 523 ? -32.364 36.548 32.081 1.00 49.72 523 ASP A C 1
ATOM 4091 O O . ASP A 1 523 ? -31.162 36.358 32.284 1.00 49.72 523 ASP A O 1
ATOM 4095 N N . VAL A 1 524 ? -32.910 37.763 32.084 1.00 48.31 524 VAL A N 1
ATOM 4096 C CA . VAL A 1 524 ? -32.205 38.976 32.520 1.00 48.31 524 VAL A CA 1
ATOM 4097 C C . VAL A 1 524 ? -32.871 39.406 33.818 1.00 48.31 524 VAL A C 1
ATOM 4099 O O . VAL A 1 524 ? -33.933 40.029 33.806 1.00 48.31 524 VAL A O 1
ATOM 4102 N N . GLU A 1 525 ? -32.263 39.062 34.954 1.00 46.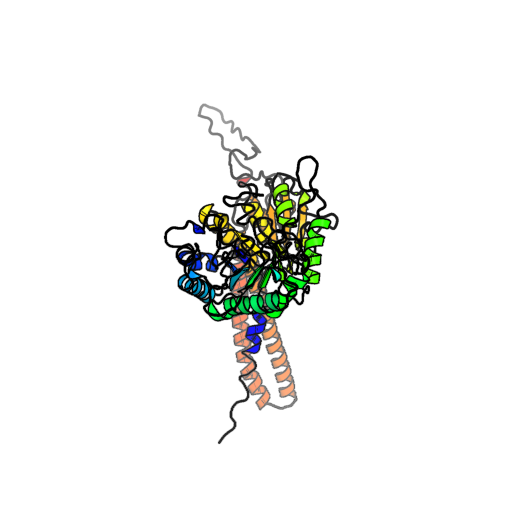44 525 GLU A N 1
ATOM 4103 C CA . GLU A 1 525 ? -32.715 39.561 36.254 1.00 46.44 525 GLU A CA 1
ATOM 4104 C C . GLU A 1 525 ? -32.382 41.057 36.352 1.00 46.44 525 GLU A C 1
ATOM 4106 O O . GLU A 1 525 ? -31.304 41.460 36.791 1.00 46.44 525 GLU A O 1
ATOM 4111 N N . VAL A 1 526 ? -33.325 41.914 35.957 1.00 45.47 526 VAL A N 1
ATOM 4112 C CA . VAL A 1 526 ? -33.271 43.333 36.317 1.00 45.47 526 VAL A CA 1
ATOM 4113 C C . VAL A 1 526 ? -33.659 43.436 37.790 1.00 45.47 526 VAL A C 1
ATOM 4115 O O . VAL A 1 526 ? -34.838 43.527 38.135 1.00 45.47 526 VAL A O 1
ATOM 4118 N N . ARG A 1 527 ? -32.667 43.402 38.686 1.00 45.56 527 ARG A N 1
ATOM 4119 C CA . ARG A 1 527 ? -32.876 43.794 40.084 1.00 45.56 527 ARG A CA 1
ATOM 4120 C C . ARG A 1 527 ? -33.137 45.295 40.132 1.00 45.56 527 ARG A C 1
ATOM 4122 O O . ARG A 1 527 ? -32.212 46.098 40.104 1.00 45.56 527 ARG A O 1
ATOM 4129 N N . GLY A 1 528 ? -34.411 45.665 40.173 1.00 43.34 528 GLY A N 1
ATOM 4130 C CA . GLY A 1 528 ? -34.822 47.013 40.530 1.00 43.34 528 GLY A CA 1
ATOM 4131 C C . GLY A 1 528 ? -34.849 47.158 42.045 1.00 43.34 528 GLY A C 1
ATOM 4132 O O . GLY A 1 528 ? -35.758 46.631 42.677 1.00 43.34 528 GLY A O 1
ATOM 4133 N N . GLU A 1 529 ? -33.899 47.898 42.609 1.00 42.44 529 GLU A N 1
ATOM 4134 C CA . GLU A 1 529 ? -34.134 48.661 43.835 1.00 42.44 529 GLU A CA 1
ATOM 4135 C C . GLU A 1 529 ? -33.663 50.101 43.630 1.00 42.44 529 GLU A C 1
ATOM 4137 O O . GLU A 1 529 ? -32.689 50.377 42.929 1.00 42.44 529 GLU A O 1
ATOM 4142 N N . GLU A 1 530 ? -34.476 51.003 44.166 1.00 49.09 530 GLU A N 1
ATOM 4143 C CA . GLU A 1 530 ? -34.416 52.449 44.020 1.00 49.09 530 GLU A CA 1
ATOM 4144 C C . GLU A 1 530 ? -33.094 53.036 44.558 1.00 49.09 530 GLU A C 1
ATOM 4146 O O . GLU A 1 530 ? -32.502 52.519 45.501 1.00 49.09 530 GLU A O 1
ATOM 4151 N N . ASP A 1 531 ? -32.696 54.164 43.962 1.00 48.69 531 ASP A N 1
ATOM 4152 C CA . ASP A 1 531 ? -31.562 55.038 44.296 1.00 48.69 531 ASP A CA 1
ATOM 4153 C C . ASP A 1 531 ? -30.141 54.612 43.864 1.00 48.69 531 ASP A C 1
ATOM 4155 O O . ASP A 1 531 ? -29.323 54.103 44.623 1.00 48.69 531 ASP A O 1
ATOM 4159 N N . GLY A 1 532 ? -29.801 55.022 42.633 1.00 49.09 532 GLY A N 1
ATOM 4160 C CA . GLY A 1 532 ? -28.529 55.690 42.326 1.00 49.09 532 GLY A CA 1
ATOM 4161 C C . GLY A 1 532 ? -27.233 54.911 42.572 1.00 49.09 532 GLY A C 1
ATOM 4162 O O . GLY A 1 532 ? -26.412 55.338 43.380 1.00 49.09 532 GLY A O 1
ATOM 4163 N N . GLY A 1 533 ? -26.987 53.849 41.804 1.00 41.19 533 GLY A N 1
ATOM 4164 C CA . GLY A 1 533 ? -25.689 53.169 41.737 1.00 41.19 533 GLY A CA 1
ATOM 4165 C C . GLY A 1 533 ? -25.561 52.319 40.470 1.00 41.19 533 GLY A C 1
ATOM 4166 O O . GLY A 1 533 ? -26.562 51.813 39.978 1.00 41.19 533 GLY A O 1
ATOM 4167 N N . GLU A 1 534 ? -24.350 52.237 39.915 1.00 42.97 534 GLU A N 1
ATOM 4168 C CA . GLU A 1 534 ? -24.003 51.623 38.622 1.00 42.97 534 GLU A CA 1
ATOM 4169 C C . GLU A 1 534 ? -24.579 50.206 38.413 1.00 42.97 534 GLU A C 1
ATOM 4171 O O . GLU A 1 534 ? -24.570 49.371 39.316 1.00 42.97 534 GLU A O 1
ATOM 4176 N N . HIS A 1 535 ? -25.070 49.942 37.195 1.00 39.62 535 HIS A N 1
ATOM 4177 C CA . HIS A 1 535 ? -25.621 48.650 36.784 1.00 39.62 535 HIS A CA 1
ATOM 4178 C C . HIS A 1 535 ? -24.515 47.595 36.644 1.00 39.62 535 HIS A C 1
ATOM 4180 O O . HIS A 1 535 ? -23.658 47.717 35.770 1.00 39.62 535 HIS A O 1
ATOM 4186 N N . GLU A 1 536 ? -24.581 46.528 37.439 1.00 41.44 536 GLU A N 1
ATOM 4187 C CA . GLU A 1 536 ? -23.798 45.307 37.230 1.00 41.44 536 GLU A CA 1
ATOM 4188 C C . GLU A 1 536 ? -24.759 44.187 36.786 1.00 41.44 536 GLU A C 1
ATOM 4190 O O . GLU A 1 536 ? -25.608 43.730 37.556 1.00 41.44 536 GLU A O 1
ATOM 4195 N N . GLU A 1 537 ? -24.688 43.794 35.510 1.00 40.25 537 GLU A N 1
ATOM 4196 C CA . GLU A 1 537 ? -25.471 42.681 34.960 1.00 40.25 537 GLU A CA 1
ATOM 4197 C C . GLU A 1 537 ? -24.917 41.348 35.486 1.00 40.25 537 GLU A C 1
ATOM 4199 O O . GLU A 1 537 ? -23.785 40.966 35.190 1.00 40.25 537 GLU A O 1
ATOM 4204 N N . SER A 1 538 ? -25.723 40.608 36.251 1.00 44.25 538 SER A N 1
ATOM 4205 C CA . SER A 1 538 ? -25.413 39.226 36.624 1.00 44.25 538 SER A CA 1
ATOM 4206 C C . SER A 1 538 ? -26.078 38.274 35.630 1.00 44.25 538 SER A C 1
ATOM 4208 O O . SER A 1 538 ? -27.296 38.108 35.624 1.00 44.25 538 SER A O 1
ATOM 4210 N N . LEU A 1 539 ? -25.262 37.659 34.774 1.00 43.56 539 LEU A N 1
ATOM 4211 C CA . LEU A 1 539 ? -25.693 36.692 33.766 1.00 43.56 539 LEU A CA 1
ATOM 4212 C C . LEU A 1 539 ? -25.731 35.281 34.375 1.00 43.56 539 LEU A C 1
ATOM 4214 O O . LEU A 1 539 ? -24.758 34.848 34.991 1.00 43.56 539 LEU A O 1
ATOM 4218 N N . ARG A 1 540 ? -26.832 34.542 34.183 1.00 46.59 540 ARG A N 1
ATOM 4219 C CA . ARG A 1 540 ? -26.900 33.090 34.435 1.00 46.59 540 ARG A CA 1
ATOM 4220 C C . ARG A 1 540 ? -26.927 32.348 33.106 1.00 46.59 540 ARG A C 1
ATOM 4222 O O . ARG A 1 540 ? -27.790 32.628 32.273 1.00 46.59 540 ARG A O 1
ATOM 4229 N N . SER A 1 541 ? -26.002 31.410 32.909 1.00 45.47 541 SER A N 1
ATOM 4230 C CA . SER A 1 541 ? -25.911 30.627 31.674 1.00 45.47 541 SER A CA 1
ATOM 4231 C C . SER A 1 541 ? -26.499 29.221 31.837 1.00 45.47 541 SER A C 1
ATOM 4233 O O . SER A 1 541 ? -26.599 28.691 32.943 1.00 45.47 541 SER A O 1
ATOM 4235 N N . LEU A 1 542 ? -26.843 28.582 30.713 1.00 50.25 542 LEU A N 1
ATOM 4236 C CA . LEU A 1 542 ? -27.207 27.157 30.664 1.00 50.25 542 LEU A CA 1
ATOM 4237 C C . LEU A 1 542 ? -26.070 26.223 31.114 1.00 50.25 542 LEU A C 1
ATOM 4239 O O . LEU A 1 542 ? -26.340 25.066 31.409 1.00 50.25 542 LEU A O 1
ATOM 4243 N N . HIS A 1 543 ? -24.822 26.700 31.144 1.00 44.53 543 HIS A N 1
ATOM 4244 C CA . HIS A 1 543 ? -23.661 25.914 31.565 1.00 44.53 543 HIS A CA 1
ATOM 4245 C C . HIS A 1 543 ? -23.514 25.827 33.096 1.00 44.53 543 HIS A C 1
ATOM 4247 O O . HIS A 1 543 ? -22.782 24.963 33.579 1.00 44.53 543 HIS A O 1
ATOM 4253 N N . ASP A 1 544 ? -24.217 26.679 33.854 1.00 38.88 544 ASP A N 1
ATOM 4254 C CA . ASP A 1 544 ? -24.131 26.759 35.321 1.00 38.88 544 ASP A CA 1
ATOM 4255 C C . ASP A 1 544 ? -25.161 25.871 36.058 1.00 38.88 544 ASP A C 1
ATOM 4257 O O . ASP A 1 544 ? -25.186 25.853 37.293 1.00 38.88 544 ASP A O 1
ATOM 4261 N N . ALA A 1 545 ? -26.013 25.145 35.320 1.00 37.81 545 ALA A N 1
ATOM 4262 C CA . ALA A 1 545 ? -27.074 24.259 35.823 1.00 37.81 545 ALA A CA 1
ATOM 4263 C C . ALA A 1 545 ? -26.852 22.804 35.382 1.00 37.81 545 ALA A C 1
ATOM 4265 O O . ALA A 1 545 ? -27.139 21.898 36.202 1.00 37.81 545 ALA A O 1
#

InterPro domains:
  IPR006047 Glycosyl hydrolase family 13, catalytic domain [PF00128] (46-117)
  IPR006047 Glycosyl hydrolase family 13, catalytic domain [SM00642] (24-364)
  IPR010978 Class I and II aminoacyl-tRNA synthetase, tRNA-binding arm [SSF46589] (412-511)
  IPR012850 Alpha-amylase, C-terminal beta-sheet [PF07821] (366-410)
  IPR012850 Alpha-amylase, C-terminal beta-sheet [SM00810] (365-423)
  IPR013780 Glycosyl hydrolase, all-beta [G3DSA:2.60.40.1180] (369-413)
  IPR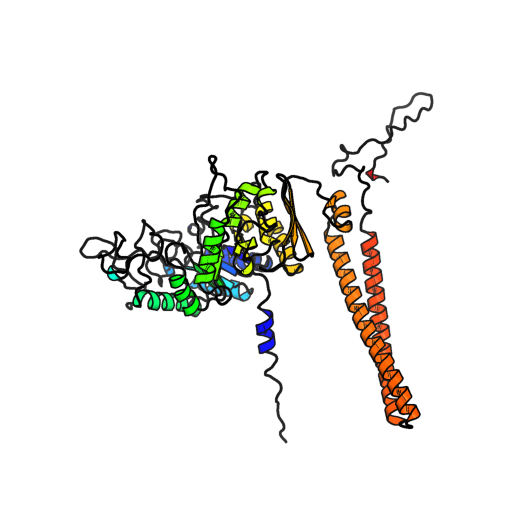015866 Serine-tRNA synthetase, type1, N-terminal [PF02403] (413-505)
  IPR017853 Glycoside hydrolase superfamily [SSF51445] (26-367)
  IPR042103 Serine-tRNA synthetase, type1, N-terminal domain superfamily [G3DSA:1.10.287.40] (414-526)

Foldseek 3Di:
DDDDDDPDDPPVVVVVVVPPQFFAAEAALDAQCLLVDPPANLVVCLVCLVLCLLLVHAEYEDFAQADAPDQRNQAHAQSPHRCNHSRHHLVSLLVSQVSNVVSNHAYAYEDRQQFYFAPDADPVRARFQGHNNDPDCQRRDGLQQFALVAPRHPNNHHHWQADDDNVGTGGRLVDPSSLVSVLVSLLCCCPVSNHQEYEYPPPRSHALLSVLSNQVSNVHQAYEYEDDDDADADPVRQGDLQRCVVQVVQVVSCVNSPHPVTRYAYEFVVLQRLQLRLQVLNQLSQADPVQAGRINLRPQLSRYEYENDGNCCDHPNVVNHRPPVCSLVSLLVQLQGAHHYYHYDCCCPPVPCVVVSSVSVVLCRVQSPHNPWDKGWDDGGRFKTWIDTNVRDITMDGDDQDPLVSDPQLQSQQSLVVHDCVLVVVLVVLVVVLVVLVVVLVVLVVVLVVLVVVLVVCVVVVVVVVSVVSVVVSVVSVVVNVVSVVVSVVSVVVSVVSVVVGDHRQDPPADRDPDPVPFDQPDFPPPDDDDDDDDDTDTDTSVND

Mean predicted aligned error: 10.67 Å

Sequence (545 aa):
MGMGSRHLCCLSTLLLLLGLASGQVLFQGFNWDSWKQSGGWYNLLMWKVDDIAAAGVTHVWLPPPSHSVSNEGYMPGRLYDLDASKYGTAAELKSLIAAFHNKGVQVVADIVINHRCADKMDSRGVYCIFEGGTPDSRLDWGPHMICRDDRYSDGTGNPDTGADFLPAPDIDHLNDRVQRELTEWLLWLKSDLGFDAWRLDFAIGYSAEVAKVYVDGTAPSFAVAEIWNRMAVDGEGKPLYDQDPHRQALVDWVDKVGGTSSPATVFDFTTKGILNAAVEGELWRLIDAEGKAPGVIGWWPAKAVTFVDNHDTGSTQAHWPFPSDKVMQGYAYILTHPGNPCIFYDHFFDWGFKDEITALVAVRKRNGITPTSELTILEHDGDSYVAEIDGKVVVKIGSRFDVGHLIPAGYQSQLHRFASTELVDEIIALDEAKRRRRFHLDKVRQELNATSKRIGKLKVGKQDEEANELMEHTNGIKKRQAAMEAEVREAKATLDAKLMAVGNVLHKSVPISDDVANNVLIDVEVRGEEDGGEHEESLRSLHDA